Protein AF-A0A291N5I2-F1 (afdb_monomer_lite)

Structure (mmCIF, N/CA/C/O backbone):
data_AF-A0A291N5I2-F1
#
_entry.id   AF-A0A291N5I2-F1
#
loop_
_atom_site.group_PDB
_atom_site.id
_atom_site.type_symbol
_atom_site.label_atom_id
_atom_site.label_alt_id
_atom_site.label_comp_id
_atom_site.label_asym_id
_atom_site.label_entity_id
_atom_site.label_seq_id
_atom_site.pdbx_PDB_ins_code
_atom_site.Cartn_x
_atom_site.Cartn_y
_atom_site.Cartn_z
_atom_site.occupancy
_atom_site.B_iso_or_equiv
_atom_site.auth_seq_id
_atom_site.auth_comp_id
_atom_site.auth_asym_id
_atom_site.auth_atom_id
_atom_site.pdbx_PDB_model_num
ATOM 1 N N . MET A 1 1 ? -7.888 53.132 -11.329 1.00 37.84 1 MET A N 1
ATOM 2 C CA . MET A 1 1 ? -8.687 53.377 -10.108 1.00 37.84 1 MET A CA 1
ATOM 3 C C . MET A 1 1 ? -9.895 52.457 -10.144 1.00 37.84 1 MET A C 1
ATOM 5 O O . MET A 1 1 ? -10.789 52.680 -10.941 1.00 37.84 1 MET A O 1
ATOM 9 N N . GLY A 1 2 ? -9.870 51.400 -9.341 1.00 29.47 2 GLY A N 1
ATOM 10 C CA . GLY A 1 2 ? -10.942 50.414 -9.196 1.00 29.47 2 GLY A CA 1
ATOM 11 C C . GLY A 1 2 ? -10.479 49.418 -8.142 1.00 29.47 2 GLY A C 1
ATOM 12 O O . GLY A 1 2 ? -9.475 48.747 -8.351 1.00 29.47 2 GLY A O 1
ATOM 13 N N . LYS A 1 3 ? -11.087 49.489 -6.957 1.00 28.84 3 LYS A N 1
ATOM 14 C CA . LYS A 1 3 ? -10.602 48.895 -5.708 1.00 28.84 3 LYS A CA 1
ATOM 15 C C . LYS A 1 3 ? -10.775 47.375 -5.687 1.00 28.84 3 LYS A C 1
ATOM 17 O O . LYS A 1 3 ? -11.743 46.845 -6.221 1.00 28.84 3 LYS A O 1
ATOM 22 N N . SER A 1 4 ? -9.824 46.738 -5.015 1.00 28.47 4 SER A N 1
ATOM 23 C CA . SER A 1 4 ? -9.798 45.354 -4.556 1.00 28.47 4 SER A CA 1
ATOM 24 C C . SER A 1 4 ? -11.061 44.977 -3.776 1.00 28.47 4 SER A C 1
ATOM 26 O O . SER A 1 4 ? -11.397 45.641 -2.795 1.00 28.47 4 SER A O 1
ATOM 28 N N . GLY A 1 5 ? -11.722 43.899 -4.195 1.00 26.94 5 GLY A N 1
ATOM 29 C CA . GLY A 1 5 ? -12.639 43.142 -3.350 1.00 26.94 5 GLY A CA 1
ATOM 30 C C . GLY A 1 5 ? -11.865 42.011 -2.684 1.00 26.94 5 GLY A C 1
ATOM 31 O O . GLY A 1 5 ? -11.407 41.101 -3.373 1.00 26.94 5 GLY A O 1
ATOM 32 N N . ASP A 1 6 ? -11.686 42.114 -1.370 1.00 25.92 6 ASP A N 1
ATOM 33 C CA . ASP A 1 6 ? -11.234 41.024 -0.507 1.00 25.92 6 ASP A CA 1
ATOM 34 C C . ASP A 1 6 ? -12.211 39.850 -0.624 1.00 25.92 6 ASP A C 1
ATOM 36 O O . ASP A 1 6 ? -13.392 39.978 -0.299 1.00 25.92 6 ASP A O 1
ATOM 40 N N . PHE A 1 7 ? -11.717 38.698 -1.077 1.00 24.61 7 PHE A N 1
ATOM 41 C CA . PHE A 1 7 ? -12.437 37.435 -0.970 1.00 24.61 7 PHE A CA 1
ATOM 42 C C . PHE A 1 7 ? -12.147 36.878 0.428 1.00 24.61 7 PHE A C 1
ATOM 44 O O . PHE A 1 7 ? -11.068 36.345 0.692 1.00 24.61 7 PHE A O 1
ATOM 51 N N . GLN A 1 8 ? -13.078 37.090 1.357 1.00 24.45 8 GLN A N 1
ATOM 52 C CA . GLN A 1 8 ? -12.992 36.560 2.714 1.00 24.45 8 GLN A CA 1
ATOM 53 C C . GLN A 1 8 ? -13.091 35.029 2.673 1.00 24.45 8 GLN A C 1
ATOM 55 O O . GLN A 1 8 ? -14.114 34.465 2.303 1.00 24.45 8 GLN A O 1
ATOM 60 N N . ALA A 1 9 ? -12.010 34.355 3.067 1.00 27.38 9 ALA A N 1
ATOM 61 C CA . ALA A 1 9 ? -11.866 32.898 3.100 1.00 27.38 9 ALA A CA 1
ATOM 62 C C . ALA A 1 9 ? -12.569 32.215 4.297 1.00 27.38 9 ALA A C 1
ATOM 64 O O . ALA A 1 9 ? -12.194 31.113 4.683 1.00 27.38 9 ALA A O 1
ATOM 65 N N . ASN A 1 10 ? -13.573 32.856 4.894 1.00 26.59 10 ASN A N 1
ATOM 66 C CA . ASN A 1 10 ? -14.184 32.421 6.149 1.00 26.59 10 ASN A CA 1
ATOM 67 C C . ASN A 1 10 ? -15.704 32.306 6.007 1.00 26.59 10 ASN A C 1
ATOM 69 O O . ASN A 1 10 ? -16.419 33.023 6.688 1.00 26.59 10 ASN A O 1
ATOM 73 N N . GLU A 1 11 ? -16.200 31.446 5.115 1.00 25.16 11 GLU A N 1
ATOM 74 C CA . GLU A 1 11 ? -17.632 31.091 5.081 1.00 25.16 11 GLU A CA 1
ATOM 75 C C . GLU A 1 11 ? -17.900 29.793 4.290 1.00 25.16 11 GLU A C 1
ATOM 77 O O . GLU A 1 11 ? -18.835 29.683 3.505 1.00 25.16 11 GLU A O 1
ATOM 82 N N . VAL A 1 12 ? -17.067 28.769 4.506 1.00 29.19 12 VAL A N 1
ATOM 83 C CA . VAL A 1 12 ? -17.407 27.376 4.162 1.00 29.19 12 VAL A CA 1
ATOM 84 C C . VAL A 1 12 ? -17.334 26.574 5.456 1.00 29.19 12 VAL A C 1
ATOM 86 O O . VAL A 1 12 ? -16.332 25.940 5.778 1.00 29.19 12 VAL A O 1
ATOM 89 N N . GLY A 1 13 ? -18.369 26.758 6.273 1.00 24.28 13 GLY A N 1
ATOM 90 C CA . GLY A 1 13 ? -18.554 26.076 7.545 1.00 24.28 13 GLY A CA 1
ATOM 91 C C . GLY A 1 13 ? -19.063 24.647 7.356 1.00 24.28 13 GLY A C 1
ATOM 92 O O . GLY A 1 13 ? -19.982 24.396 6.586 1.00 24.28 13 GLY A O 1
ATOM 93 N N . GLU A 1 14 ? -18.456 23.744 8.120 1.00 28.36 14 GLU A N 1
ATOM 94 C CA . GLU A 1 14 ? -19.092 22.614 8.815 1.00 28.36 14 GLU A CA 1
ATOM 95 C C . GLU A 1 14 ? -19.666 21.414 8.044 1.00 28.36 14 GLU A C 1
ATOM 97 O O . GLU A 1 14 ? -19.936 20.399 8.684 1.00 28.36 14 GLU A O 1
ATOM 102 N N . GLU A 1 15 ? -19.720 21.405 6.715 1.00 27.36 15 GLU A N 1
ATOM 103 C CA . GLU A 1 15 ? -20.056 20.188 5.960 1.00 27.36 15 GLU A CA 1
ATOM 104 C C . GLU A 1 15 ? -18.809 19.548 5.329 1.00 27.36 15 GLU A C 1
ATOM 106 O O . GLU A 1 15 ? -18.098 20.156 4.535 1.00 27.36 15 GLU A O 1
ATOM 111 N N . TYR A 1 16 ? -18.560 18.287 5.699 1.00 28.42 16 TYR A N 1
ATOM 112 C CA . TYR A 1 16 ? -17.480 17.412 5.220 1.00 28.42 16 TYR A CA 1
ATOM 113 C C . TYR A 1 16 ? -16.061 17.745 5.711 1.00 28.42 16 TYR A C 1
ATOM 115 O O . TYR A 1 16 ? -15.134 18.013 4.946 1.00 28.42 16 TYR A O 1
ATOM 123 N N . MET A 1 17 ? -15.841 17.543 7.015 1.00 26.41 17 MET A N 1
ATOM 124 C CA . MET A 1 17 ? -14.543 17.069 7.511 1.00 26.41 17 MET A CA 1
ATOM 125 C C . MET A 1 17 ? -14.257 15.708 6.867 1.00 26.41 17 MET A C 1
ATOM 127 O O . MET A 1 17 ? -14.630 14.667 7.408 1.00 26.41 17 MET A O 1
ATOM 131 N N . VAL A 1 18 ? -13.623 15.727 5.691 1.00 32.91 18 VAL A N 1
ATOM 132 C CA . VAL A 1 18 ? -13.051 14.547 5.042 1.00 32.91 18 VAL A CA 1
ATOM 133 C C . VAL A 1 18 ? -12.290 13.784 6.116 1.00 32.91 18 VAL A C 1
ATOM 135 O O . VAL A 1 18 ? -11.330 14.294 6.702 1.00 32.91 18 VAL A O 1
ATOM 138 N N . LEU A 1 19 ? -12.793 12.591 6.432 1.00 38.22 19 LEU A N 1
ATOM 139 C CA . LEU A 1 19 ? -12.252 11.673 7.420 1.00 38.22 19 LEU A CA 1
ATOM 140 C C . LEU A 1 19 ? -10.893 11.174 6.924 1.00 38.22 19 LEU A C 1
ATOM 142 O O . LEU A 1 19 ? -10.728 10.010 6.562 1.00 38.22 19 LEU A O 1
ATOM 146 N N . SER A 1 20 ? -9.882 12.044 6.944 1.00 35.34 20 SER A N 1
ATOM 147 C CA . SER A 1 20 ? -8.505 11.594 6.971 1.00 35.34 20 SER A CA 1
ATOM 148 C C . SER A 1 20 ? -8.342 10.865 8.306 1.00 35.34 20 SER A C 1
ATOM 150 O O . SER A 1 20 ? -8.075 11.426 9.367 1.00 35.34 20 SER A O 1
ATOM 152 N N . HIS A 1 21 ? -8.563 9.552 8.268 1.00 48.22 21 HIS A N 1
ATOM 153 C CA . HIS A 1 21 ? -8.237 8.624 9.349 1.00 48.22 21 HIS A CA 1
ATOM 154 C C . HIS A 1 21 ? -6.721 8.605 9.647 1.00 48.22 21 HIS A C 1
ATOM 156 O O . HIS A 1 21 ? -6.288 7.953 10.595 1.00 48.22 21 HIS A O 1
ATOM 162 N N . ALA A 1 22 ? -5.942 9.386 8.885 1.00 45.84 22 ALA A N 1
ATOM 163 C CA . ALA A 1 22 ? -4.494 9.548 8.811 1.00 45.84 22 ALA A CA 1
ATOM 164 C C . ALA A 1 22 ? -3.770 9.980 10.103 1.00 45.84 22 ALA A C 1
ATOM 166 O O . ALA A 1 22 ? -2.607 10.373 10.054 1.00 45.84 22 ALA A O 1
ATOM 167 N N . ARG A 1 23 ? -4.416 9.906 11.269 1.00 58.97 23 ARG A N 1
ATOM 168 C CA . ARG A 1 23 ? -3.763 9.927 12.586 1.00 58.97 23 ARG A CA 1
ATOM 169 C C . ARG A 1 23 ? -4.739 9.420 13.639 1.00 58.97 23 ARG A C 1
ATOM 171 O O . ARG A 1 23 ? -5.493 10.191 14.234 1.00 58.97 23 ARG A O 1
ATOM 178 N N . LEU A 1 24 ? -4.710 8.117 13.919 1.00 71.00 24 LEU A N 1
ATOM 179 C CA . LEU A 1 24 ? -5.382 7.595 15.105 1.00 71.00 24 LEU A CA 1
ATOM 180 C C . LEU A 1 24 ? -4.650 8.125 16.351 1.00 71.00 24 LEU A C 1
ATOM 182 O O . LEU A 1 24 ? -3.614 7.599 16.761 1.00 71.00 24 LEU A O 1
ATOM 186 N N . ASN A 1 25 ? -5.170 9.212 16.927 1.00 81.75 25 ASN A N 1
ATOM 187 C CA . ASN A 1 25 ? -4.611 9.849 18.118 1.00 81.75 25 ASN A CA 1
ATOM 188 C C . ASN A 1 25 ? -4.446 8.816 19.249 1.00 81.75 25 ASN A C 1
ATOM 190 O O . ASN A 1 25 ? -5.317 7.973 19.465 1.00 81.75 25 ASN A O 1
ATOM 194 N N . ARG A 1 26 ? -3.340 8.887 20.000 1.00 84.06 26 ARG A N 1
ATOM 195 C CA . ARG A 1 26 ? -3.032 7.943 21.089 1.00 84.06 26 ARG A CA 1
ATOM 196 C C . ARG A 1 26 ? -4.154 7.847 22.129 1.00 84.06 26 ARG A C 1
ATOM 198 O O . ARG A 1 26 ? -4.430 6.752 22.613 1.00 84.06 26 ARG A O 1
ATOM 205 N N . THR A 1 27 ? -4.793 8.966 22.461 1.00 86.12 27 THR A N 1
ATOM 206 C CA . THR A 1 27 ? -5.918 9.021 23.403 1.00 86.12 27 THR A CA 1
ATOM 207 C C . THR A 1 27 ? -7.157 8.349 22.816 1.00 86.12 27 THR A C 1
ATOM 209 O O . THR A 1 27 ? -7.754 7.505 23.481 1.00 86.12 27 THR A O 1
ATOM 212 N N . VAL A 1 28 ? -7.480 8.637 21.549 1.00 87.44 28 VAL A N 1
ATOM 213 C CA . VAL A 1 28 ? -8.596 8.002 20.822 1.00 87.44 28 VAL A CA 1
ATOM 214 C C . VAL A 1 28 ? -8.392 6.488 20.746 1.00 87.44 28 VAL A C 1
ATOM 216 O O . VAL A 1 28 ? -9.280 5.726 21.117 1.00 87.44 28 VAL A O 1
ATOM 219 N N . ALA A 1 29 ? -7.192 6.037 20.369 1.00 87.56 29 ALA A N 1
ATOM 220 C CA . ALA A 1 29 ? -6.847 4.619 20.349 1.00 87.56 29 ALA A CA 1
ATOM 221 C C . ALA A 1 29 ? -7.027 3.974 21.733 1.00 87.56 29 ALA A C 1
ATOM 223 O O . ALA A 1 29 ? -7.643 2.919 21.844 1.00 87.56 29 ALA A O 1
ATOM 224 N N . ALA A 1 30 ? -6.546 4.615 22.804 1.00 87.88 30 ALA A N 1
ATOM 225 C CA . ALA A 1 30 ? -6.668 4.089 24.165 1.00 87.88 30 ALA A CA 1
ATOM 226 C C . ALA A 1 30 ? -8.127 3.951 24.641 1.00 87.88 30 ALA A C 1
ATOM 228 O O . ALA A 1 30 ? -8.430 3.031 25.410 1.00 87.88 30 ALA A O 1
ATOM 229 N N . MET A 1 31 ? -9.011 4.849 24.197 1.00 89.62 31 MET A N 1
ATOM 230 C CA . MET A 1 31 ? -10.456 4.781 24.434 1.00 89.62 31 MET A CA 1
ATOM 231 C C . MET A 1 31 ? -11.089 3.628 23.638 1.00 89.62 31 MET A C 1
ATOM 233 O O . MET A 1 31 ? -11.793 2.801 24.217 1.00 89.62 31 MET A O 1
ATOM 237 N N . MET A 1 32 ? -10.751 3.486 22.352 1.00 90.88 32 MET A N 1
ATOM 238 C CA . MET A 1 32 ? -11.241 2.382 21.512 1.00 90.88 32 MET A CA 1
ATOM 239 C C . MET A 1 32 ? -10.812 1.001 22.018 1.00 90.88 32 MET A C 1
ATOM 241 O O . MET A 1 32 ? -11.604 0.062 22.006 1.00 90.88 32 MET A O 1
ATOM 245 N N . GLN A 1 33 ? -9.597 0.872 22.562 1.00 89.62 33 GLN A N 1
ATOM 246 C CA . GLN A 1 33 ? -9.117 -0.367 23.197 1.00 89.62 33 GLN A CA 1
ATOM 247 C C . GLN A 1 33 ? -9.994 -0.850 24.361 1.00 89.62 33 GLN A C 1
ATOM 249 O O . GLN A 1 33 ? -9.857 -1.997 24.790 1.00 89.62 33 GLN A O 1
ATOM 254 N N . ARG A 1 34 ? -10.853 0.028 24.892 1.00 87.62 34 ARG A N 1
ATOM 255 C CA . ARG A 1 34 ? -11.777 -0.222 26.005 1.00 87.62 34 ARG A CA 1
ATOM 256 C C . ARG A 1 34 ? -13.246 -0.216 25.582 1.00 87.62 34 ARG A C 1
ATOM 258 O O . ARG A 1 34 ? -14.110 -0.239 26.448 1.00 87.62 34 ARG A O 1
ATOM 265 N N . GLY A 1 35 ? -13.524 -0.233 24.278 1.00 86.06 35 GLY A N 1
ATOM 266 C CA . GLY A 1 35 ? -14.886 -0.349 23.754 1.00 86.06 35 GLY A CA 1
ATOM 267 C C . GLY A 1 35 ? -15.649 0.971 23.663 1.00 86.06 35 GLY A C 1
ATOM 268 O O . GLY A 1 35 ? -16.871 0.953 23.661 1.00 86.06 35 GLY A O 1
ATOM 269 N N . ILE A 1 36 ? -14.956 2.110 23.595 1.00 87.56 36 ILE A N 1
ATOM 270 C CA . ILE A 1 36 ? -15.576 3.386 23.209 1.00 87.56 36 ILE A CA 1
ATOM 271 C C . ILE A 1 36 ? -15.510 3.498 21.680 1.00 87.56 36 ILE A C 1
ATOM 273 O O . ILE A 1 36 ? -14.468 3.205 21.091 1.00 87.56 36 ILE A O 1
ATOM 277 N N . ASP A 1 37 ? -16.600 3.900 21.028 1.00 89.56 37 ASP A N 1
ATOM 278 C CA . ASP A 1 37 ? -16.622 4.084 19.575 1.00 89.56 37 ASP A CA 1
ATOM 279 C C . ASP A 1 37 ? -15.750 5.269 19.126 1.00 89.56 37 ASP A C 1
ATOM 281 O O . ASP A 1 37 ? -15.426 6.173 19.903 1.00 89.56 37 ASP A O 1
ATOM 285 N N . ILE A 1 38 ? -15.351 5.269 17.853 1.00 87.81 38 ILE A N 1
ATOM 286 C CA . ILE A 1 38 ? -14.391 6.245 17.326 1.00 87.81 38 ILE A CA 1
ATOM 287 C C . ILE A 1 38 ? -14.899 7.695 17.382 1.00 87.81 38 ILE A C 1
ATOM 289 O O . ILE A 1 38 ? -14.090 8.605 17.573 1.00 87.81 38 ILE A O 1
ATOM 293 N N . VAL A 1 39 ? -16.205 7.932 17.222 1.00 87.50 39 VAL A N 1
ATOM 294 C CA . VAL A 1 39 ? -16.779 9.287 17.188 1.00 87.50 39 VAL A CA 1
ATOM 295 C C . VAL A 1 39 ? -16.827 9.852 18.599 1.00 87.50 39 VAL A C 1
ATOM 297 O O . VAL A 1 39 ? -16.303 10.942 18.840 1.00 87.50 39 VAL A O 1
ATOM 300 N N . THR A 1 40 ? -17.342 9.076 19.552 1.00 86.56 40 THR A N 1
A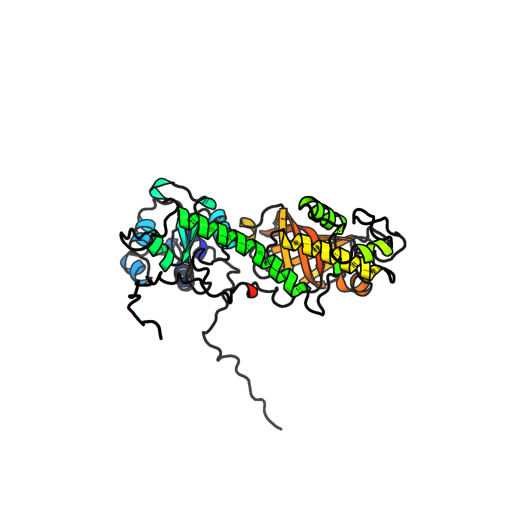TOM 301 C CA . THR A 1 40 ? -17.321 9.437 20.972 1.00 86.56 40 THR A CA 1
ATOM 302 C C . THR A 1 40 ? -15.890 9.660 21.454 1.00 86.56 40 THR A C 1
ATOM 304 O O . THR A 1 40 ? -15.602 10.684 22.069 1.00 86.56 40 THR A O 1
ATOM 307 N N . ALA A 1 41 ? -14.955 8.770 21.112 1.00 87.44 41 ALA A N 1
ATOM 308 C CA . ALA A 1 41 ? -13.554 8.907 21.502 1.00 87.44 41 ALA A CA 1
ATOM 309 C C . ALA A 1 41 ? -12.896 10.185 20.943 1.00 87.44 41 ALA A C 1
ATOM 311 O O . ALA A 1 41 ? -12.159 10.863 21.662 1.00 87.44 41 ALA A O 1
ATOM 312 N N . LYS A 1 42 ? -13.171 10.545 19.680 1.00 87.12 42 LYS A N 1
ATOM 313 C CA . LYS A 1 42 ? -12.691 11.802 19.078 1.00 87.12 42 LYS A CA 1
ATOM 314 C C . LYS A 1 42 ? -13.287 13.027 19.774 1.00 87.12 42 LYS A C 1
ATOM 316 O O . LYS A 1 42 ? -12.540 13.952 20.080 1.00 87.12 42 LYS A O 1
ATOM 321 N N . ARG A 1 43 ? -14.591 13.022 20.072 1.00 88.81 43 ARG A N 1
ATOM 322 C CA . ARG A 1 43 ? -15.251 14.125 20.787 1.00 88.81 43 ARG A CA 1
ATOM 323 C C . ARG A 1 43 ? -14.654 14.330 22.181 1.00 88.81 43 ARG A C 1
ATOM 325 O O . ARG A 1 43 ? -14.246 15.441 22.499 1.00 88.81 43 ARG A O 1
ATOM 332 N N . LEU A 1 44 ? -14.511 13.260 22.968 1.00 87.06 44 LEU A N 1
ATOM 333 C CA . LEU A 1 44 ? -13.902 13.321 24.304 1.00 87.06 44 LEU A CA 1
ATOM 334 C C . LEU A 1 44 ? -12.465 13.853 24.250 1.00 87.06 44 LEU A C 1
ATOM 336 O O . LEU A 1 44 ? -12.067 14.675 25.071 1.00 87.06 44 LEU A O 1
ATOM 340 N N . GLN A 1 45 ? -11.684 13.424 23.257 1.00 88.00 45 GLN A N 1
ATOM 341 C CA . GLN A 1 45 ? -10.337 13.949 23.057 1.00 88.00 45 GLN A CA 1
ATOM 342 C C . GLN A 1 45 ? -10.339 15.439 22.672 1.00 88.00 45 GLN A C 1
ATOM 344 O O . GLN A 1 45 ? -9.454 16.166 23.125 1.00 88.00 45 GLN A O 1
ATOM 349 N N . GLY A 1 46 ? -11.303 15.892 21.864 1.00 84.19 46 GLY A N 1
ATOM 350 C CA . GLY A 1 46 ? -11.502 17.304 21.518 1.00 84.19 46 GLY A CA 1
ATOM 351 C C . GLY A 1 46 ? -11.879 18.173 22.722 1.00 84.19 46 GLY A C 1
ATOM 352 O O . GLY A 1 46 ? -11.417 19.304 22.825 1.00 84.19 46 GLY A O 1
ATOM 353 N N . GLU A 1 47 ? -12.614 17.610 23.682 1.00 85.81 47 GLU A N 1
ATOM 354 C CA . GLU A 1 47 ? -12.924 18.219 24.987 1.00 85.81 47 GLU A CA 1
ATOM 355 C C . GLU A 1 47 ? -11.718 18.221 25.956 1.00 85.81 47 GLU A C 1
ATOM 357 O O . GLU A 1 47 ? -11.815 18.709 27.080 1.00 85.81 47 GLU A O 1
ATOM 362 N N . GLY A 1 48 ? -10.565 17.676 25.548 1.00 85.06 48 GLY A N 1
ATOM 363 C CA . GLY A 1 48 ? -9.359 17.585 26.378 1.00 85.06 48 GLY A CA 1
ATOM 364 C C . GLY A 1 48 ? -9.381 16.442 27.399 1.00 85.06 48 GLY A C 1
ATOM 365 O O . GLY A 1 48 ? -8.457 16.325 28.209 1.00 85.06 48 GLY A O 1
ATOM 366 N N . LEU A 1 49 ? -10.390 15.567 27.357 1.00 86.00 49 LEU A N 1
ATOM 367 C CA . LEU A 1 49 ? -10.505 14.439 28.274 1.00 86.00 49 LEU A CA 1
ATOM 368 C C . LEU A 1 49 ? -9.527 13.326 27.894 1.00 86.00 49 LEU A C 1
ATOM 370 O O . LEU A 1 49 ? -9.415 12.890 26.746 1.00 86.00 49 LEU A O 1
ATOM 374 N N . THR A 1 50 ? -8.818 12.830 28.904 1.00 86.56 50 THR A N 1
ATOM 375 C CA . THR A 1 50 ? -7.933 11.670 28.782 1.00 86.56 50 THR A CA 1
ATOM 376 C C . THR A 1 50 ? -8.569 10.450 29.427 1.00 86.56 50 THR A C 1
ATOM 378 O O . THR A 1 50 ? -9.498 10.553 30.222 1.00 86.56 50 THR A O 1
ATOM 381 N N . LEU A 1 51 ? -8.031 9.264 29.142 1.00 83.44 51 LEU A N 1
ATOM 382 C CA . LEU A 1 51 ? -8.511 8.047 29.790 1.00 83.44 51 LEU A CA 1
ATOM 383 C C . LEU A 1 51 ? -8.318 8.061 31.319 1.00 83.44 51 LEU A C 1
ATOM 385 O O . LEU A 1 51 ? -9.092 7.434 32.035 1.00 83.44 51 LEU A O 1
ATOM 389 N N . ALA A 1 52 ? -7.280 8.741 31.814 1.00 83.56 52 ALA A N 1
ATOM 390 C CA . ALA A 1 52 ? -7.077 8.922 33.249 1.00 83.56 52 ALA A CA 1
ATOM 391 C C . ALA A 1 52 ? -8.183 9.809 33.833 1.00 83.56 52 ALA A C 1
ATOM 393 O O . ALA A 1 52 ? -8.844 9.396 34.778 1.00 83.56 52 ALA A O 1
ATOM 394 N N . ALA A 1 53 ? -8.471 10.936 33.174 1.00 84.06 53 ALA A N 1
ATOM 395 C CA . ALA A 1 53 ? -9.557 11.827 33.571 1.00 84.06 53 ALA A CA 1
ATOM 396 C C . ALA A 1 53 ? -10.912 11.098 33.601 1.00 84.06 53 ALA A C 1
ATOM 398 O O . ALA A 1 53 ? -11.607 11.164 34.604 1.00 84.06 53 ALA A O 1
ATOM 399 N N . LEU A 1 54 ? -11.243 10.302 32.573 1.00 84.88 54 LEU A N 1
ATOM 400 C CA . LEU A 1 54 ? -12.490 9.519 32.550 1.00 84.88 54 LEU A CA 1
ATOM 401 C C . LEU A 1 54 ? -12.595 8.510 33.706 1.00 84.88 54 LEU A C 1
ATOM 403 O O . LEU A 1 54 ? -13.686 8.226 34.191 1.00 84.88 54 LEU A O 1
ATOM 407 N N . LYS A 1 55 ? -11.470 7.943 34.154 1.00 83.75 55 LYS A N 1
ATOM 408 C CA . LYS A 1 55 ? -11.447 7.023 35.301 1.00 83.75 55 LYS A CA 1
ATOM 409 C C . LYS A 1 55 ? -11.612 7.732 36.643 1.00 83.75 55 LYS A C 1
ATOM 411 O O . LYS A 1 55 ? -11.992 7.070 37.605 1.00 83.75 55 LYS A O 1
ATOM 416 N N . GLU A 1 56 ? -11.323 9.024 36.705 1.00 85.00 56 GLU A N 1
ATOM 417 C CA . GLU A 1 56 ? -11.411 9.849 37.914 1.00 85.00 56 GLU A CA 1
ATOM 418 C C . GLU A 1 56 ? -12.729 10.634 37.997 1.00 85.00 56 GLU A C 1
ATOM 420 O O . GLU A 1 56 ? -13.175 10.944 39.098 1.00 85.00 56 GLU A O 1
ATOM 425 N N . SER A 1 57 ? -13.380 10.920 36.863 1.00 84.06 57 SER A N 1
ATOM 426 C CA . SER A 1 57 ? -14.710 11.542 36.809 1.00 84.06 57 SER A CA 1
ATOM 427 C C . SER A 1 57 ? -15.774 10.674 37.475 1.00 84.06 57 SER A C 1
ATOM 429 O O . SER A 1 57 ? -15.643 9.453 37.488 1.00 84.06 57 SER A O 1
ATOM 431 N N . ASP A 1 58 ? -16.848 11.283 37.973 1.00 86.19 58 ASP A N 1
ATOM 432 C CA . ASP A 1 58 ? -18.026 10.596 38.510 1.00 86.19 58 ASP A CA 1
ATOM 433 C C . ASP A 1 58 ? -18.912 9.982 37.406 1.00 86.19 58 ASP A C 1
ATOM 435 O O . ASP A 1 58 ? -18.840 10.370 36.238 1.00 86.19 58 ASP A O 1
ATOM 439 N N . ASP A 1 59 ? -19.738 8.997 37.772 1.00 84.94 59 ASP A N 1
ATOM 440 C CA . ASP A 1 59 ? -20.583 8.260 36.820 1.00 84.94 59 ASP A CA 1
ATOM 441 C C . ASP A 1 59 ? -21.623 9.171 36.136 1.00 84.94 59 ASP A C 1
ATOM 443 O O . ASP A 1 59 ? -21.851 9.026 34.934 1.00 84.94 59 ASP A O 1
ATOM 447 N N . ASP A 1 60 ? -22.184 10.161 36.842 1.00 83.56 60 ASP A N 1
ATOM 448 C CA . ASP A 1 60 ? -23.158 11.109 36.277 1.00 83.56 60 ASP A CA 1
ATOM 449 C C . ASP A 1 60 ? -22.522 11.988 35.192 1.00 83.56 60 ASP A C 1
ATOM 451 O O . ASP A 1 60 ? -23.121 12.246 34.143 1.00 83.56 60 ASP A O 1
ATOM 455 N N . THR A 1 61 ? -21.284 12.425 35.412 1.00 82.19 61 THR A N 1
ATOM 456 C CA . THR A 1 61 ? -20.486 13.143 34.418 1.00 82.19 61 THR A CA 1
ATOM 457 C C . THR A 1 61 ? -20.207 12.261 33.200 1.00 82.19 61 THR A C 1
ATOM 459 O O . THR A 1 61 ? -20.393 12.708 32.069 1.00 82.19 61 THR A O 1
ATOM 462 N N . LEU A 1 62 ? -19.853 10.985 33.383 1.00 82.88 62 LEU A N 1
ATOM 463 C CA . LEU A 1 62 ? -19.620 10.064 32.261 1.00 82.88 62 LEU A CA 1
ATOM 464 C C . LEU A 1 62 ? -20.883 9.809 31.423 1.00 82.88 62 LEU A C 1
ATOM 466 O O . LEU A 1 62 ? -20.796 9.761 30.192 1.00 82.88 62 LEU A O 1
ATOM 470 N N . VAL A 1 63 ? -22.053 9.709 32.061 1.00 84.31 63 VAL A N 1
ATOM 471 C CA . VAL A 1 63 ? -23.346 9.598 31.364 1.00 84.31 63 VAL A CA 1
ATOM 472 C C . VAL A 1 63 ? -23.657 10.874 30.579 1.00 84.31 63 VAL A C 1
ATOM 474 O O . VAL A 1 63 ? -24.076 10.789 29.425 1.00 84.31 63 VAL A O 1
ATOM 477 N N . LYS A 1 64 ? -23.397 12.063 31.144 1.00 85.06 64 LYS A N 1
ATOM 478 C CA . LYS A 1 64 ? -23.539 13.344 30.419 1.00 85.06 64 LYS A CA 1
ATOM 479 C C . LYS A 1 64 ? -22.625 13.424 29.199 1.00 85.06 64 LYS A C 1
ATOM 481 O O . LYS A 1 64 ? -23.012 13.987 28.180 1.00 85.06 64 LYS A O 1
ATOM 486 N N . HIS A 1 65 ? -21.448 12.810 29.274 1.00 80.12 65 HIS A N 1
ATOM 487 C CA . HIS A 1 65 ? -20.547 12.646 28.138 1.00 80.12 65 HIS A CA 1
ATOM 488 C C . HIS A 1 65 ? -20.950 11.493 27.198 1.00 80.12 65 HIS A C 1
ATOM 490 O O . HIS A 1 65 ? -20.158 11.121 26.335 1.00 80.12 65 HIS A O 1
ATOM 496 N N . GLY A 1 66 ? -22.157 10.931 27.311 1.00 79.12 66 GLY A N 1
ATOM 497 C CA . GLY A 1 66 ? -22.714 9.966 26.359 1.00 79.12 66 GLY A CA 1
ATOM 498 C C . GLY A 1 66 ? -22.161 8.544 26.471 1.00 79.12 66 GLY A C 1
ATOM 499 O O . GLY A 1 66 ? -22.339 7.753 25.547 1.00 79.12 66 GLY A O 1
ATOM 500 N N . LEU A 1 67 ? -21.481 8.199 27.569 1.00 81.62 67 LEU A N 1
ATOM 501 C CA . LEU A 1 67 ? -21.010 6.833 27.797 1.00 81.62 67 LEU A CA 1
ATOM 502 C C . LEU A 1 67 ? -22.143 5.959 28.341 1.00 81.62 67 LEU A C 1
ATOM 504 O O . LEU A 1 67 ? -22.890 6.360 29.232 1.00 81.62 67 LEU A O 1
ATOM 508 N N . SER A 1 68 ? -22.259 4.736 27.822 1.00 78.69 68 SER A N 1
ATOM 509 C CA . SER A 1 68 ? -23.243 3.774 28.318 1.00 78.69 68 SER A CA 1
ATOM 510 C C . SER A 1 68 ? -22.837 3.222 29.687 1.00 78.69 68 SER A C 1
ATOM 512 O O . SER A 1 68 ? -21.650 3.104 30.003 1.00 78.69 68 SER A O 1
ATOM 514 N N . THR A 1 69 ? -23.822 2.795 30.477 1.00 77.06 69 THR A N 1
ATOM 515 C CA . THR A 1 69 ? -23.601 2.173 31.794 1.00 77.06 69 THR A CA 1
ATOM 516 C C . THR A 1 69 ? -22.656 0.974 31.711 1.00 77.06 69 THR A C 1
ATOM 518 O O . THR A 1 69 ? -21.751 0.849 32.527 1.00 77.06 69 THR A O 1
ATOM 521 N N . THR A 1 70 ? -22.769 0.152 30.663 1.00 74.44 70 THR A N 1
ATOM 522 C CA . THR A 1 70 ? -21.856 -0.982 30.423 1.00 74.44 70 THR A CA 1
ATOM 523 C C . THR A 1 70 ? -20.393 -0.563 30.235 1.00 74.44 70 THR A C 1
ATOM 525 O O . THR A 1 70 ? -19.493 -1.231 30.743 1.00 74.44 70 THR A O 1
ATOM 528 N N . ILE A 1 71 ? -20.133 0.554 29.543 1.00 77.00 71 ILE A N 1
ATOM 529 C CA . ILE A 1 71 ? -18.775 1.083 29.355 1.00 77.00 71 ILE A CA 1
ATOM 530 C C . ILE A 1 71 ? -18.258 1.676 30.665 1.00 77.00 71 ILE A C 1
ATOM 532 O O . ILE A 1 71 ? -17.105 1.442 31.023 1.00 77.00 71 ILE A O 1
ATOM 536 N N . ILE A 1 72 ? -19.103 2.399 31.402 1.00 81.19 72 ILE A N 1
ATOM 537 C CA . ILE A 1 72 ? -18.758 2.961 32.714 1.00 81.19 72 ILE A CA 1
ATOM 538 C C . ILE A 1 72 ? -18.378 1.834 33.678 1.00 81.19 72 ILE A C 1
ATOM 540 O O . ILE A 1 72 ? -17.288 1.839 34.246 1.00 81.19 72 ILE A O 1
ATOM 544 N N . GLU A 1 73 ? -19.203 0.796 33.783 1.00 76.25 73 GLU A N 1
ATOM 545 C CA . GLU A 1 73 ? -18.908 -0.379 34.598 1.00 76.25 73 GLU A CA 1
ATOM 546 C C . GLU A 1 73 ? -17.606 -1.071 34.177 1.00 76.25 73 GLU A C 1
ATOM 548 O O . GLU A 1 73 ? -16.831 -1.490 35.039 1.00 76.25 73 GLU A O 1
ATOM 553 N N . ALA A 1 74 ? -17.334 -1.176 32.872 1.00 74.94 74 ALA A N 1
ATOM 554 C CA . ALA A 1 74 ? -16.082 -1.729 32.361 1.00 74.94 74 ALA A CA 1
ATOM 555 C C . ALA A 1 74 ? -14.866 -0.849 32.712 1.00 74.94 74 ALA A C 1
ATOM 557 O O . ALA A 1 74 ? -13.801 -1.378 33.045 1.00 74.94 74 ALA A O 1
ATOM 558 N N . LEU A 1 75 ? -15.017 0.481 32.690 1.00 78.38 75 LEU A N 1
ATOM 559 C CA . LEU A 1 75 ? -13.986 1.434 33.109 1.00 78.38 75 LEU A CA 1
ATOM 560 C C . LEU A 1 75 ? -13.683 1.323 34.610 1.00 78.38 75 LEU A C 1
ATOM 562 O O . LEU A 1 75 ? -12.510 1.403 34.986 1.00 78.38 75 LEU A O 1
ATOM 566 N N . ARG A 1 76 ? -14.710 1.101 35.446 1.00 80.25 76 ARG A N 1
ATOM 567 C CA . ARG A 1 76 ? -14.594 0.978 36.911 1.00 80.25 76 ARG A CA 1
ATOM 568 C C . ARG A 1 76 ? -14.069 -0.378 37.368 1.00 80.25 76 ARG A C 1
ATOM 570 O O . ARG A 1 76 ? -13.162 -0.431 38.192 1.00 80.25 76 ARG A O 1
ATOM 577 N N . ARG A 1 77 ? -14.614 -1.480 36.837 1.00 67.75 77 ARG A N 1
ATOM 578 C CA . ARG A 1 77 ? -14.295 -2.848 37.291 1.00 67.75 77 ARG A CA 1
ATOM 579 C C . ARG A 1 77 ? -12.870 -3.285 36.962 1.00 67.75 77 ARG A C 1
ATOM 581 O O . ARG A 1 77 ? -12.382 -4.234 37.563 1.00 67.75 77 ARG A O 1
ATOM 588 N N . GLY A 1 78 ? -12.209 -2.644 35.996 1.00 63.72 78 GLY A N 1
ATOM 589 C CA . GLY A 1 78 ? -10.798 -2.896 35.681 1.00 63.72 78 GLY A CA 1
ATOM 590 C C . GLY A 1 78 ? -10.460 -4.312 35.180 1.00 63.72 78 GLY A C 1
ATOM 591 O O . GLY A 1 78 ? -9.283 -4.611 35.013 1.00 63.72 78 GLY A O 1
ATOM 592 N N . GLY A 1 79 ? -11.453 -5.176 34.927 1.00 64.31 79 GLY A N 1
ATOM 593 C CA . GLY A 1 79 ? -11.242 -6.609 34.675 1.00 64.31 79 GLY A CA 1
ATOM 594 C C . GLY A 1 79 ? -10.896 -6.996 33.233 1.00 64.31 79 GLY A C 1
ATOM 595 O O . GLY A 1 79 ? -10.257 -8.021 33.011 1.00 64.31 79 GLY A O 1
ATOM 596 N N . ARG A 1 80 ? -11.276 -6.190 32.232 1.00 77.88 80 ARG A N 1
ATOM 597 C CA . ARG A 1 80 ? -10.917 -6.444 30.827 1.00 77.88 80 ARG A CA 1
ATOM 598 C C . ARG A 1 80 ? -9.614 -5.728 30.495 1.00 77.88 80 ARG A C 1
ATOM 600 O O . ARG A 1 80 ? -9.545 -4.497 30.536 1.00 77.88 80 ARG A O 1
ATOM 607 N N . SER A 1 81 ? -8.589 -6.497 30.129 1.00 85.31 81 SER A N 1
ATOM 608 C CA . SER A 1 81 ? -7.355 -5.928 29.591 1.00 85.31 81 SER A CA 1
ATOM 609 C C . SER A 1 81 ? -7.659 -5.159 28.296 1.00 85.31 81 SER A C 1
ATOM 611 O O . SER A 1 81 ? -8.540 -5.561 27.528 1.00 85.31 81 SER A O 1
ATOM 613 N N . PRO A 1 82 ? -6.982 -4.025 28.046 1.00 89.25 82 PRO A N 1
ATOM 614 C CA . PRO A 1 82 ? -7.174 -3.286 26.807 1.00 89.25 82 PRO A CA 1
ATOM 615 C C . PRO A 1 82 ? -6.753 -4.144 25.612 1.00 89.25 82 PRO A C 1
ATOM 617 O O . PRO A 1 82 ? -5.757 -4.867 25.690 1.00 89.25 82 PRO A O 1
ATOM 620 N N . ILE A 1 83 ? -7.469 -4.010 24.493 1.00 92.31 83 ILE A N 1
ATOM 621 C CA . ILE A 1 83 ? -7.050 -4.620 23.224 1.00 92.31 83 ILE A CA 1
ATOM 622 C C . ILE A 1 83 ? -5.618 -4.141 22.908 1.00 92.31 83 ILE A C 1
ATOM 624 O O . ILE A 1 83 ? -5.358 -2.932 22.976 1.00 92.31 83 ILE A O 1
ATOM 628 N N . PRO A 1 84 ? -4.672 -5.033 22.557 1.00 93.81 84 PRO A N 1
ATOM 629 C CA . PRO A 1 84 ? -3.325 -4.627 22.182 1.00 93.81 84 PRO A CA 1
ATOM 630 C C . PRO A 1 84 ? -3.336 -3.612 21.034 1.00 93.81 84 PRO A C 1
ATOM 632 O O . PRO A 1 84 ? -4.058 -3.764 20.051 1.00 93.81 84 PRO A O 1
ATOM 635 N N . SER A 1 85 ? -2.498 -2.574 21.130 1.00 90.94 85 SER A N 1
ATOM 636 C CA . SER A 1 85 ? -2.477 -1.480 20.141 1.00 90.94 85 SER A CA 1
ATOM 637 C C . SER A 1 85 ? -2.185 -1.956 18.716 1.00 90.94 85 SER A C 1
ATOM 639 O O . SER A 1 85 ? -2.690 -1.358 17.772 1.00 90.94 85 SER A O 1
ATOM 641 N N . ALA A 1 86 ? -1.365 -3.001 18.567 1.00 90.75 86 ALA A N 1
ATOM 642 C CA . ALA A 1 86 ? -1.067 -3.599 17.269 1.00 90.75 86 ALA A CA 1
ATOM 643 C C . ALA A 1 86 ? -2.313 -4.258 16.663 1.00 90.75 86 ALA A C 1
ATOM 645 O O . ALA A 1 86 ? -2.677 -3.940 15.538 1.00 90.75 86 ALA A O 1
ATOM 646 N N . ASN A 1 87 ? -3.029 -5.066 17.448 1.00 94.69 87 ASN A N 1
ATOM 647 C CA . ASN A 1 87 ? -4.233 -5.765 16.998 1.00 94.69 87 ASN A CA 1
ATOM 648 C C . ASN A 1 87 ? -5.354 -4.776 16.653 1.00 94.69 87 ASN A C 1
ATOM 650 O O . ASN A 1 87 ? -5.971 -4.905 15.602 1.00 94.69 87 ASN A O 1
ATOM 654 N N . LEU A 1 88 ? -5.556 -3.738 17.479 1.00 93.00 88 LEU A N 1
ATOM 655 C CA . LEU A 1 88 ? -6.491 -2.649 17.167 1.00 93.00 88 LEU A CA 1
ATOM 656 C C . LEU A 1 88 ? -6.162 -2.011 15.810 1.00 93.00 88 LEU A C 1
ATOM 658 O O . LEU A 1 88 ? -7.042 -1.886 14.962 1.00 93.00 88 LEU A O 1
ATOM 662 N N . ALA A 1 89 ? -4.905 -1.604 15.609 1.00 91.31 89 ALA A N 1
ATOM 663 C CA . ALA A 1 89 ? -4.480 -0.955 14.374 1.00 91.31 89 ALA A CA 1
ATOM 664 C C . ALA A 1 89 ? -4.662 -1.881 13.163 1.00 91.31 89 ALA A C 1
ATOM 666 O O . ALA A 1 89 ? -5.197 -1.448 12.147 1.00 91.31 89 ALA A O 1
ATOM 667 N N . GLN A 1 90 ? -4.287 -3.156 13.293 1.00 92.06 90 GLN A N 1
ATOM 668 C CA . GLN A 1 90 ? -4.393 -4.150 12.228 1.00 92.06 90 GLN A CA 1
ATOM 669 C C . GLN A 1 90 ? -5.843 -4.386 11.797 1.00 92.06 90 GLN A C 1
ATOM 671 O O . GLN A 1 90 ? -6.128 -4.391 10.601 1.00 92.06 90 GLN A O 1
ATOM 676 N N . VAL A 1 91 ? -6.756 -4.563 12.757 1.00 94.31 91 VAL A N 1
ATOM 677 C CA . VAL A 1 91 ? -8.184 -4.791 12.488 1.00 94.31 91 VAL A CA 1
ATOM 678 C C . VAL A 1 91 ? -8.802 -3.558 11.827 1.00 94.31 91 VAL A C 1
ATOM 680 O O . VAL A 1 91 ? -9.471 -3.680 10.804 1.00 94.31 91 VAL A O 1
ATOM 683 N N . LEU A 1 92 ? -8.525 -2.358 12.347 1.00 92.56 92 LEU A N 1
ATOM 684 C CA . LEU A 1 92 ? -9.000 -1.112 11.739 1.00 92.56 92 LEU A CA 1
ATOM 685 C C . LEU A 1 92 ? -8.464 -0.930 10.314 1.00 92.56 92 LEU A C 1
ATOM 687 O O . LEU A 1 92 ? -9.228 -0.578 9.420 1.00 92.56 92 LEU A O 1
ATOM 691 N N . TRP A 1 93 ? -7.180 -1.219 10.088 1.00 90.06 93 TRP A N 1
ATOM 692 C CA . TRP A 1 93 ? -6.543 -1.125 8.775 1.00 90.06 93 TRP A CA 1
ATOM 693 C C . TRP A 1 93 ? -7.174 -2.065 7.749 1.00 90.06 93 TRP A C 1
ATOM 695 O O . TRP A 1 93 ? -7.594 -1.617 6.684 1.00 90.06 93 TRP A O 1
ATOM 705 N N . ARG A 1 94 ? -7.296 -3.356 8.089 1.00 91.31 94 ARG A N 1
ATOM 706 C CA . ARG A 1 94 ? -7.850 -4.383 7.190 1.00 91.31 94 ARG A CA 1
ATOM 707 C C . ARG A 1 94 ? -9.316 -4.142 6.831 1.00 91.31 94 ARG A C 1
ATOM 709 O O . ARG A 1 94 ? -9.754 -4.601 5.787 1.00 91.31 94 ARG A O 1
ATOM 716 N N . ASN A 1 95 ? -10.047 -3.388 7.652 1.00 92.31 95 ASN A N 1
ATOM 717 C CA . ASN A 1 95 ? -11.445 -3.021 7.411 1.00 92.31 95 ASN A CA 1
ATOM 718 C C . ASN A 1 95 ? -11.605 -1.555 6.954 1.00 92.31 95 ASN A C 1
ATOM 720 O O . ASN A 1 95 ? -12.725 -1.046 6.932 1.00 92.31 95 ASN A O 1
ATOM 724 N N . ARG A 1 96 ? -10.511 -0.840 6.640 1.00 88.62 96 ARG A N 1
ATOM 725 C CA . ARG A 1 96 ? -10.504 0.597 6.284 1.00 88.62 96 ARG A CA 1
ATOM 726 C C . ARG A 1 96 ? -11.290 1.502 7.236 1.00 88.62 96 ARG A C 1
ATOM 728 O O . ARG A 1 96 ? -11.918 2.457 6.801 1.00 88.62 96 ARG A O 1
ATOM 735 N N . PHE A 1 97 ? -11.260 1.220 8.536 1.00 90.44 97 PHE A N 1
ATOM 736 C CA . PHE A 1 97 ? -12.035 1.971 9.529 1.00 90.44 97 PHE A CA 1
ATOM 737 C C . PHE A 1 97 ? -13.553 1.990 9.244 1.00 90.44 97 PHE A C 1
ATOM 739 O O . PHE A 1 97 ? -14.245 2.910 9.665 1.00 90.44 97 PHE A O 1
ATOM 746 N N . THR A 1 98 ? -14.083 0.959 8.581 1.00 92.38 98 THR A N 1
ATOM 747 C CA . THR A 1 98 ? -15.519 0.808 8.302 1.00 92.38 98 THR A CA 1
ATOM 748 C C . THR A 1 98 ? -16.075 -0.468 8.926 1.00 92.38 98 THR A C 1
ATOM 750 O O . THR A 1 98 ? -15.341 -1.407 9.240 1.00 92.38 98 THR A O 1
ATOM 753 N N . CYS A 1 99 ? -17.390 -0.493 9.135 1.00 94.69 99 CYS A N 1
ATOM 754 C CA . CYS A 1 99 ? -18.105 -1.678 9.598 1.00 94.69 99 CYS A CA 1
ATOM 755 C C . CYS A 1 99 ? -17.967 -2.821 8.580 1.00 94.69 99 CYS A C 1
ATOM 757 O O . CYS A 1 99 ? -18.307 -2.627 7.418 1.00 94.69 99 CYS A O 1
ATOM 759 N N . CYS A 1 100 ? -17.574 -4.028 8.992 1.00 95.69 100 CYS A N 1
ATOM 760 C CA . CYS A 1 100 ? -17.445 -5.153 8.057 1.00 95.69 100 CYS A CA 1
ATOM 761 C C . CYS A 1 100 ? -18.783 -5.650 7.480 1.00 95.69 100 CYS A C 1
ATOM 763 O O . CYS A 1 100 ? -18.785 -6.376 6.489 1.00 95.69 100 CYS A O 1
ATOM 765 N N . VAL A 1 101 ? -19.914 -5.243 8.069 1.00 94.44 101 VAL A N 1
ATOM 766 C CA . VAL A 1 101 ? -21.262 -5.633 7.626 1.00 94.44 101 VAL A CA 1
ATOM 767 C C . VAL A 1 101 ? -21.830 -4.642 6.611 1.00 94.44 101 VAL A C 1
ATOM 769 O O . VAL A 1 101 ? -22.087 -5.020 5.475 1.00 94.44 101 VAL A O 1
ATOM 772 N N . CYS A 1 102 ? -22.019 -3.372 6.994 1.00 92.69 102 CYS A N 1
ATOM 773 C CA . CYS A 1 102 ? -22.606 -2.364 6.098 1.00 92.69 102 CYS A CA 1
ATOM 774 C C . CYS A 1 102 ? -21.585 -1.555 5.301 1.00 92.69 102 CYS A C 1
ATOM 776 O O . CYS A 1 102 ? -21.968 -0.944 4.310 1.00 92.69 102 CYS A O 1
ATOM 778 N N . ARG A 1 103 ? -20.314 -1.535 5.732 1.00 93.06 103 ARG A N 1
ATOM 779 C CA . ARG A 1 103 ? -19.186 -0.864 5.054 1.00 93.06 103 ARG A CA 1
ATOM 780 C C . ARG A 1 103 ? -19.352 0.647 4.878 1.00 93.06 103 ARG A C 1
ATOM 782 O O . ARG A 1 103 ? -18.576 1.269 4.165 1.00 93.06 103 ARG A O 1
ATOM 789 N N . ASP A 1 104 ? -20.332 1.230 5.561 1.00 87.12 104 ASP A N 1
ATOM 790 C CA . ASP A 1 104 ? -20.647 2.650 5.486 1.00 87.12 104 ASP A CA 1
ATOM 791 C C . ASP A 1 104 ? -19.558 3.478 6.200 1.00 87.12 104 ASP A C 1
ATOM 793 O O . ASP A 1 104 ? -19.383 3.328 7.419 1.00 87.12 104 ASP A O 1
ATOM 797 N N . PRO A 1 105 ? -18.813 4.335 5.472 1.00 84.44 105 PRO A N 1
ATOM 798 C CA . PRO A 1 105 ? -17.755 5.158 6.047 1.00 84.44 105 PRO A CA 1
ATOM 799 C C . PRO A 1 105 ? -18.279 6.335 6.884 1.00 84.44 105 PRO A C 1
ATOM 801 O O . PRO A 1 105 ? -17.497 6.938 7.619 1.00 84.44 105 PRO A O 1
ATOM 804 N N . ALA A 1 106 ? -19.571 6.672 6.799 1.00 85.25 106 ALA A N 1
ATOM 805 C CA . ALA A 1 106 ? -20.177 7.753 7.572 1.00 85.25 106 ALA A CA 1
ATOM 806 C C . ALA A 1 106 ? -20.548 7.329 9.005 1.00 85.25 106 ALA A C 1
ATOM 808 O O . ALA A 1 106 ? -20.782 8.182 9.865 1.00 85.25 106 ALA A O 1
ATOM 809 N N . LEU A 1 107 ? -20.602 6.024 9.289 1.00 87.38 107 LEU A N 1
ATOM 810 C CA . LEU A 1 107 ? -21.044 5.517 10.586 1.00 87.38 107 LEU A CA 1
ATOM 811 C C . LEU A 1 107 ? -19.906 5.408 11.605 1.00 87.38 107 LEU A C 1
ATOM 813 O O . LEU A 1 107 ? -18.792 4.978 11.310 1.00 87.38 107 LEU A O 1
ATOM 817 N N . ALA A 1 108 ? -20.228 5.713 12.864 1.00 89.44 108 ALA A N 1
ATOM 818 C CA . ALA A 1 108 ? -19.329 5.489 13.990 1.00 89.44 108 ALA A CA 1
ATOM 819 C C . ALA A 1 108 ? -19.055 3.991 14.185 1.00 89.44 108 ALA A C 1
ATOM 821 O O . ALA A 1 108 ? -19.993 3.194 14.279 1.00 89.44 108 ALA A O 1
ATOM 822 N N . ILE A 1 109 ? -17.775 3.626 14.302 1.00 93.62 109 ILE A N 1
ATOM 823 C CA . ILE A 1 109 ? -17.321 2.241 14.465 1.00 93.62 109 ILE A CA 1
ATOM 824 C C . ILE A 1 109 ? -16.762 1.933 15.861 1.00 93.62 109 ILE A C 1
ATOM 826 O O . ILE A 1 109 ? -16.169 2.785 16.528 1.00 93.62 109 ILE A O 1
ATOM 830 N N . ILE A 1 110 ? -16.896 0.670 16.262 1.00 93.12 110 ILE A N 1
ATOM 831 C CA . ILE A 1 110 ? -16.392 0.064 17.498 1.00 93.12 110 ILE A CA 1
ATOM 832 C C . ILE A 1 110 ? -15.831 -1.336 17.199 1.00 93.12 110 ILE A C 1
ATOM 834 O O . ILE A 1 110 ? -16.260 -1.997 16.252 1.00 93.12 110 ILE A O 1
ATOM 838 N N . LEU A 1 111 ? -14.867 -1.803 18.001 1.00 94.06 111 LEU A N 1
ATOM 839 C CA . LEU A 1 111 ? -14.399 -3.188 17.930 1.00 94.06 111 LEU A CA 1
ATOM 840 C C . LEU A 1 111 ? -15.294 -4.114 18.753 1.00 94.06 111 LEU A C 1
ATOM 842 O O . LEU A 1 111 ? -15.504 -3.903 19.949 1.00 94.06 111 LEU A O 1
ATOM 846 N N . HIS A 1 112 ? -15.744 -5.177 18.105 1.00 93.06 112 HIS A N 1
ATOM 847 C CA . HIS A 1 112 ? -16.533 -6.251 18.675 1.00 93.06 112 HIS A CA 1
ATOM 848 C C . HIS A 1 112 ? -15.709 -7.536 18.749 1.00 93.06 112 HIS A C 1
ATOM 850 O O . HIS A 1 112 ? -14.982 -7.866 17.815 1.00 93.06 112 HIS A O 1
ATOM 856 N N . HIS A 1 113 ? -15.844 -8.270 19.847 1.00 93.75 113 HIS A N 1
ATOM 857 C CA . HIS A 1 113 ? -15.302 -9.620 19.975 1.00 93.75 113 HIS A CA 1
ATOM 858 C C . HIS A 1 113 ? -16.293 -10.623 19.391 1.00 93.75 113 HIS A C 1
ATOM 860 O O . HIS A 1 113 ? -17.405 -10.705 19.897 1.00 93.75 113 HIS A O 1
ATOM 866 N N . ILE A 1 114 ? -15.892 -11.370 18.359 1.00 93.94 114 ILE A N 1
ATOM 867 C CA . ILE A 1 114 ? -16.741 -12.362 17.679 1.00 93.94 114 ILE A CA 1
ATOM 868 C C . ILE A 1 114 ? -17.140 -13.488 18.642 1.00 93.94 114 ILE A C 1
ATOM 870 O O . ILE A 1 114 ? -18.318 -13.822 18.748 1.00 93.94 114 ILE A O 1
ATOM 874 N N . GLU A 1 115 ? -16.161 -14.049 19.356 1.00 92.19 115 GLU A N 1
ATOM 875 C CA . GLU A 1 115 ? -16.384 -14.856 20.556 1.00 92.19 115 GLU A CA 1
ATOM 876 C C . GLU A 1 115 ? -16.249 -13.959 21.787 1.00 92.19 115 GLU A C 1
ATOM 878 O O . GLU A 1 115 ? -15.174 -13.364 21.979 1.00 92.19 115 GLU A O 1
ATOM 883 N N . PRO A 1 116 ? -17.280 -13.867 22.647 1.00 90.06 116 PRO A N 1
ATOM 884 C CA . PRO A 1 116 ? -17.296 -12.952 23.780 1.00 90.06 116 PRO A CA 1
ATOM 885 C C . PRO A 1 116 ? -16.034 -13.031 24.643 1.00 90.06 116 PRO A C 1
ATOM 887 O O . PRO A 1 116 ? -15.594 -14.112 25.031 1.00 90.06 116 PRO A O 1
ATOM 890 N N . TRP A 1 117 ? -15.480 -11.872 25.019 1.00 87.94 117 TRP A N 1
ATOM 891 C CA . TRP A 1 117 ? -14.269 -11.793 25.852 1.00 87.94 117 TRP A CA 1
ATOM 892 C C . TRP A 1 117 ? -14.381 -12.583 27.162 1.00 87.94 117 TRP A C 1
ATOM 894 O O . TRP A 1 117 ? -13.404 -13.184 27.595 1.00 87.94 117 TRP A O 1
ATOM 904 N N . ALA A 1 118 ? -15.561 -12.580 27.790 1.00 86.62 118 ALA A N 1
ATOM 905 C CA . ALA A 1 118 ? -15.803 -13.290 29.047 1.00 86.62 118 ALA A CA 1
ATOM 906 C C . ALA A 1 118 ? -15.582 -14.810 28.933 1.00 86.62 118 ALA A C 1
ATOM 908 O O . ALA A 1 118 ? -15.310 -15.462 29.937 1.00 86.62 118 ALA A O 1
ATOM 909 N N . GLU A 1 119 ? -15.686 -15.353 27.720 1.00 87.94 119 GLU A N 1
ATOM 910 C CA . GLU A 1 119 ? -15.521 -16.773 27.421 1.00 87.94 119 GLU A CA 1
ATOM 911 C C . GLU A 1 119 ? -14.136 -17.031 26.817 1.00 87.94 119 GLU A C 1
ATOM 913 O O . GLU A 1 119 ? -13.388 -17.876 27.305 1.00 87.94 119 GLU A O 1
ATOM 918 N N . SER A 1 120 ? -13.754 -16.256 25.798 1.00 91.75 120 SER A N 1
ATOM 919 C CA . SER A 1 120 ? -12.548 -16.506 25.003 1.00 91.75 120 SER A CA 1
ATOM 920 C C . SER A 1 120 ? -11.266 -15.937 25.607 1.00 91.75 120 SER A C 1
ATOM 922 O O . SER A 1 120 ? -10.194 -16.500 25.400 1.00 91.75 120 SER A O 1
ATOM 924 N N . HIS A 1 121 ? -11.352 -14.811 26.323 1.00 91.38 121 HIS A N 1
ATOM 925 C CA . HIS A 1 121 ? -10.196 -14.002 26.725 1.00 91.38 121 HIS A CA 1
ATOM 926 C C . HIS A 1 121 ? -9.233 -13.709 25.556 1.00 91.38 121 HIS A C 1
ATOM 928 O O . HIS A 1 121 ? -8.024 -13.553 25.750 1.00 91.38 121 HIS A O 1
ATOM 934 N N . ASP A 1 122 ? -9.776 -13.603 24.337 1.00 93.50 122 ASP A N 1
ATOM 935 C CA . ASP A 1 122 ? -8.994 -13.499 23.111 1.00 93.50 122 ASP A CA 1
ATOM 936 C C . ASP A 1 122 ? -9.125 -12.119 22.448 1.00 93.50 122 ASP A C 1
ATOM 938 O O . ASP A 1 122 ? -10.204 -11.713 22.012 1.00 93.50 122 ASP A O 1
ATOM 942 N N . HIS A 1 123 ? -8.001 -11.401 22.345 1.00 94.94 123 HIS A N 1
ATOM 943 C CA . HIS A 1 123 ? -7.876 -10.136 21.605 1.00 94.94 123 HIS A CA 1
ATOM 944 C C . HIS A 1 123 ? -7.194 -10.312 20.239 1.00 94.94 123 HIS A C 1
ATOM 946 O O . HIS A 1 123 ? -6.671 -9.334 19.697 1.00 94.94 123 HIS A O 1
ATOM 952 N N . SER A 1 124 ? -7.114 -11.533 19.707 1.00 96.38 124 SER A N 1
ATOM 953 C CA . SER A 1 124 ? -6.555 -11.818 18.385 1.00 96.38 124 SER A CA 1
ATOM 954 C C . SER A 1 124 ? -7.269 -11.024 17.287 1.00 96.38 124 SER A C 1
ATOM 956 O O . SER A 1 124 ? -8.431 -10.636 17.412 1.00 96.38 124 SER A O 1
ATOM 958 N N . VAL A 1 125 ? -6.558 -10.754 16.193 1.00 95.81 125 VAL A N 1
ATOM 959 C CA . VAL A 1 125 ? -7.113 -10.031 15.035 1.00 95.81 125 VAL A CA 1
ATOM 960 C C . VAL A 1 125 ? -8.256 -10.829 14.399 1.00 95.81 125 VAL A C 1
ATOM 962 O O . VAL A 1 125 ? -9.183 -10.260 13.827 1.00 95.81 125 VAL A O 1
ATOM 965 N N . GLU A 1 126 ? -8.201 -12.148 14.531 1.00 96.06 126 GLU A N 1
ATOM 966 C CA . GLU A 1 126 ? -9.160 -13.123 14.034 1.00 96.06 126 GLU A CA 1
ATOM 967 C C . GLU A 1 126 ? -10.461 -13.103 14.847 1.00 96.06 126 GLU A C 1
ATOM 969 O O . GLU A 1 126 ? -11.534 -13.315 14.284 1.00 96.06 126 GLU A O 1
ATOM 974 N N . ASN A 1 127 ? -10.388 -12.803 16.150 1.00 96.88 127 ASN A N 1
ATOM 975 C CA . ASN A 1 127 ? -11.551 -12.701 17.034 1.00 96.88 127 ASN A CA 1
ATOM 976 C C . ASN A 1 127 ? -12.141 -11.280 17.132 1.00 96.88 127 ASN A C 1
ATOM 978 O O . ASN A 1 127 ? -13.117 -11.061 17.846 1.00 96.88 127 ASN A O 1
ATOM 982 N N . LEU A 1 128 ? -11.569 -10.297 16.436 1.00 97.06 128 LEU A N 1
ATOM 983 C CA . LEU A 1 128 ? -12.013 -8.904 16.477 1.00 97.06 128 LEU A CA 1
ATOM 984 C C . LEU A 1 128 ? -12.657 -8.486 15.150 1.00 97.06 128 LEU A C 1
ATOM 986 O O . LEU A 1 128 ? -12.052 -8.614 14.088 1.00 97.06 128 LEU A O 1
ATOM 990 N N . ALA A 1 129 ? -13.859 -7.916 15.218 1.00 96.81 129 ALA A N 1
ATOM 991 C CA . ALA A 1 129 ? -14.587 -7.344 14.087 1.00 96.81 129 ALA A CA 1
ATOM 992 C C . ALA A 1 129 ? -14.815 -5.838 14.279 1.00 96.81 129 ALA A C 1
ATOM 994 O O . ALA A 1 129 ? -15.034 -5.373 15.398 1.00 96.81 129 ALA A O 1
ATOM 995 N N . VAL A 1 130 ? -14.787 -5.067 13.191 1.00 96.56 130 VAL A N 1
ATOM 996 C CA . VAL A 1 130 ? -15.174 -3.648 13.203 1.00 96.56 130 VAL A CA 1
ATOM 997 C C . VAL A 1 130 ? -16.656 -3.556 12.878 1.00 96.56 130 VAL A C 1
ATOM 999 O O . VAL A 1 130 ? -17.064 -3.970 11.798 1.00 96.56 130 VAL A O 1
ATOM 1002 N N . LEU A 1 131 ? -17.464 -3.002 13.779 1.00 95.50 131 LEU A N 1
ATOM 1003 C CA . LEU A 1 131 ? -18.907 -2.844 13.585 1.00 95.50 131 LEU A CA 1
ATOM 1004 C C . LEU A 1 131 ? -19.323 -1.392 13.785 1.00 95.50 131 LEU A C 1
ATOM 1006 O O . LEU A 1 131 ? -18.738 -0.691 14.607 1.00 95.50 131 LEU A O 1
ATOM 1010 N N . CYS A 1 132 ? -20.363 -0.948 13.079 1.00 94.06 132 CYS A N 1
ATOM 1011 C CA . CYS A 1 132 ? -21.065 0.270 13.468 1.00 94.06 132 CYS A CA 1
ATOM 1012 C C . CYS A 1 132 ? -21.924 0.016 14.716 1.00 94.06 132 CYS A C 1
ATOM 1014 O O . CYS A 1 132 ? -22.204 -1.136 15.057 1.00 94.06 132 CYS A O 1
ATOM 1016 N N . LEU A 1 133 ? -22.367 1.078 15.392 1.00 90.38 133 LEU A N 1
ATOM 1017 C CA . LEU A 1 133 ? -23.155 0.962 16.629 1.00 90.38 133 LEU A CA 1
ATOM 1018 C C . LEU A 1 133 ? -24.432 0.118 16.468 1.00 90.38 133 LEU A C 1
ATOM 1020 O O . LEU A 1 133 ? -24.776 -0.654 17.363 1.00 90.38 133 LEU A O 1
ATOM 1024 N N . GLU A 1 134 ? -25.098 0.210 15.316 1.00 91.06 134 GLU A N 1
ATOM 1025 C CA . GLU A 1 134 ? -26.299 -0.571 15.009 1.00 91.06 134 GLU A CA 1
ATOM 1026 C C . GLU A 1 134 ? -25.996 -2.072 14.886 1.00 91.06 134 GLU A C 1
ATOM 1028 O O . GLU A 1 134 ? -26.602 -2.893 15.576 1.00 91.06 134 GLU A O 1
ATOM 1033 N N . HIS A 1 135 ? -25.013 -2.445 14.062 1.00 92.56 135 HIS A N 1
ATOM 1034 C CA . HIS A 1 135 ? -24.613 -3.847 13.906 1.00 92.56 135 HIS A CA 1
ATOM 1035 C C . HIS A 1 135 ? -23.984 -4.411 15.185 1.00 92.56 135 HIS A C 1
ATOM 1037 O O . HIS A 1 135 ? -24.194 -5.579 15.503 1.00 92.56 135 HIS A O 1
ATOM 1043 N N . HIS A 1 136 ? -23.288 -3.582 15.968 1.00 92.06 136 HIS A N 1
ATOM 1044 C CA . HIS A 1 136 ? -22.811 -3.954 17.297 1.00 92.06 136 HIS A CA 1
ATOM 1045 C C . HIS A 1 136 ? -23.978 -4.288 18.238 1.00 92.06 136 HIS A C 1
ATOM 1047 O O . HIS A 1 136 ? -23.934 -5.298 18.936 1.00 92.06 136 HIS A O 1
ATOM 1053 N N . ALA A 1 137 ? -25.052 -3.490 18.236 1.00 87.50 137 ALA A N 1
ATOM 1054 C CA . ALA A 1 137 ? -26.251 -3.786 19.016 1.00 87.50 137 ALA A CA 1
ATOM 1055 C C . ALA A 1 137 ? -26.940 -5.077 18.542 1.00 87.50 137 ALA A C 1
ATOM 1057 O O . ALA A 1 137 ? -27.316 -5.900 19.374 1.00 87.50 137 ALA A O 1
ATOM 1058 N N . ARG A 1 138 ? -27.055 -5.296 17.224 1.00 87.19 138 ARG A N 1
ATOM 1059 C CA . ARG A 1 138 ? -27.610 -6.534 16.642 1.00 87.19 138 ARG A CA 1
ATOM 1060 C C . ARG A 1 138 ? -26.800 -7.783 17.001 1.00 87.19 138 ARG A C 1
ATOM 1062 O O . ARG A 1 138 ? -27.397 -8.837 17.174 1.00 87.19 138 ARG A O 1
ATOM 1069 N N . ALA A 1 139 ? -25.481 -7.668 17.155 1.00 86.44 139 ALA A N 1
ATOM 1070 C CA . ALA A 1 139 ? -24.624 -8.770 17.600 1.00 86.44 139 ALA A CA 1
ATOM 1071 C C . ALA A 1 139 ? -24.844 -9.151 19.079 1.00 86.44 139 ALA A C 1
ATOM 1073 O O . ALA A 1 139 ? -24.663 -10.307 19.451 1.00 86.44 139 ALA A O 1
ATOM 1074 N N . HIS A 1 140 ? -25.265 -8.202 19.927 1.00 82.69 140 HIS A N 1
ATOM 1075 C CA . HIS A 1 140 ? -25.626 -8.475 21.330 1.00 82.69 140 HIS A CA 1
ATOM 1076 C C . HIS A 1 140 ? -27.088 -8.894 21.515 1.00 82.69 140 HIS A C 1
ATOM 1078 O O . HIS A 1 140 ? -27.435 -9.482 22.543 1.00 82.69 140 HIS A O 1
ATOM 1084 N N . ARG A 1 141 ? -27.967 -8.587 20.554 1.00 76.38 141 ARG A N 1
ATOM 1085 C CA . ARG A 1 141 ? -29.377 -8.982 20.614 1.00 76.38 141 ARG A CA 1
ATOM 1086 C C . ARG A 1 141 ? -29.519 -10.487 20.393 1.00 76.38 141 ARG A C 1
ATOM 1088 O O . ARG A 1 141 ? -28.898 -11.076 19.516 1.00 76.38 141 ARG A O 1
ATOM 1095 N N . ARG A 1 142 ? -30.386 -11.097 21.199 1.00 61.12 142 ARG A N 1
ATOM 1096 C CA . ARG A 1 142 ? -30.888 -12.461 21.012 1.00 61.12 142 ARG A CA 1
ATOM 1097 C C . ARG A 1 142 ? -32.378 -12.363 20.700 1.00 61.12 142 ARG A C 1
ATOM 1099 O O . ARG A 1 142 ? -33.206 -12.508 21.594 1.00 61.12 142 ARG A O 1
ATOM 1106 N N . GLY A 1 143 ? -32.714 -12.012 19.462 1.00 55.66 143 GLY A N 1
ATOM 1107 C CA . GLY A 1 143 ? -34.088 -12.044 18.968 1.00 55.66 143 GLY A CA 1
ATOM 1108 C C . GLY A 1 143 ? -34.521 -13.478 18.656 1.00 55.66 143 GLY A C 1
ATOM 1109 O O . GLY A 1 143 ? -33.708 -14.290 18.219 1.00 55.66 143 GLY A O 1
ATOM 1110 N N . THR A 1 144 ? -35.793 -13.799 18.894 1.00 50.06 144 THR A N 1
ATOM 1111 C CA . THR A 1 144 ? -36.415 -15.078 18.501 1.00 50.06 144 THR A CA 1
ATOM 1112 C C . THR A 1 144 ? -36.927 -15.077 17.056 1.00 50.06 144 THR A C 1
ATOM 1114 O O . THR A 1 144 ? -37.129 -16.150 16.500 1.00 50.06 144 THR A O 1
ATOM 1117 N N . LEU A 1 145 ? -37.132 -13.893 16.462 1.00 49.94 145 LEU A N 1
ATOM 1118 C CA . LEU A 1 145 ? -37.711 -13.687 15.124 1.00 49.94 145 LEU A CA 1
ATOM 1119 C C . LEU A 1 145 ? -36.767 -12.958 14.148 1.00 49.94 145 LEU A C 1
ATOM 1121 O O . LEU A 1 145 ? -36.788 -13.247 12.959 1.00 49.94 145 LEU A O 1
ATOM 1125 N N . GLU A 1 146 ? -35.925 -12.039 14.630 1.00 51.47 146 GLU A N 1
ATOM 1126 C CA . GLU A 1 146 ? -34.937 -11.335 13.799 1.00 51.47 146 GLU A CA 1
ATOM 1127 C C . GLU A 1 146 ? -33.703 -12.223 13.551 1.00 51.47 146 GLU A C 1
ATOM 1129 O O . GLU A 1 146 ? -33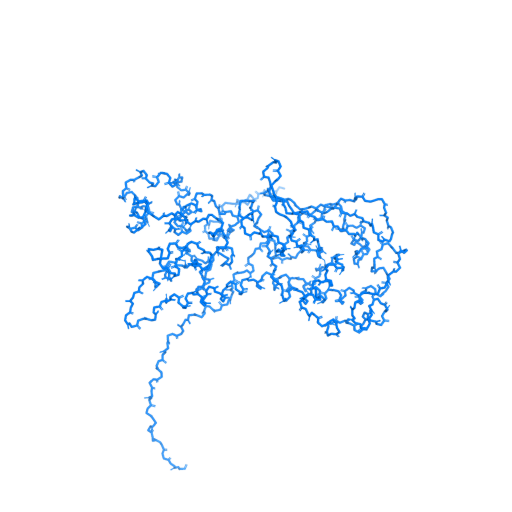.219 -12.890 14.471 1.00 51.47 146 GLU A O 1
ATOM 1134 N N . GLN A 1 147 ? -33.148 -12.207 12.330 1.00 55.09 147 GLN A N 1
ATOM 1135 C CA . GLN A 1 147 ? -31.858 -12.847 12.051 1.00 55.09 147 GLN A CA 1
ATOM 1136 C C . GLN A 1 147 ? -30.757 -12.184 12.894 1.00 55.09 147 GLN A C 1
ATOM 1138 O O . GLN A 1 147 ? -30.258 -11.097 12.581 1.00 55.09 147 GLN A O 1
ATOM 1143 N N . ASN A 1 148 ? -30.378 -12.854 13.983 1.00 66.62 148 ASN A N 1
ATOM 1144 C CA . ASN A 1 148 ? -29.280 -12.424 14.837 1.00 66.62 148 ASN A CA 1
ATOM 1145 C C . ASN A 1 148 ? -27.971 -12.430 14.040 1.00 66.62 148 ASN A C 1
ATOM 1147 O O . ASN A 1 148 ? -27.685 -13.351 13.265 1.00 66.62 148 ASN A O 1
ATOM 1151 N N . LEU A 1 149 ? -27.140 -11.419 14.279 1.00 80.19 149 LEU A N 1
ATOM 1152 C CA . LEU A 1 149 ? -25.806 -11.337 13.700 1.00 80.19 149 LEU A CA 1
ATOM 1153 C C . LEU A 1 149 ? -24.866 -12.280 14.472 1.00 80.19 149 LEU A C 1
ATOM 1155 O O . LEU A 1 149 ? -24.077 -11.854 15.309 1.00 80.19 149 LEU A O 1
ATOM 1159 N N . ALA A 1 150 ? -25.029 -13.583 14.237 1.00 85.69 150 ALA A N 1
ATOM 1160 C CA . ALA A 1 150 ? -24.298 -14.643 14.922 1.00 85.69 150 ALA A CA 1
ATOM 1161 C C . ALA A 1 150 ? -22.796 -14.624 14.590 1.00 85.69 150 ALA A C 1
ATOM 1163 O O . ALA A 1 150 ? -22.391 -14.197 13.507 1.00 85.69 150 ALA A O 1
ATOM 1164 N N . SER A 1 151 ? -21.973 -15.181 15.485 1.00 90.62 151 SER A N 1
ATOM 1165 C CA . SER A 1 151 ? -20.508 -15.228 15.360 1.00 90.62 151 SER A CA 1
ATOM 1166 C C . SER A 1 151 ? -20.032 -15.811 14.025 1.00 90.62 151 SER A C 1
ATOM 1168 O O . SER A 1 151 ? -19.084 -15.298 13.436 1.00 90.62 151 SER A O 1
ATOM 1170 N N . LYS A 1 152 ? -20.728 -16.826 13.492 1.00 90.25 152 LYS A N 1
ATOM 1171 C CA . LYS A 1 152 ? -20.434 -17.395 12.167 1.00 90.25 152 LYS A CA 1
ATOM 1172 C C . LYS A 1 152 ? -20.588 -16.356 11.048 1.00 90.25 152 LYS A C 1
ATOM 1174 O O . LYS A 1 152 ? -19.648 -16.147 10.290 1.00 90.25 152 LYS A O 1
ATOM 1179 N N . HIS A 1 153 ? -21.730 -15.669 10.988 1.00 90.75 153 HIS A N 1
ATOM 1180 C CA . HIS A 1 153 ? -21.974 -14.633 9.982 1.00 90.75 153 HIS A CA 1
ATOM 1181 C C . HIS A 1 153 ? -21.000 -13.458 10.139 1.00 90.75 153 HIS A C 1
ATOM 1183 O O . HIS A 1 153 ? -20.517 -12.921 9.149 1.00 90.75 153 HIS A O 1
ATOM 1189 N N . LEU A 1 154 ? -20.643 -13.082 11.373 1.00 93.25 154 LEU A N 1
ATOM 1190 C CA . LEU A 1 154 ? -19.633 -12.047 11.620 1.00 93.25 154 LEU A CA 1
ATOM 1191 C C . LEU A 1 154 ? -18.260 -12.401 11.044 1.00 93.25 154 LEU A C 1
ATOM 1193 O O . LEU A 1 154 ? -17.615 -11.524 10.465 1.00 93.25 154 LEU A O 1
ATOM 1197 N N . ARG A 1 155 ? -17.818 -13.659 11.182 1.00 95.44 155 ARG A N 1
ATOM 1198 C CA . ARG A 1 155 ? -16.569 -14.128 10.557 1.00 95.44 155 ARG A CA 1
ATOM 1199 C C . ARG A 1 155 ? -16.648 -14.007 9.044 1.00 95.44 155 ARG A C 1
ATOM 1201 O O . ARG A 1 155 ? -15.751 -13.426 8.449 1.00 95.44 155 ARG A O 1
ATOM 1208 N N . GLU A 1 156 ? -17.749 -14.458 8.447 1.00 94.62 156 GLU A N 1
ATOM 1209 C CA . GLU A 1 156 ? -17.961 -14.384 6.998 1.00 94.62 156 GLU A CA 1
ATOM 1210 C C . GLU A 1 156 ? -17.957 -12.931 6.487 1.00 94.62 156 GLU A C 1
ATOM 1212 O O . GLU A 1 156 ? -17.244 -12.621 5.531 1.00 94.62 156 GLU A O 1
ATOM 1217 N N . PHE A 1 157 ? -18.672 -12.005 7.145 1.00 95.81 157 PHE A N 1
ATOM 1218 C CA . PHE A 1 157 ? -18.656 -10.582 6.772 1.00 95.81 157 PHE A CA 1
ATOM 1219 C C . PHE A 1 157 ? -17.266 -9.967 6.889 1.00 95.81 157 PHE A C 1
ATOM 1221 O O . PHE A 1 157 ? -16.823 -9.272 5.974 1.00 95.81 157 PHE A O 1
ATOM 1228 N N . LYS A 1 158 ? -16.565 -10.240 7.994 1.00 95.81 158 LYS A N 1
ATOM 1229 C CA . LYS A 1 158 ? -15.193 -9.775 8.213 1.00 95.81 158 LYS A CA 1
ATOM 1230 C C . LYS A 1 158 ? -14.251 -10.299 7.135 1.00 95.81 158 LYS A C 1
ATOM 1232 O O . LYS A 1 158 ? -13.573 -9.504 6.498 1.00 95.81 158 LYS A O 1
ATOM 1237 N N . GLU A 1 159 ? -14.219 -11.605 6.902 1.00 96.06 159 GLU A N 1
ATOM 1238 C CA . GLU A 1 159 ? -13.319 -12.216 5.921 1.00 96.06 159 GLU A CA 1
ATOM 1239 C C . GLU A 1 159 ? -13.590 -11.711 4.502 1.00 96.06 159 GLU A C 1
ATOM 1241 O O . GLU A 1 159 ? -12.652 -11.403 3.766 1.00 96.06 159 GLU A O 1
ATOM 1246 N N . ASN A 1 160 ? -14.863 -11.581 4.122 1.00 95.56 160 ASN A N 1
ATOM 1247 C CA . ASN A 1 160 ? -15.236 -11.046 2.816 1.00 95.56 160 ASN A CA 1
ATOM 1248 C C . ASN A 1 160 ? -14.827 -9.581 2.673 1.00 95.56 160 ASN A C 1
ATOM 1250 O O . ASN A 1 160 ? -14.248 -9.213 1.652 1.00 95.56 160 ASN A O 1
ATOM 1254 N N . TRP A 1 161 ? -15.069 -8.757 3.694 1.00 95.12 161 TRP A N 1
ATOM 1255 C CA . TRP A 1 161 ? -14.707 -7.347 3.631 1.00 95.12 161 TRP A CA 1
ATOM 1256 C C . TRP A 1 161 ? -13.193 -7.130 3.603 1.00 95.12 161 TRP A C 1
ATOM 1258 O O . TRP A 1 161 ? -12.700 -6.389 2.758 1.00 95.12 161 TRP A O 1
ATOM 1268 N N . GLU A 1 162 ? -12.434 -7.822 4.454 1.00 94.19 162 GLU A N 1
ATOM 1269 C CA . GLU A 1 162 ? -10.969 -7.720 4.460 1.00 94.19 162 GLU A CA 1
ATOM 1270 C C . GLU A 1 162 ? -10.361 -8.191 3.131 1.00 94.19 162 GLU A C 1
ATOM 1272 O O . GLU A 1 162 ? -9.408 -7.585 2.633 1.00 94.19 162 GLU A O 1
ATOM 1277 N N . ARG A 1 163 ? -10.945 -9.231 2.516 1.00 93.12 163 ARG A N 1
ATOM 1278 C CA . ARG A 1 163 ? -10.565 -9.684 1.174 1.00 93.12 163 ARG A CA 1
ATOM 1279 C C . ARG A 1 163 ? -10.829 -8.600 0.135 1.00 93.12 163 ARG A C 1
ATOM 1281 O O . ARG A 1 163 ? -9.923 -8.275 -0.623 1.00 93.12 163 ARG A O 1
ATOM 1288 N N . GLU A 1 164 ? -12.022 -8.015 0.107 1.00 92.12 164 GLU A N 1
ATOM 1289 C CA . GLU A 1 164 ? -12.359 -6.940 -0.834 1.00 92.12 164 GLU A CA 1
ATOM 1290 C C . GLU A 1 164 ? -11.451 -5.716 -0.662 1.00 92.12 164 GLU A C 1
ATOM 1292 O O . GLU A 1 164 ? -10.888 -5.229 -1.643 1.00 92.12 164 GLU A O 1
ATOM 1297 N N . VAL A 1 165 ? -11.227 -5.270 0.579 1.00 90.31 165 VAL A N 1
ATOM 1298 C CA . VAL A 1 165 ? -10.329 -4.153 0.911 1.00 90.31 165 VAL A CA 1
ATOM 1299 C C . VAL A 1 165 ? -8.933 -4.350 0.326 1.00 90.31 165 VAL A C 1
ATOM 1301 O O . VAL A 1 165 ? -8.347 -3.381 -0.167 1.00 90.31 165 VAL A O 1
ATOM 1304 N N . SER A 1 166 ? -8.418 -5.585 0.351 1.00 90.50 166 SER A N 1
ATOM 1305 C CA . SER A 1 166 ? -7.093 -5.920 -0.182 1.00 90.50 166 SER A CA 1
ATOM 1306 C C . SER A 1 166 ? -6.961 -5.705 -1.699 1.00 90.50 166 SER A C 1
ATOM 1308 O O . SER A 1 166 ? -5.850 -5.491 -2.182 1.00 90.50 166 SER A O 1
ATOM 1310 N N . TYR A 1 167 ? -8.082 -5.677 -2.433 1.00 90.50 167 TYR A N 1
ATOM 1311 C CA . TYR A 1 167 ? -8.123 -5.451 -3.881 1.00 90.50 167 TYR A CA 1
ATOM 1312 C C . TYR A 1 167 ? -8.465 -4.008 -4.276 1.00 90.50 167 TYR A C 1
ATOM 1314 O O . TYR A 1 167 ? -8.241 -3.630 -5.427 1.00 90.50 167 TYR A O 1
ATOM 1322 N N . LEU A 1 168 ? -8.970 -3.181 -3.352 1.00 90.44 168 LEU A N 1
ATOM 1323 C CA . LEU A 1 168 ? -9.380 -1.804 -3.666 1.00 90.44 168 LEU A CA 1
ATOM 1324 C C . LEU A 1 168 ? -8.206 -0.931 -4.126 1.00 90.44 168 LEU A C 1
ATOM 1326 O O . LEU A 1 168 ? -8.319 -0.224 -5.125 1.00 90.44 168 LEU A O 1
ATOM 1330 N N . ASP A 1 169 ? -7.076 -0.994 -3.420 1.00 91.44 169 ASP A N 1
ATOM 1331 C CA . ASP A 1 169 ? -5.889 -0.194 -3.746 1.00 91.44 169 ASP A CA 1
ATOM 1332 C C . ASP A 1 169 ? -5.238 -0.631 -5.070 1.00 91.44 169 ASP A C 1
ATOM 1334 O O . ASP A 1 169 ? -5.037 0.235 -5.924 1.00 91.44 169 ASP A O 1
ATOM 1338 N N . PRO A 1 170 ? -4.949 -1.931 -5.317 1.00 92.56 170 PRO A N 1
ATOM 1339 C CA . PRO A 1 170 ? -4.441 -2.367 -6.615 1.00 92.56 170 PRO A CA 1
ATOM 1340 C C . PRO A 1 170 ? -5.360 -1.981 -7.773 1.00 92.56 170 PRO A C 1
ATOM 1342 O O . PRO A 1 170 ? -4.876 -1.486 -8.789 1.00 92.56 170 PRO A O 1
ATOM 1345 N N . LYS A 1 171 ? -6.681 -2.140 -7.610 1.00 92.31 171 LYS A N 1
ATOM 1346 C CA . LYS A 1 171 ? -7.660 -1.744 -8.628 1.00 92.31 171 LYS A CA 1
ATOM 1347 C C . LYS A 1 171 ? -7.579 -0.247 -8.932 1.00 92.31 171 LYS A C 1
ATOM 1349 O O . LYS A 1 171 ? -7.459 0.127 -10.093 1.00 92.31 171 LYS A O 1
ATOM 1354 N N . ALA A 1 172 ? -7.567 0.603 -7.906 1.00 91.62 172 ALA A N 1
ATOM 1355 C CA . ALA A 1 172 ? -7.464 2.048 -8.089 1.00 91.62 172 ALA A CA 1
ATOM 1356 C C . ALA A 1 172 ? -6.136 2.467 -8.744 1.00 91.62 172 ALA A C 1
ATOM 1358 O O . ALA A 1 172 ? -6.116 3.350 -9.601 1.00 91.62 172 ALA A O 1
ATOM 1359 N N . ILE A 1 173 ? -5.029 1.804 -8.387 1.00 92.69 173 ILE A N 1
ATOM 1360 C CA . ILE A 1 173 ? -3.721 2.004 -9.029 1.00 92.69 173 ILE A CA 1
ATOM 1361 C C . ILE A 1 173 ? -3.785 1.637 -10.513 1.00 92.69 173 ILE A C 1
ATOM 1363 O O . ILE A 1 173 ? -3.306 2.403 -11.349 1.00 92.69 173 ILE A O 1
ATOM 1367 N N . LEU A 1 174 ? -4.385 0.493 -10.849 1.00 92.19 174 LEU A N 1
ATOM 1368 C CA . LEU A 1 174 ? -4.549 0.038 -12.228 1.00 92.19 174 LEU A CA 1
ATOM 1369 C C . LEU A 1 174 ? -5.390 1.015 -13.046 1.00 92.19 174 LEU A C 1
ATOM 1371 O O . LEU A 1 174 ? -4.931 1.470 -14.095 1.00 92.19 174 LEU A O 1
ATOM 1375 N N . ASP A 1 175 ? -6.569 1.376 -12.545 1.00 91.00 175 ASP A N 1
ATOM 1376 C CA . ASP A 1 175 ? -7.494 2.285 -13.219 1.00 91.00 175 ASP A CA 1
ATOM 1377 C C . ASP A 1 175 ? -6.837 3.653 -13.457 1.00 91.00 175 ASP A C 1
ATOM 1379 O O . ASP A 1 175 ? -6.833 4.151 -14.584 1.00 91.00 175 ASP A O 1
ATOM 1383 N N . ALA A 1 176 ? -6.165 4.213 -12.446 1.00 89.94 176 ALA A N 1
ATOM 1384 C CA . ALA A 1 176 ? -5.458 5.483 -12.590 1.00 89.94 176 ALA A CA 1
ATOM 1385 C C . ALA A 1 176 ? -4.246 5.390 -13.535 1.00 89.94 176 ALA A C 1
ATOM 1387 O O . ALA A 1 176 ? -3.977 6.324 -14.288 1.00 89.94 176 ALA A O 1
ATOM 1388 N N . SER A 1 177 ? -3.526 4.262 -13.552 1.00 89.75 177 SER A N 1
ATOM 1389 C CA . SER A 1 177 ? -2.375 4.058 -14.450 1.00 89.75 177 SER A CA 1
ATOM 1390 C C . SER A 1 177 ? -2.755 3.911 -15.930 1.00 89.75 177 SER A C 1
ATOM 1392 O O . SER A 1 177 ? -1.889 3.995 -16.802 1.00 89.75 177 SER A O 1
ATOM 1394 N N . ARG A 1 178 ? -4.041 3.676 -16.227 1.00 88.94 178 ARG A N 1
ATOM 1395 C CA . ARG A 1 178 ? -4.575 3.563 -17.591 1.00 88.94 178 ARG A CA 1
ATOM 1396 C C . ARG A 1 178 ? -5.005 4.896 -18.190 1.00 88.94 178 ARG A C 1
ATOM 1398 O O . ARG A 1 178 ? -5.148 4.967 -19.408 1.00 88.94 178 ARG A O 1
ATOM 1405 N N . VAL A 1 179 ? -5.173 5.932 -17.370 1.00 86.44 179 VAL A N 1
ATOM 1406 C CA . VAL A 1 179 ? -5.527 7.276 -17.834 1.00 86.44 179 VAL A CA 1
ATOM 1407 C C . VAL A 1 179 ? -4.364 7.885 -18.626 1.00 86.44 179 VAL A C 1
ATOM 1409 O O . VAL A 1 179 ? -3.193 7.743 -18.263 1.00 86.44 179 VAL A O 1
ATOM 1412 N N . GLU A 1 180 ? -4.686 8.559 -19.732 1.00 79.12 180 GLU A N 1
ATOM 1413 C CA . GLU A 1 180 ? -3.692 9.211 -20.587 1.00 79.12 180 GLU A CA 1
ATOM 1414 C C . GLU A 1 180 ? -2.853 10.239 -19.811 1.00 79.12 180 GLU A C 1
ATOM 1416 O O . GLU A 1 180 ? -3.350 10.970 -18.957 1.00 79.12 180 GLU A O 1
ATOM 1421 N N . GLY A 1 181 ? -1.553 10.293 -20.114 1.00 78.19 181 GLY A N 1
ATOM 1422 C CA . GLY A 1 181 ? -0.594 11.178 -19.444 1.00 78.19 181 GLY A CA 1
ATOM 1423 C C . GLY A 1 181 ? 0.073 10.582 -18.200 1.00 78.19 181 GLY A C 1
ATOM 1424 O O . GLY A 1 181 ? 1.075 11.130 -17.727 1.00 78.19 181 GLY A O 1
ATOM 1425 N N . TYR A 1 182 ? -0.398 9.434 -17.699 1.00 84.94 182 TYR A N 1
ATOM 1426 C CA . TYR A 1 182 ? 0.319 8.671 -16.679 1.00 84.94 182 TYR A CA 1
ATOM 1427 C C . TYR A 1 182 ? 1.191 7.595 -17.302 1.00 84.94 182 TYR A C 1
ATOM 1429 O O . TYR A 1 182 ? 0.749 6.760 -18.090 1.00 84.94 182 TYR A O 1
ATOM 1437 N N . HIS A 1 183 ? 2.462 7.607 -16.913 1.00 89.50 183 HIS A N 1
ATOM 1438 C CA . HIS A 1 183 ? 3.445 6.671 -17.423 1.00 89.50 183 HIS A CA 1
ATOM 1439 C C . HIS A 1 183 ? 4.276 6.125 -16.274 1.00 89.50 183 HIS A C 1
ATOM 1441 O O . HIS A 1 183 ? 4.787 6.874 -15.438 1.00 89.50 183 HIS A O 1
ATOM 1447 N N . TRP A 1 184 ? 4.454 4.808 -16.266 1.00 95.69 184 TRP A N 1
ATOM 1448 C CA . TRP A 1 184 ? 5.549 4.190 -15.533 1.00 95.69 184 TRP A CA 1
ATOM 1449 C C . TRP A 1 184 ? 6.869 4.618 -16.162 1.00 95.69 184 TRP A C 1
ATOM 1451 O O . TRP A 1 184 ? 7.013 4.607 -17.377 1.00 95.69 184 TRP A O 1
ATOM 1461 N N . TRP A 1 185 ? 7.797 5.043 -15.322 1.00 96.44 185 TRP A N 1
ATOM 1462 C CA . TRP A 1 185 ? 9.112 5.574 -15.657 1.00 96.44 185 TRP A CA 1
ATOM 1463 C C . TRP A 1 185 ? 10.189 4.488 -15.593 1.00 96.44 185 TRP A C 1
ATOM 1465 O O . TRP A 1 185 ? 11.175 4.509 -16.328 1.00 96.44 185 TRP A O 1
ATOM 1475 N N . TRP A 1 186 ? 10.016 3.542 -14.685 1.00 97.94 186 TRP A N 1
ATOM 1476 C CA . TRP A 1 186 ? 11.031 2.560 -14.361 1.00 97.94 186 TRP A CA 1
ATOM 1477 C C . TRP A 1 186 ? 10.373 1.301 -13.816 1.00 97.94 186 TRP A C 1
ATOM 1479 O O . TRP A 1 186 ? 9.395 1.392 -13.068 1.00 97.94 186 TRP A O 1
ATOM 1489 N N . PHE A 1 187 ? 10.957 0.154 -14.149 1.00 98.12 187 PHE A N 1
ATOM 1490 C CA . PHE A 1 187 ? 10.602 -1.144 -13.595 1.00 98.12 187 PHE A CA 1
ATOM 1491 C C . PHE A 1 187 ? 11.862 -1.840 -13.100 1.00 98.12 187 PHE A C 1
ATOM 1493 O O . PHE A 1 187 ? 12.888 -1.808 -13.773 1.00 98.12 187 PHE A O 1
ATOM 1500 N N . ASN A 1 188 ? 11.754 -2.524 -11.966 1.00 97.62 188 ASN A N 1
ATOM 1501 C CA . ASN A 1 188 ? 12.742 -3.514 -11.568 1.00 97.62 188 ASN A CA 1
ATOM 1502 C C . ASN A 1 188 ? 12.429 -4.814 -12.294 1.00 97.62 188 ASN A C 1
ATOM 1504 O O . ASN A 1 188 ? 11.607 -5.597 -11.813 1.00 97.62 188 ASN A O 1
ATOM 1508 N N . HIS A 1 189 ? 13.039 -5.053 -13.447 1.00 96.69 189 HIS A N 1
ATOM 1509 C CA . HIS A 1 189 ? 12.613 -6.171 -14.282 1.00 96.69 189 HIS A CA 1
ATOM 1510 C C . HIS A 1 189 ? 12.851 -7.510 -13.588 1.00 96.69 189 HIS A C 1
ATOM 1512 O O . HIS A 1 189 ? 11.965 -8.355 -13.558 1.00 96.69 189 HIS A O 1
ATOM 1518 N N . VAL A 1 190 ? 14.001 -7.677 -12.933 1.00 95.19 190 VAL A N 1
ATOM 1519 C CA . VAL A 1 190 ? 14.315 -8.917 -12.210 1.00 95.19 190 VAL A CA 1
ATOM 1520 C C . VAL A 1 190 ? 13.258 -9.198 -11.142 1.00 95.19 190 VAL A C 1
ATOM 1522 O O . VAL A 1 190 ? 12.661 -10.270 -11.122 1.00 95.19 190 VAL A O 1
ATOM 1525 N N . ARG A 1 191 ? 12.967 -8.221 -10.275 1.00 96.62 191 ARG A N 1
ATOM 1526 C CA . ARG A 1 191 ? 12.018 -8.426 -9.167 1.00 96.62 191 ARG A CA 1
ATOM 1527 C C . ARG A 1 191 ? 10.572 -8.508 -9.626 1.00 96.62 191 ARG A C 1
ATOM 1529 O O . ARG A 1 191 ? 9.789 -9.212 -8.993 1.00 96.62 191 ARG A O 1
ATOM 1536 N N . LEU A 1 192 ? 10.222 -7.813 -10.703 1.00 97.56 192 LEU A N 1
ATOM 1537 C CA . LEU A 1 192 ? 8.892 -7.873 -11.288 1.00 97.56 192 LEU A CA 1
ATOM 1538 C C . LEU A 1 192 ? 8.619 -9.251 -11.900 1.00 97.56 192 LEU A C 1
ATOM 1540 O O . LEU A 1 192 ? 7.581 -9.837 -11.611 1.00 97.56 192 LEU A O 1
ATOM 1544 N N . PHE A 1 193 ? 9.551 -9.789 -12.688 1.00 97.56 193 PHE A N 1
ATOM 1545 C CA . PHE A 1 193 ? 9.383 -11.096 -13.327 1.00 97.56 193 PHE A CA 1
ATOM 1546 C C . PHE A 1 193 ? 9.479 -12.251 -12.322 1.00 97.56 193 PHE A C 1
ATOM 1548 O O . PHE A 1 193 ? 8.698 -13.192 -12.422 1.00 97.56 193 PHE A O 1
ATOM 1555 N N . GLU A 1 194 ? 10.345 -12.161 -11.304 1.00 95.94 194 GLU A N 1
ATOM 1556 C CA . GLU A 1 194 ? 10.339 -13.108 -10.175 1.00 95.94 194 GLU A CA 1
ATOM 1557 C C . GLU A 1 194 ? 8.974 -13.134 -9.469 1.00 95.94 194 GLU A C 1
ATOM 1559 O O . GLU A 1 194 ? 8.445 -14.202 -9.159 1.00 95.94 194 GLU A O 1
ATOM 1564 N N . LEU A 1 195 ? 8.391 -11.956 -9.220 1.00 95.56 195 LEU A N 1
ATOM 1565 C CA . LEU A 1 195 ? 7.088 -11.842 -8.574 1.00 95.56 195 LEU A CA 1
ATOM 1566 C C . LEU A 1 195 ? 5.974 -12.394 -9.469 1.00 95.56 195 LEU A C 1
ATOM 1568 O O . LEU A 1 195 ? 5.180 -13.202 -8.994 1.00 95.56 195 LEU A O 1
ATOM 1572 N N . ALA A 1 196 ? 5.958 -12.031 -10.753 1.00 96.88 196 ALA A N 1
ATOM 1573 C CA . ALA A 1 196 ? 5.006 -12.544 -11.737 1.00 96.88 196 ALA A CA 1
ATOM 1574 C C . ALA A 1 196 ? 5.072 -14.077 -11.860 1.00 96.88 196 ALA A C 1
ATOM 1576 O O . ALA A 1 196 ? 4.035 -14.740 -11.884 1.00 96.88 196 ALA A O 1
ATOM 1577 N N . ALA A 1 197 ? 6.275 -14.656 -11.849 1.00 95.94 197 ALA A N 1
ATOM 1578 C CA . ALA A 1 197 ? 6.457 -16.104 -11.844 1.00 95.94 197 ALA A CA 1
ATOM 1579 C C . ALA A 1 197 ? 5.944 -16.748 -10.543 1.00 95.94 197 ALA A C 1
ATOM 1581 O O . ALA A 1 197 ? 5.307 -17.797 -10.588 1.00 95.94 197 ALA A O 1
ATOM 1582 N N . SER A 1 198 ? 6.163 -16.113 -9.384 1.00 94.75 198 SER A N 1
ATOM 1583 C CA . SER A 1 198 ? 5.713 -16.645 -8.085 1.00 94.75 198 SER A CA 1
ATOM 1584 C C . SER A 1 198 ? 4.189 -16.723 -7.934 1.00 94.75 198 SER A C 1
ATOM 1586 O O . SER A 1 198 ? 3.698 -17.538 -7.157 1.00 94.75 198 SER A O 1
ATOM 1588 N N . ILE A 1 199 ? 3.453 -15.912 -8.698 1.00 94.06 199 ILE A N 1
ATOM 1589 C CA . ILE A 1 199 ? 1.984 -15.939 -8.787 1.00 94.06 199 ILE A CA 1
ATOM 1590 C C . ILE A 1 199 ? 1.489 -16.713 -10.022 1.00 94.06 199 ILE A C 1
ATOM 1592 O O . ILE A 1 199 ? 0.341 -16.562 -10.418 1.00 94.06 199 ILE A O 1
ATOM 1596 N N . ALA A 1 200 ? 2.358 -17.515 -10.650 1.00 94.69 200 ALA A N 1
ATOM 1597 C CA . ALA A 1 200 ? 2.049 -18.333 -11.824 1.00 94.69 200 ALA A CA 1
ATOM 1598 C C . ALA A 1 200 ? 1.471 -17.542 -13.017 1.00 94.69 200 ALA A C 1
ATOM 1600 O O . ALA A 1 200 ? 0.562 -18.005 -13.701 1.00 94.69 200 ALA A O 1
ATOM 1601 N N . THR A 1 201 ? 2.008 -16.345 -13.289 1.00 95.00 201 THR A N 1
ATOM 1602 C CA . THR A 1 201 ? 1.623 -15.569 -14.480 1.00 95.00 201 THR A CA 1
ATOM 1603 C C . THR A 1 201 ? 2.011 -16.323 -15.751 1.00 95.00 201 THR A C 1
ATOM 1605 O O . THR A 1 201 ? 3.182 -16.640 -15.965 1.00 95.00 201 THR A O 1
ATOM 1608 N N . GLU A 1 202 ? 1.045 -16.552 -16.637 1.00 95.38 202 GLU A N 1
ATOM 1609 C CA . GLU A 1 202 ? 1.289 -17.108 -17.968 1.00 95.38 202 GLU A CA 1
ATOM 1610 C C . GLU A 1 202 ? 1.832 -16.020 -18.907 1.00 95.38 202 GLU A C 1
ATOM 1612 O O . GLU A 1 202 ? 1.087 -15.346 -19.611 1.00 95.38 202 GLU A O 1
ATOM 1617 N N . PHE A 1 203 ? 3.151 -15.827 -18.941 1.00 96.75 203 PHE A N 1
ATOM 1618 C CA . PHE A 1 203 ? 3.789 -14.752 -19.720 1.00 96.75 203 PHE A CA 1
ATOM 1619 C C . PHE A 1 203 ? 3.394 -14.708 -21.209 1.00 96.75 203 PHE A C 1
ATOM 1621 O O . PHE A 1 203 ? 3.306 -13.632 -21.798 1.00 96.75 203 PHE A O 1
ATOM 1628 N N . GLN A 1 204 ? 3.104 -15.861 -21.816 1.00 96.56 204 GLN A N 1
ATOM 1629 C CA . GLN A 1 204 ? 2.705 -15.966 -23.224 1.00 96.56 204 GLN A CA 1
ATOM 1630 C C . GLN A 1 204 ? 1.286 -15.444 -23.506 1.00 96.56 204 GLN A C 1
ATOM 1632 O O . GLN A 1 204 ? 0.975 -15.105 -24.650 1.00 96.56 204 GLN A O 1
ATOM 1637 N N . SER A 1 205 ? 0.426 -15.374 -22.485 1.00 95.81 205 SER A N 1
ATOM 1638 C CA . SER A 1 205 ? -0.938 -14.845 -22.594 1.00 95.81 205 SER A CA 1
ATOM 1639 C C . SER A 1 205 ? -1.014 -13.343 -22.281 1.00 95.81 205 SER A C 1
ATOM 1641 O O . SER A 1 205 ? -2.021 -12.697 -22.580 1.00 95.81 205 SER A O 1
ATOM 1643 N N . VAL A 1 206 ? 0.065 -12.759 -21.745 1.00 96.62 206 VAL A N 1
ATOM 1644 C CA . VAL A 1 206 ? 0.154 -11.327 -21.436 1.00 96.62 206 VAL A CA 1
ATOM 1645 C C . VAL A 1 206 ? 0.074 -10.492 -22.727 1.00 96.62 206 VAL A C 1
ATOM 1647 O O . VAL A 1 206 ? 0.782 -10.771 -23.706 1.00 96.62 206 VAL A O 1
ATOM 1650 N N . PRO A 1 207 ? -0.748 -9.423 -22.757 1.00 96.94 207 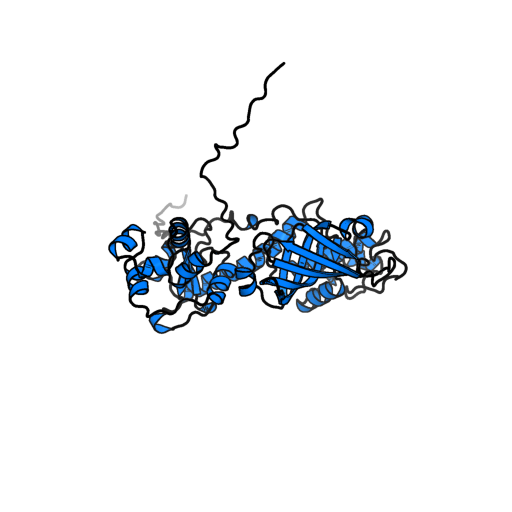PRO A N 1
ATOM 1651 C CA . PRO A 1 207 ? -0.829 -8.527 -23.904 1.00 96.94 207 PRO A CA 1
ATOM 1652 C C . PRO A 1 207 ? 0.542 -8.014 -24.358 1.00 96.94 207 PRO A C 1
ATOM 1654 O O . PRO A 1 207 ? 1.434 -7.749 -23.555 1.00 96.94 207 PRO A O 1
ATOM 1657 N N . TYR A 1 208 ? 0.692 -7.840 -25.673 1.00 96.44 208 TYR A N 1
ATOM 1658 C CA . TYR A 1 208 ? 1.938 -7.437 -26.340 1.00 96.44 208 TYR A CA 1
ATOM 1659 C C . TYR A 1 208 ? 3.087 -8.458 -26.313 1.00 96.44 208 TYR A C 1
ATOM 1661 O O . TYR A 1 208 ? 4.126 -8.161 -26.903 1.00 96.44 208 TYR A O 1
ATOM 1669 N N . PHE A 1 209 ? 2.895 -9.678 -25.786 1.00 97.25 209 PHE A N 1
ATOM 1670 C CA . PHE A 1 209 ? 3.892 -10.759 -25.860 1.00 97.25 209 PHE A CA 1
ATOM 1671 C C . PHE A 1 209 ? 4.443 -10.950 -27.284 1.00 97.25 209 PHE A C 1
ATOM 1673 O O . PHE A 1 209 ? 5.636 -10.789 -27.526 1.00 97.25 209 PHE A O 1
ATOM 1680 N N . TYR A 1 210 ? 3.581 -11.188 -28.280 1.00 96.06 210 TYR A N 1
ATOM 1681 C CA . TYR A 1 210 ? 4.034 -11.401 -29.662 1.00 96.06 210 TYR A CA 1
ATOM 1682 C C . TYR A 1 210 ? 4.758 -10.189 -30.261 1.00 96.06 210 TYR A C 1
ATOM 1684 O O . TYR A 1 210 ? 5.679 -10.356 -31.061 1.00 96.06 210 TYR A O 1
ATOM 1692 N N . ALA A 1 211 ? 4.349 -8.970 -29.897 1.00 95.62 211 ALA A N 1
ATOM 1693 C CA . ALA A 1 211 ? 4.991 -7.753 -30.377 1.00 95.62 211 ALA A CA 1
ATOM 1694 C C . ALA A 1 211 ? 6.400 -7.609 -29.788 1.00 95.62 211 ALA A C 1
ATOM 1696 O O . ALA A 1 211 ? 7.339 -7.403 -30.550 1.00 95.62 211 ALA A O 1
ATOM 1697 N N . ALA A 1 212 ? 6.549 -7.790 -28.473 1.00 95.19 212 ALA A N 1
ATOM 1698 C CA . ALA A 1 212 ? 7.835 -7.753 -27.783 1.00 95.19 212 ALA A CA 1
ATOM 1699 C C . ALA A 1 212 ? 8.758 -8.915 -28.192 1.00 95.19 212 ALA A C 1
ATOM 1701 O O . ALA A 1 212 ? 9.966 -8.736 -28.305 1.00 95.19 212 ALA A O 1
ATOM 1702 N N . ARG A 1 213 ? 8.211 -10.100 -28.486 1.00 96.19 213 ARG A N 1
ATOM 1703 C CA . ARG A 1 213 ? 9.006 -11.245 -28.955 1.00 96.19 213 ARG A CA 1
ATOM 1704 C C . ARG A 1 213 ? 9.617 -10.994 -30.331 1.00 96.19 213 ARG A C 1
ATOM 1706 O O . ARG A 1 213 ? 10.776 -11.318 -30.562 1.00 96.19 213 ARG A O 1
ATOM 1713 N N . ARG A 1 214 ? 8.866 -10.374 -31.251 1.00 94.75 214 ARG A N 1
ATOM 1714 C CA . ARG A 1 214 ? 9.360 -10.060 -32.608 1.00 94.75 214 ARG A CA 1
ATOM 1715 C C . ARG A 1 214 ? 10.548 -9.100 -32.621 1.00 94.75 214 ARG A C 1
ATOM 1717 O O . ARG A 1 214 ? 11.296 -9.116 -33.591 1.00 94.75 214 ARG A O 1
ATOM 1724 N N . THR A 1 215 ? 10.727 -8.290 -31.579 1.00 92.00 215 THR A N 1
ATOM 1725 C CA . THR A 1 215 ? 11.882 -7.389 -31.464 1.00 92.00 215 THR A CA 1
ATOM 1726 C C . THR A 1 215 ? 13.127 -8.084 -30.902 1.00 92.00 215 THR A C 1
ATOM 1728 O O . THR A 1 215 ? 14.181 -7.463 -30.798 1.00 92.00 215 THR A O 1
ATOM 1731 N N . GLY A 1 216 ? 13.024 -9.362 -30.510 1.00 92.19 216 GLY A N 1
ATOM 1732 C CA . GLY A 1 216 ? 14.117 -10.124 -29.899 1.00 92.19 216 GLY A CA 1
ATOM 1733 C C . GLY A 1 216 ? 14.470 -9.680 -28.476 1.00 92.19 216 GLY A C 1
ATOM 1734 O O . GLY A 1 216 ? 15.515 -10.064 -27.962 1.00 92.19 216 GLY A O 1
ATOM 1735 N N . LYS A 1 217 ? 13.631 -8.850 -27.840 1.00 90.69 217 LYS A N 1
ATOM 1736 C CA . LYS A 1 217 ? 13.844 -8.363 -26.465 1.00 90.69 217 LYS A CA 1
ATOM 1737 C C . LYS A 1 217 ? 13.336 -9.331 -25.395 1.00 90.69 217 LYS A C 1
ATOM 1739 O O . LYS A 1 217 ? 13.724 -9.201 -24.234 1.00 90.69 217 LYS A O 1
ATOM 1744 N N . ILE A 1 218 ? 12.470 -10.269 -25.775 1.00 95.56 218 ILE A N 1
ATOM 1745 C CA . ILE A 1 218 ? 11.989 -11.353 -24.915 1.00 95.56 218 ILE A CA 1
ATOM 1746 C C . ILE A 1 218 ? 12.111 -12.697 -25.638 1.00 95.56 218 ILE A C 1
ATOM 1748 O O . ILE A 1 218 ? 12.017 -12.755 -26.867 1.00 95.56 218 ILE A O 1
ATOM 1752 N N . ALA A 1 219 ? 12.300 -13.762 -24.864 1.00 95.50 219 ALA A N 1
ATOM 1753 C CA . ALA A 1 219 ? 12.402 -15.137 -25.335 1.00 95.50 219 ALA A CA 1
ATOM 1754 C C . ALA A 1 219 ? 11.016 -15.793 -25.515 1.00 95.50 219 ALA A C 1
ATOM 1756 O O . ALA A 1 219 ? 9.975 -15.195 -25.233 1.00 95.50 219 ALA A O 1
ATOM 1757 N N . ASP A 1 220 ? 10.995 -17.038 -26.004 1.00 95.44 220 ASP A N 1
ATOM 1758 C CA . ASP A 1 220 ? 9.758 -17.794 -26.262 1.00 95.44 220 ASP A CA 1
ATOM 1759 C C . ASP A 1 220 ? 8.961 -18.125 -24.990 1.00 95.44 220 ASP A C 1
ATOM 1761 O O . ASP A 1 220 ? 7.744 -18.304 -25.049 1.00 95.44 220 ASP A O 1
ATOM 1765 N N . ASP A 1 221 ? 9.620 -18.173 -23.834 1.00 94.12 221 ASP A N 1
ATOM 1766 C CA . ASP A 1 221 ? 8.987 -18.323 -22.519 1.00 94.12 221 ASP A CA 1
ATOM 1767 C C . ASP A 1 221 ? 8.435 -16.996 -21.959 1.00 94.12 221 ASP A C 1
ATOM 1769 O O . ASP A 1 221 ? 7.785 -16.985 -20.916 1.00 94.12 221 ASP A O 1
ATOM 1773 N N . GLY A 1 222 ? 8.662 -15.878 -22.659 1.00 94.44 222 GLY A N 1
ATOM 1774 C CA . GLY A 1 222 ? 8.249 -14.536 -22.256 1.00 94.44 222 GLY A CA 1
ATOM 1775 C C . GLY A 1 222 ? 9.187 -13.845 -21.273 1.00 94.44 222 GLY A C 1
ATOM 1776 O O . GLY A 1 222 ? 8.917 -12.705 -20.887 1.00 94.44 222 GLY A O 1
ATOM 1777 N N . LEU A 1 223 ? 10.301 -14.470 -20.895 1.00 95.88 223 LEU A N 1
ATOM 1778 C CA . LEU A 1 223 ? 11.328 -13.822 -20.091 1.00 95.88 223 LEU A CA 1
ATOM 1779 C C . LEU A 1 223 ? 12.165 -12.863 -20.936 1.00 95.88 223 LEU A C 1
ATOM 1781 O O . LEU A 1 223 ? 12.254 -12.963 -22.160 1.00 95.88 223 LEU A O 1
ATOM 1785 N N . LEU A 1 224 ? 12.789 -11.906 -20.261 1.00 94.00 224 LEU A N 1
ATOM 1786 C CA . LEU A 1 224 ? 13.656 -10.933 -20.904 1.00 94.00 224 LEU A CA 1
ATOM 1787 C C . LEU A 1 224 ? 14.914 -11.586 -21.493 1.00 94.00 224 LEU A C 1
ATOM 1789 O O . LEU A 1 224 ? 15.569 -12.394 -20.838 1.00 94.00 224 LEU A O 1
ATOM 1793 N N . SER A 1 225 ? 15.269 -11.193 -22.715 1.00 92.25 225 SER A N 1
ATOM 1794 C CA . SER A 1 225 ? 16.510 -11.605 -23.379 1.00 92.25 225 SER A CA 1
ATOM 1795 C C . SER A 1 225 ? 17.696 -10.729 -22.961 1.00 92.25 225 SER A C 1
ATOM 1797 O O . SER A 1 225 ? 17.550 -9.773 -22.202 1.00 92.25 225 SER A O 1
ATOM 1799 N N . GLU A 1 226 ? 18.898 -11.047 -23.441 1.00 86.12 226 GLU A N 1
ATOM 1800 C CA . GLU A 1 226 ? 20.074 -10.217 -23.183 1.00 86.12 226 GLU A CA 1
ATOM 1801 C C . GLU A 1 226 ? 19.968 -8.858 -23.898 1.00 86.12 226 GLU A C 1
ATOM 1803 O O . GLU A 1 226 ? 19.553 -8.762 -25.054 1.00 86.12 226 GLU A O 1
ATOM 1808 N N . PHE A 1 227 ? 20.353 -7.791 -23.198 1.00 86.12 227 PHE A N 1
ATOM 1809 C CA . PHE A 1 227 ? 20.343 -6.427 -23.722 1.00 86.12 227 PHE A CA 1
ATOM 1810 C C . PHE A 1 227 ? 21.762 -5.946 -23.995 1.00 86.12 227 PHE A C 1
ATOM 1812 O O . PHE A 1 227 ? 22.694 -6.269 -23.255 1.00 86.12 227 PHE A O 1
ATOM 1819 N N . SER A 1 228 ? 21.899 -5.091 -25.012 1.00 83.25 228 SER A N 1
ATOM 1820 C CA . SER A 1 228 ? 23.131 -4.331 -25.206 1.00 83.25 228 SER A CA 1
ATOM 1821 C C . SER A 1 228 ? 23.419 -3.484 -23.970 1.00 83.25 228 SER A C 1
ATOM 1823 O O . SER A 1 228 ? 22.531 -2.817 -23.437 1.00 83.25 228 SER A O 1
ATOM 1825 N N . ARG A 1 229 ? 24.676 -3.510 -23.532 1.00 84.31 229 ARG A N 1
ATOM 1826 C CA . ARG A 1 229 ? 25.165 -2.719 -22.398 1.00 84.31 229 ARG A CA 1
ATOM 1827 C C . ARG A 1 229 ? 25.764 -1.383 -22.832 1.00 84.31 229 ARG A C 1
ATOM 1829 O O . ARG A 1 229 ? 26.172 -0.616 -21.972 1.00 84.31 229 ARG A O 1
ATOM 1836 N N . ASP A 1 230 ? 25.770 -1.103 -24.132 1.00 87.88 230 ASP A N 1
ATOM 1837 C CA . ASP A 1 230 ? 26.317 0.130 -24.707 1.00 87.88 230 ASP A CA 1
ATOM 1838 C C . ASP A 1 230 ? 25.255 1.234 -24.852 1.00 87.88 230 ASP A C 1
ATOM 1840 O O . ASP A 1 230 ? 25.534 2.304 -25.393 1.00 87.88 230 ASP A O 1
ATOM 1844 N N . SER A 1 231 ? 24.026 0.977 -24.390 1.00 90.00 231 SER A N 1
ATOM 1845 C CA . SER A 1 231 ? 22.923 1.936 -24.401 1.00 90.00 231 SER A CA 1
ATOM 1846 C C . SER A 1 231 ? 22.886 2.779 -23.125 1.00 90.00 231 SER A C 1
ATOM 1848 O O . SER A 1 231 ? 23.236 2.320 -22.032 1.00 90.00 231 SER A O 1
ATOM 1850 N N . ASN A 1 232 ? 22.386 4.010 -23.234 1.00 91.38 232 ASN A N 1
ATOM 1851 C CA . ASN A 1 232 ? 22.202 4.882 -22.068 1.00 91.38 232 ASN A CA 1
ATOM 1852 C C . ASN A 1 232 ? 21.111 4.334 -21.137 1.00 91.38 232 ASN A C 1
ATOM 1854 O O . ASN A 1 232 ? 21.216 4.432 -19.914 1.00 91.38 232 ASN A O 1
ATOM 1858 N N . TYR A 1 233 ? 20.076 3.728 -21.722 1.00 93.19 233 TYR A N 1
ATOM 1859 C CA . TYR A 1 233 ? 18.983 3.060 -21.022 1.00 93.19 233 TYR A CA 1
ATOM 1860 C C . TYR A 1 233 ? 18.460 1.862 -21.833 1.00 93.19 233 TYR A C 1
ATOM 1862 O O . TYR A 1 233 ? 18.691 1.731 -23.035 1.00 93.19 233 TYR A O 1
ATOM 1870 N N . MET A 1 234 ? 17.765 0.953 -21.162 1.00 93.06 234 MET A N 1
ATOM 1871 C CA . MET A 1 234 ? 17.357 -0.368 -21.647 1.00 93.06 234 MET A CA 1
ATOM 1872 C C . MET A 1 234 ? 16.344 -0.313 -22.799 1.00 93.06 234 MET A C 1
ATOM 1874 O O . MET A 1 234 ? 16.334 -1.182 -23.671 1.00 93.06 234 MET A O 1
ATOM 1878 N N . TYR A 1 235 ? 15.510 0.726 -22.807 1.00 93.88 235 TYR A N 1
ATOM 1879 C CA . TYR A 1 235 ? 14.435 0.939 -23.779 1.00 93.88 235 TYR A CA 1
ATOM 1880 C C . TYR A 1 235 ? 14.856 1.815 -24.969 1.00 93.88 235 TYR A C 1
ATOM 1882 O O . TYR A 1 235 ? 14.006 2.265 -25.734 1.00 93.88 235 TYR A O 1
ATOM 1890 N N . GLU A 1 236 ? 16.151 2.092 -25.121 1.00 89.81 236 GLU A N 1
ATOM 1891 C CA . GLU A 1 236 ? 16.672 2.907 -26.216 1.00 89.81 236 GLU A CA 1
ATOM 1892 C C . GLU A 1 236 ? 16.449 2.221 -27.581 1.00 89.81 236 GLU A C 1
ATOM 1894 O O . GLU A 1 236 ? 16.759 1.042 -27.764 1.00 89.81 236 GLU A O 1
ATOM 1899 N N . GLY A 1 237 ? 15.901 2.973 -28.545 1.00 86.44 237 GLY A N 1
ATOM 1900 C CA . GLY A 1 237 ? 15.590 2.506 -29.904 1.00 86.44 237 GLY A CA 1
ATOM 1901 C C . GLY A 1 237 ? 14.090 2.347 -30.197 1.00 86.44 237 GLY A C 1
ATOM 1902 O O . GLY A 1 237 ? 13.243 2.477 -29.316 1.00 86.44 237 GLY A O 1
ATOM 1903 N N . GLY A 1 238 ? 13.747 2.072 -31.462 1.00 80.81 238 GLY A N 1
ATOM 1904 C CA . GLY A 1 238 ? 12.349 1.979 -31.923 1.00 80.81 238 GLY A CA 1
ATOM 1905 C C . GLY A 1 238 ? 11.556 0.805 -31.331 1.00 80.81 238 GLY A C 1
ATOM 1906 O O . GLY A 1 238 ? 10.335 0.872 -31.220 1.00 80.81 238 GLY A O 1
ATOM 1907 N N . ASP A 1 239 ? 12.252 -0.241 -30.887 1.00 85.25 239 ASP A N 1
ATOM 1908 C CA . ASP A 1 239 ? 11.648 -1.455 -30.331 1.00 85.25 239 ASP A CA 1
ATOM 1909 C C . ASP A 1 239 ? 11.254 -1.333 -28.849 1.00 85.25 239 ASP A C 1
ATOM 1911 O O . ASP A 1 239 ? 10.547 -2.196 -28.316 1.00 85.25 239 ASP A O 1
ATOM 1915 N N . GLY A 1 240 ? 11.692 -0.265 -28.170 1.00 89.69 240 GLY A N 1
ATOM 1916 C CA . GLY A 1 240 ? 11.443 -0.051 -26.744 1.00 89.69 240 GLY A CA 1
ATOM 1917 C C . GLY A 1 240 ? 9.954 0.020 -26.402 1.00 89.69 240 GLY A C 1
ATOM 1918 O O . GLY A 1 240 ? 9.532 -0.482 -25.363 1.00 89.69 240 GLY A O 1
ATOM 1919 N N . THR A 1 241 ? 9.121 0.557 -27.296 1.00 92.69 241 THR A N 1
ATOM 1920 C CA . THR A 1 241 ? 7.674 0.674 -27.062 1.00 92.69 241 THR A CA 1
ATOM 1921 C C . THR A 1 241 ? 6.995 -0.686 -26.904 1.00 92.69 241 THR A C 1
ATOM 1923 O O . THR A 1 241 ? 6.170 -0.851 -26.006 1.00 92.69 241 THR A O 1
ATOM 1926 N N . ALA A 1 242 ? 7.347 -1.675 -27.733 1.00 94.81 242 ALA A N 1
ATOM 1927 C CA . ALA A 1 242 ? 6.754 -3.009 -27.646 1.00 94.81 242 ALA A CA 1
ATOM 1928 C C . ALA A 1 242 ? 7.112 -3.690 -26.318 1.00 94.81 242 ALA A C 1
ATOM 1930 O O . ALA A 1 242 ? 6.241 -4.255 -25.657 1.00 94.81 242 ALA A O 1
ATOM 1931 N N . LEU A 1 243 ? 8.377 -3.567 -25.899 1.00 95.69 243 LEU A N 1
ATOM 1932 C CA . LEU A 1 243 ? 8.834 -4.066 -24.606 1.00 95.69 243 LEU A CA 1
ATOM 1933 C C . LEU A 1 243 ? 8.125 -3.355 -23.447 1.00 95.69 243 LEU A C 1
ATOM 1935 O O . LEU A 1 243 ? 7.684 -4.013 -22.511 1.00 95.69 243 LEU A O 1
ATOM 1939 N N . TYR A 1 244 ? 7.971 -2.030 -23.519 1.00 96.06 244 TYR A N 1
ATOM 1940 C CA . TYR A 1 244 ? 7.334 -1.240 -22.462 1.00 96.06 244 TYR A CA 1
ATOM 1941 C C . TYR A 1 244 ? 5.890 -1.670 -22.241 1.00 96.06 244 TYR A C 1
ATOM 1943 O O . TYR A 1 244 ? 5.478 -1.897 -21.105 1.00 96.06 244 TYR A O 1
ATOM 1951 N N . LEU A 1 245 ? 5.131 -1.818 -23.328 1.00 95.31 245 LEU A N 1
ATOM 1952 C CA . LEU A 1 245 ? 3.742 -2.254 -23.255 1.00 95.31 245 LEU A CA 1
ATOM 1953 C C . LEU A 1 245 ? 3.639 -3.671 -22.684 1.00 95.31 245 LEU A C 1
ATOM 1955 O O . LEU A 1 245 ? 2.786 -3.908 -21.833 1.00 95.31 245 LEU A O 1
ATOM 1959 N N . TYR A 1 246 ? 4.532 -4.583 -23.072 1.00 97.50 246 TYR A N 1
ATOM 1960 C CA . TYR A 1 246 ? 4.581 -5.926 -22.497 1.00 97.50 246 TYR A CA 1
ATOM 1961 C C . TYR A 1 246 ? 4.884 -5.906 -20.988 1.00 97.50 246 TYR A C 1
ATOM 1963 O O . TYR A 1 246 ? 4.089 -6.407 -20.196 1.00 97.50 246 TYR A O 1
ATOM 1971 N N . VAL A 1 247 ? 5.976 -5.259 -20.565 1.00 97.50 247 VAL A N 1
ATOM 1972 C CA . VAL A 1 247 ? 6.393 -5.196 -19.149 1.00 97.50 247 VAL A CA 1
ATOM 1973 C C . VAL A 1 247 ? 5.351 -4.485 -18.284 1.00 97.50 247 VAL A C 1
ATOM 1975 O O . VAL A 1 247 ? 5.067 -4.922 -17.169 1.00 97.50 247 VAL A O 1
ATOM 1978 N N . ARG A 1 248 ? 4.711 -3.434 -18.809 1.00 96.25 248 ARG A N 1
ATOM 1979 C CA . ARG A 1 248 ? 3.562 -2.803 -18.157 1.00 96.25 248 ARG A CA 1
ATOM 1980 C C . ARG A 1 248 ? 2.448 -3.820 -17.902 1.00 96.25 248 ARG A C 1
ATOM 1982 O O . ARG A 1 248 ? 1.945 -3.868 -16.788 1.00 96.25 248 ARG A O 1
ATOM 1989 N N . ASN A 1 249 ? 2.079 -4.640 -18.885 1.00 96.50 249 ASN A N 1
ATOM 1990 C CA . ASN A 1 249 ? 1.028 -5.648 -18.712 1.00 96.50 249 ASN A CA 1
ATOM 1991 C C . ASN A 1 249 ? 1.445 -6.796 -17.768 1.00 96.50 249 ASN A C 1
ATOM 1993 O O . ASN A 1 249 ? 0.591 -7.367 -17.086 1.00 96.50 249 ASN A O 1
ATOM 1997 N N . VAL A 1 250 ? 2.744 -7.091 -17.648 1.00 97.62 250 VAL A N 1
ATOM 1998 C CA . VAL A 1 250 ? 3.265 -7.971 -16.585 1.00 97.62 250 VAL A CA 1
ATOM 1999 C C . VAL A 1 250 ? 3.037 -7.342 -15.205 1.00 97.62 250 VAL A C 1
ATOM 2001 O O . VAL A 1 250 ? 2.528 -8.014 -14.309 1.00 97.62 250 VAL A O 1
ATOM 2004 N N . LEU A 1 251 ? 3.336 -6.047 -15.028 1.00 96.94 251 LEU A N 1
ATOM 2005 C CA . LEU A 1 251 ? 3.000 -5.330 -13.789 1.00 96.94 251 LEU A CA 1
ATOM 2006 C C . LEU A 1 251 ? 1.493 -5.342 -13.520 1.00 96.94 251 LEU A C 1
ATOM 2008 O O . LEU A 1 251 ? 1.094 -5.574 -12.381 1.00 96.94 251 LEU A O 1
ATOM 2012 N N . GLU A 1 252 ? 0.659 -5.134 -14.540 1.00 95.44 252 GLU A N 1
ATOM 2013 C CA . GLU A 1 252 ? -0.795 -5.185 -14.366 1.00 95.44 252 GLU A CA 1
ATOM 2014 C C . GLU A 1 252 ? -1.257 -6.571 -13.883 1.00 95.44 252 GLU A C 1
ATOM 2016 O O . GLU A 1 252 ? -2.045 -6.661 -12.943 1.00 95.44 252 GLU A O 1
ATOM 2021 N N . SER A 1 253 ? -0.691 -7.648 -14.435 1.00 95.38 253 SER A N 1
ATOM 2022 C CA . SER A 1 253 ? -0.973 -9.029 -14.009 1.00 95.38 253 SER A CA 1
ATOM 2023 C C . SER A 1 253 ? -0.589 -9.281 -12.547 1.00 95.38 253 SER A C 1
ATOM 2025 O O . SER A 1 253 ? -1.330 -9.942 -11.818 1.00 95.38 253 SER A O 1
ATOM 2027 N N . VAL A 1 254 ? 0.533 -8.705 -12.099 1.00 95.50 254 VAL A N 1
ATOM 2028 C CA . VAL A 1 254 ? 0.964 -8.741 -10.694 1.00 95.50 254 VAL A CA 1
ATOM 2029 C C . VAL A 1 254 ? -0.008 -7.985 -9.793 1.00 95.50 254 VAL A C 1
ATOM 2031 O O . VAL A 1 254 ? -0.428 -8.514 -8.766 1.00 95.50 254 VAL A O 1
ATOM 2034 N N . LEU A 1 255 ? -0.395 -6.764 -10.159 1.00 94.38 255 LEU A N 1
ATOM 2035 C CA . LEU A 1 255 ? -1.308 -5.951 -9.352 1.00 94.38 255 LEU A CA 1
ATOM 2036 C C . LEU A 1 255 ? -2.703 -6.580 -9.227 1.00 94.38 255 LEU A C 1
ATOM 2038 O O . LEU A 1 255 ? -3.317 -6.473 -8.173 1.00 94.38 255 LEU A O 1
ATOM 2042 N N . CYS A 1 256 ? -3.184 -7.297 -10.245 1.00 92.06 256 CYS A N 1
ATOM 2043 C CA . CYS A 1 256 ? -4.466 -8.006 -10.178 1.00 92.06 256 CYS A CA 1
ATOM 2044 C C . CYS A 1 256 ? -4.497 -9.160 -9.159 1.00 92.06 256 CYS A C 1
ATOM 2046 O O . CYS A 1 256 ? -5.578 -9.564 -8.739 1.00 92.06 256 CYS A O 1
ATOM 2048 N N . GLN A 1 257 ? -3.340 -9.711 -8.777 1.00 91.25 257 GLN A N 1
ATOM 2049 C CA . GLN A 1 257 ? -3.245 -10.918 -7.943 1.00 91.25 257 GLN A CA 1
ATOM 2050 C C . GLN A 1 257 ? -2.502 -10.696 -6.621 1.00 91.25 257 GLN A C 1
ATOM 2052 O O . GLN A 1 257 ? -2.315 -11.632 -5.846 1.00 91.25 257 GLN A O 1
ATOM 2057 N N . THR A 1 258 ? -2.058 -9.469 -6.350 1.00 91.62 258 THR A N 1
ATOM 2058 C CA . THR A 1 258 ? -1.313 -9.136 -5.135 1.00 91.62 258 THR A CA 1
ATOM 2059 C C . THR A 1 258 ? -1.986 -7.995 -4.389 1.00 91.62 258 THR A C 1
ATOM 2061 O O . THR A 1 258 ? -2.446 -7.022 -4.983 1.00 91.62 258 THR A O 1
ATOM 2064 N N . ALA A 1 259 ? -2.027 -8.101 -3.062 1.00 92.56 259 ALA A N 1
ATOM 2065 C CA . ALA A 1 259 ? -2.448 -6.993 -2.221 1.00 92.56 259 ALA A CA 1
ATOM 2066 C C . ALA A 1 259 ? -1.351 -5.921 -2.209 1.00 92.56 259 ALA A C 1
ATOM 2068 O O . ALA A 1 259 ? -0.198 -6.205 -1.880 1.00 92.56 259 ALA A O 1
ATOM 2069 N N . VAL A 1 260 ? -1.721 -4.685 -2.539 1.00 94.25 260 VAL A N 1
ATOM 2070 C CA . VAL A 1 260 ? -0.842 -3.512 -2.483 1.00 94.25 260 VAL A CA 1
ATOM 2071 C C . VAL A 1 260 ? -1.537 -2.456 -1.658 1.00 94.25 260 VAL A C 1
ATOM 2073 O O . VAL A 1 260 ? -2.652 -2.087 -1.986 1.00 94.25 260 VAL A O 1
ATOM 2076 N N . TYR A 1 261 ? -0.891 -1.945 -0.617 1.00 92.25 261 TYR A N 1
ATOM 2077 C CA . TYR A 1 261 ? -1.507 -0.943 0.246 1.00 92.25 261 TYR A CA 1
ATOM 2078 C C . TYR A 1 261 ? -1.068 0.470 -0.132 1.00 92.25 261 TYR A C 1
ATOM 2080 O O . TYR A 1 261 ? 0.123 0.785 -0.093 1.00 92.25 261 TYR A O 1
ATOM 2088 N N . ASN A 1 262 ? -2.013 1.349 -0.455 1.00 92.31 262 ASN A N 1
ATOM 2089 C CA . ASN A 1 262 ? -1.725 2.763 -0.658 1.00 92.31 262 ASN A CA 1
ATOM 2090 C C . ASN A 1 262 ? -1.554 3.448 0.705 1.00 92.31 262 ASN A C 1
ATOM 2092 O O . ASN A 1 262 ? -2.481 3.516 1.507 1.00 92.31 262 ASN A O 1
ATOM 2096 N N . ILE A 1 263 ? -0.355 3.970 0.960 1.00 91.62 263 ILE A N 1
ATOM 2097 C CA . ILE A 1 263 ? -0.016 4.683 2.201 1.00 91.62 263 ILE A CA 1
ATOM 2098 C C . ILE A 1 263 ? 0.244 6.176 1.956 1.00 91.62 263 ILE A C 1
ATOM 2100 O O . ILE A 1 263 ? 0.886 6.843 2.765 1.00 91.62 263 ILE A O 1
ATOM 2104 N N . SER A 1 264 ? -0.169 6.707 0.801 1.00 89.12 264 SER A N 1
ATOM 2105 C CA . SER A 1 264 ? 0.185 8.065 0.364 1.00 89.12 264 SER A CA 1
ATOM 2106 C C . SER A 1 264 ? -0.360 9.153 1.288 1.00 89.12 264 SER A C 1
ATOM 2108 O O . SER A 1 264 ? 0.342 10.146 1.507 1.00 89.12 264 SER A O 1
ATOM 2110 N N . ASP A 1 265 ? -1.544 8.932 1.861 1.00 78.06 265 ASP A N 1
ATOM 2111 C CA . ASP A 1 265 ? -2.206 9.799 2.841 1.00 78.06 265 ASP A CA 1
ATOM 2112 C C . ASP A 1 265 ? -2.009 9.363 4.295 1.00 78.06 265 ASP A C 1
ATOM 2114 O O . ASP A 1 265 ? -2.213 10.164 5.204 1.00 78.06 265 ASP A O 1
ATOM 2118 N N . ASP A 1 266 ? -1.562 8.131 4.531 1.00 76.38 266 ASP A N 1
ATOM 2119 C CA . ASP A 1 266 ? -1.418 7.548 5.865 1.00 76.38 266 ASP A CA 1
ATOM 2120 C C . ASP A 1 266 ? 0.045 7.356 6.238 1.00 76.38 266 ASP A C 1
ATOM 2122 O O . ASP A 1 266 ? 0.555 6.249 6.369 1.00 76.38 266 ASP A O 1
ATOM 2126 N N . LEU A 1 267 ? 0.753 8.474 6.381 1.00 82.06 267 LEU A N 1
ATOM 2127 C CA . LEU A 1 267 ? 2.159 8.491 6.781 1.00 82.06 267 LEU A CA 1
ATOM 2128 C C . LEU A 1 267 ? 2.305 8.744 8.285 1.00 82.06 267 LEU A C 1
ATOM 2130 O O . LEU A 1 267 ? 3.084 9.602 8.700 1.00 82.06 267 LEU A O 1
ATOM 2134 N N . ASP A 1 268 ? 1.561 8.005 9.111 1.00 85.44 268 ASP A N 1
ATOM 2135 C CA . ASP A 1 268 ? 1.723 8.038 10.565 1.00 85.44 268 ASP A CA 1
ATOM 2136 C C . ASP A 1 268 ? 2.713 6.956 11.053 1.00 85.44 268 ASP A C 1
ATOM 2138 O O . ASP A 1 268 ? 2.459 5.757 10.917 1.00 85.44 268 ASP A O 1
ATOM 2142 N N . PRO A 1 269 ? 3.846 7.331 11.675 1.00 86.38 269 PRO A N 1
ATOM 2143 C CA . PRO A 1 269 ? 4.883 6.379 12.071 1.00 86.38 269 PRO A CA 1
ATOM 2144 C C . PRO A 1 269 ? 4.477 5.483 13.249 1.00 86.38 269 PRO A C 1
ATOM 2146 O O . PRO A 1 269 ? 5.114 4.457 13.497 1.00 86.38 269 PRO A O 1
ATOM 2149 N N . GLY A 1 270 ? 3.477 5.879 14.040 1.00 83.56 270 GLY A N 1
ATOM 2150 C CA . GLY A 1 270 ? 2.957 5.067 15.134 1.00 83.56 270 GLY A CA 1
ATOM 2151 C C . GLY A 1 270 ? 2.037 3.969 14.617 1.00 83.56 270 GLY A C 1
ATOM 2152 O O . GLY A 1 270 ? 2.134 2.826 15.059 1.00 83.56 270 GLY A O 1
ATOM 2153 N N . PHE A 1 271 ? 1.146 4.321 13.700 1.00 86.12 271 PHE A N 1
ATOM 2154 C CA . PHE A 1 271 ? 0.165 3.435 13.101 1.00 86.12 271 PHE A CA 1
ATOM 2155 C C . PHE A 1 271 ? 0.800 2.500 12.067 1.00 86.12 271 PHE A C 1
ATOM 2157 O O . PHE A 1 271 ? 0.726 1.287 12.248 1.00 86.12 271 PHE A O 1
ATOM 2164 N N . LEU A 1 272 ? 1.526 3.030 11.074 1.00 89.31 272 LEU A N 1
ATOM 2165 C CA . LEU A 1 272 ? 2.166 2.215 10.033 1.00 89.31 272 LEU A CA 1
ATOM 2166 C C . LEU A 1 272 ? 3.133 1.176 10.603 1.00 89.31 272 LEU A C 1
ATOM 2168 O O . LEU A 1 272 ? 3.142 0.034 10.158 1.00 89.31 272 LEU A O 1
ATOM 2172 N N . GLY A 1 273 ? 3.897 1.538 11.639 1.00 88.12 273 GLY A N 1
ATOM 2173 C CA . GLY A 1 273 ? 4.818 0.614 12.307 1.00 88.12 273 GLY A CA 1
ATOM 2174 C C . GLY A 1 273 ? 4.136 -0.549 13.042 1.00 88.12 273 GLY A C 1
ATOM 2175 O O . GLY A 1 273 ? 4.836 -1.389 13.598 1.00 88.12 273 GLY A O 1
ATOM 2176 N N . ARG A 1 274 ? 2.798 -0.579 13.100 1.00 89.31 274 ARG A N 1
ATOM 2177 C CA . ARG A 1 274 ? 2.001 -1.672 13.675 1.00 89.31 274 ARG A CA 1
ATOM 2178 C C . ARG A 1 274 ? 1.267 -2.505 12.630 1.00 89.31 274 ARG A C 1
ATOM 2180 O O . ARG A 1 274 ? 0.879 -3.615 12.967 1.00 89.31 274 ARG A O 1
ATOM 2187 N N . VAL A 1 275 ? 1.031 -1.959 11.434 1.00 90.50 275 VAL A N 1
ATOM 2188 C CA . VAL A 1 275 ? 0.208 -2.605 10.393 1.00 90.50 275 VAL A CA 1
ATOM 2189 C C . VAL A 1 275 ? 1.020 -3.093 9.197 1.00 90.50 275 VAL A C 1
ATOM 2191 O O . VAL A 1 275 ? 0.595 -4.034 8.537 1.00 90.50 275 VAL A O 1
ATOM 2194 N N . ILE A 1 276 ? 2.173 -2.474 8.919 1.00 92.75 276 ILE A N 1
ATOM 2195 C CA . ILE A 1 276 ? 3.074 -2.892 7.841 1.00 92.75 276 ILE A CA 1
ATOM 2196 C C . ILE A 1 276 ? 4.029 -3.958 8.366 1.00 92.75 276 ILE A C 1
ATOM 2198 O O . ILE A 1 276 ? 4.728 -3.751 9.361 1.00 92.75 276 ILE A O 1
ATOM 2202 N N . SER A 1 277 ? 4.112 -5.060 7.632 1.00 91.81 277 SER A N 1
ATOM 2203 C CA . SER A 1 277 ? 5.018 -6.175 7.875 1.00 91.81 277 SER A CA 1
ATOM 2204 C C . SER A 1 277 ? 6.052 -6.323 6.751 1.00 91.81 277 SER A C 1
ATOM 2206 O O . SER A 1 277 ? 5.842 -5.868 5.621 1.00 91.81 277 SER A O 1
ATOM 2208 N N . PRO A 1 278 ? 7.201 -6.972 7.017 1.00 94.44 278 PRO A N 1
ATOM 2209 C CA . PRO A 1 278 ? 8.110 -7.392 5.958 1.00 94.44 278 PRO A CA 1
ATOM 2210 C C . PRO A 1 278 ? 7.380 -8.220 4.895 1.00 94.44 278 PRO A C 1
ATOM 2212 O O . PRO A 1 278 ? 6.560 -9.072 5.220 1.00 94.44 278 PRO A O 1
ATOM 2215 N N . ASN A 1 279 ? 7.753 -8.006 3.635 1.00 93.38 279 ASN A N 1
ATOM 2216 C CA . ASN A 1 279 ? 7.151 -8.544 2.414 1.00 93.38 279 ASN A CA 1
ATOM 2217 C C . ASN A 1 279 ? 5.844 -7.907 1.941 1.00 93.38 279 ASN A C 1
ATOM 2219 O O . ASN A 1 279 ? 5.481 -8.198 0.799 1.00 93.38 279 ASN A O 1
ATOM 2223 N N . ASP A 1 280 ? 5.216 -7.018 2.712 1.00 94.56 280 ASP A N 1
ATOM 2224 C CA . ASP A 1 280 ? 4.060 -6.266 2.224 1.00 94.56 280 ASP A CA 1
ATOM 2225 C C . ASP A 1 280 ? 4.437 -5.421 1.002 1.00 94.56 280 ASP A C 1
ATOM 2227 O O . ASP A 1 280 ? 5.531 -4.843 0.924 1.00 94.56 280 ASP A O 1
ATOM 2231 N N . MET A 1 281 ? 3.522 -5.341 0.038 1.00 96.12 281 MET A N 1
ATOM 2232 C CA . MET A 1 281 ? 3.624 -4.403 -1.072 1.00 96.12 281 MET A CA 1
ATOM 2233 C C . MET A 1 281 ? 2.880 -3.126 -0.717 1.00 96.12 281 MET A C 1
ATOM 2235 O O . MET A 1 281 ? 1.736 -3.154 -0.267 1.00 96.12 281 MET A O 1
ATOM 2239 N N . ILE A 1 282 ? 3.543 -1.996 -0.927 1.00 96.44 282 ILE A N 1
ATOM 2240 C CA . ILE A 1 282 ? 2.981 -0.680 -0.656 1.00 96.44 282 ILE A CA 1
ATOM 2241 C C . ILE A 1 282 ? 3.105 0.206 -1.889 1.00 96.44 282 ILE A C 1
ATOM 2243 O O . ILE A 1 282 ? 4.081 0.143 -2.643 1.00 96.44 282 ILE A O 1
ATOM 2247 N N . PHE A 1 283 ? 2.109 1.060 -2.059 1.00 96.50 283 PHE A N 1
ATOM 2248 C CA . PHE A 1 283 ? 2.107 2.151 -3.010 1.00 96.50 283 PHE A CA 1
ATOM 2249 C C . PHE A 1 283 ? 2.272 3.464 -2.259 1.00 96.50 283 PHE A C 1
ATOM 2251 O O . PHE A 1 283 ? 1.609 3.713 -1.247 1.00 96.50 283 PHE A O 1
ATOM 2258 N N . VAL A 1 284 ? 3.155 4.324 -2.758 1.00 95.44 284 VAL A N 1
ATOM 2259 C CA . VAL A 1 284 ? 3.374 5.630 -2.153 1.00 95.44 284 VAL A CA 1
ATOM 2260 C C . VAL A 1 284 ? 3.671 6.705 -3.198 1.00 95.44 284 VAL A C 1
ATOM 2262 O O . VAL A 1 284 ? 4.551 6.548 -4.046 1.00 95.44 284 VAL A O 1
ATOM 2265 N N . GLN A 1 285 ? 2.960 7.833 -3.118 1.00 93.81 285 GLN A N 1
ATOM 2266 C CA . GLN A 1 285 ? 3.011 8.892 -4.128 1.00 93.81 285 GLN A CA 1
ATOM 2267 C C . GLN A 1 285 ? 3.185 10.302 -3.575 1.00 93.81 285 GLN A C 1
ATOM 2269 O O . GLN A 1 285 ? 2.620 10.676 -2.554 1.00 93.81 285 GLN A O 1
ATOM 2274 N N . GLY A 1 286 ? 3.988 11.129 -4.251 1.00 92.31 286 GLY A N 1
ATOM 2275 C CA . GLY A 1 286 ? 4.266 12.538 -3.942 1.00 92.31 286 GLY A CA 1
ATOM 2276 C C . GLY A 1 286 ? 5.761 12.834 -4.077 1.00 92.31 286 GLY A C 1
ATOM 2277 O O . GLY A 1 286 ? 6.427 12.254 -4.931 1.00 92.31 286 GLY A O 1
ATOM 2278 N N . ARG A 1 287 ? 6.321 13.702 -3.226 1.00 93.94 287 ARG A N 1
ATOM 2279 C CA . ARG A 1 287 ? 7.713 14.161 -3.375 1.00 93.94 287 ARG A CA 1
ATOM 2280 C C . ARG A 1 287 ? 8.746 13.061 -3.078 1.00 93.94 287 ARG A C 1
ATOM 2282 O O . ARG A 1 287 ? 8.957 12.698 -1.920 1.00 93.94 287 ARG A O 1
ATOM 2289 N N . HIS A 1 288 ? 9.417 12.590 -4.124 1.00 96.81 288 HIS A N 1
ATOM 2290 C CA . HIS A 1 288 ? 10.541 11.657 -4.091 1.00 96.81 288 HIS A CA 1
ATOM 2291 C C . HIS A 1 288 ? 11.852 12.393 -4.386 1.00 96.81 288 HIS A C 1
ATOM 2293 O O . HIS A 1 288 ? 11.883 13.360 -5.145 1.00 96.81 288 HIS A O 1
ATOM 2299 N N . PHE A 1 289 ? 12.934 11.936 -3.765 1.00 97.56 289 PHE A N 1
ATOM 2300 C CA . PHE A 1 289 ? 14.288 12.427 -3.988 1.00 97.56 289 PHE A CA 1
ATOM 2301 C C . PHE A 1 289 ? 15.153 11.295 -4.535 1.00 97.56 289 PHE A C 1
ATOM 2303 O O . PHE A 1 289 ? 15.292 10.259 -3.882 1.00 97.56 289 PHE A O 1
ATOM 2310 N N . PHE A 1 290 ? 15.728 11.530 -5.707 1.00 97.12 290 PHE A N 1
ATOM 2311 C CA . PHE A 1 290 ? 16.597 10.637 -6.454 1.00 97.12 290 PHE A CA 1
ATOM 2312 C C . PHE A 1 290 ? 18.026 11.162 -6.371 1.00 97.12 290 PHE A C 1
ATOM 2314 O O . PHE A 1 290 ? 18.343 12.250 -6.860 1.00 97.12 290 PHE A O 1
ATOM 2321 N N . GLU A 1 291 ? 18.892 10.387 -5.732 1.00 96.31 291 GLU A N 1
ATOM 2322 C CA . GLU A 1 291 ? 20.298 10.717 -5.540 1.00 96.31 291 GLU A CA 1
ATOM 2323 C C . GLU A 1 291 ? 21.156 9.750 -6.347 1.00 96.31 291 GLU A C 1
ATOM 2325 O O . GLU A 1 291 ? 21.100 8.540 -6.122 1.00 96.31 291 GLU A O 1
ATOM 2330 N N . GLN A 1 292 ? 21.938 10.249 -7.301 1.00 94.06 292 GLN A N 1
ATOM 2331 C CA . GLN A 1 292 ? 22.868 9.405 -8.050 1.00 94.06 292 GLN A CA 1
ATOM 2332 C C . GLN A 1 292 ? 24.030 8.999 -7.139 1.00 94.06 292 GLN A C 1
ATOM 2334 O O . GLN A 1 292 ? 24.614 9.841 -6.457 1.00 94.06 292 GLN A O 1
ATOM 2339 N N . LYS A 1 293 ? 24.337 7.701 -7.097 1.00 94.25 293 LYS A N 1
ATOM 2340 C CA . LYS A 1 293 ? 25.433 7.145 -6.289 1.00 94.25 293 LYS A CA 1
ATOM 2341 C C . LYS A 1 293 ? 26.601 6.664 -7.142 1.00 94.25 293 LYS A C 1
ATOM 2343 O O . LYS A 1 293 ? 27.721 6.614 -6.645 1.00 94.25 293 LYS A O 1
ATOM 2348 N N . SER A 1 294 ? 26.351 6.333 -8.405 1.00 90.81 294 SER A N 1
ATOM 2349 C CA . SER A 1 294 ? 27.373 5.963 -9.385 1.00 90.81 294 SER A CA 1
ATOM 2350 C C . SER A 1 294 ? 27.684 7.117 -10.338 1.00 90.81 294 SER A C 1
ATOM 2352 O O . SER A 1 294 ? 26.801 7.905 -10.675 1.00 90.81 294 SER A O 1
ATOM 2354 N N . SER A 1 295 ? 28.914 7.158 -10.852 1.00 88.44 295 SER A N 1
ATOM 2355 C CA . SER A 1 295 ? 29.300 8.013 -11.984 1.00 88.44 295 SER A CA 1
ATOM 2356 C C . SER A 1 295 ? 29.013 7.378 -13.352 1.00 88.44 295 SER A C 1
ATOM 2358 O O . SER A 1 295 ? 29.108 8.072 -14.361 1.00 88.44 295 SER A O 1
ATOM 2360 N N . THR A 1 296 ? 28.652 6.089 -13.399 1.00 89.25 296 THR A N 1
ATOM 2361 C CA . THR A 1 296 ? 28.249 5.367 -14.616 1.00 89.25 296 THR A CA 1
ATOM 2362 C C . THR A 1 296 ? 27.048 6.044 -15.278 1.00 89.25 296 THR A C 1
ATOM 2364 O O . THR A 1 296 ? 26.060 6.329 -14.602 1.00 89.25 296 THR A O 1
ATOM 2367 N N . GLN A 1 297 ? 27.130 6.283 -16.590 1.00 84.50 297 GLN A N 1
ATOM 2368 C CA . GLN A 1 297 ? 26.062 6.910 -17.391 1.00 84.50 297 GLN A CA 1
ATOM 2369 C C . GLN A 1 297 ? 25.583 6.035 -18.561 1.00 84.50 297 GLN A C 1
ATOM 2371 O O . GLN A 1 297 ? 24.643 6.413 -19.249 1.00 84.50 297 GLN A O 1
ATOM 2376 N N . CYS A 1 298 ? 26.226 4.890 -18.800 1.00 91.06 298 CYS A N 1
ATOM 2377 C CA . CYS A 1 298 ? 25.909 3.976 -19.893 1.00 91.06 298 CYS A CA 1
ATOM 2378 C C . CYS A 1 298 ? 25.958 2.533 -19.385 1.00 91.06 298 CYS A C 1
ATOM 2380 O O . CYS A 1 298 ? 26.797 2.206 -18.540 1.00 91.06 298 CYS A O 1
ATOM 2382 N N . GLY A 1 299 ? 25.038 1.703 -19.874 1.00 92.62 299 GLY A N 1
ATOM 2383 C CA . GLY A 1 299 ? 24.867 0.323 -19.443 1.00 92.62 299 GLY A CA 1
ATOM 2384 C C . GLY A 1 299 ? 24.327 0.179 -18.017 1.00 92.62 299 GLY A C 1
ATOM 2385 O O . GLY A 1 299 ? 24.052 1.181 -17.352 1.00 92.62 299 GLY A O 1
ATOM 2386 N N . PRO A 1 300 ? 24.163 -1.067 -17.539 1.00 93.44 300 PRO A N 1
ATOM 2387 C CA . PRO A 1 300 ? 23.740 -1.356 -16.171 1.00 93.44 300 PRO A CA 1
ATOM 2388 C C . PRO A 1 300 ? 24.704 -0.810 -15.106 1.00 93.44 300 PRO A C 1
ATOM 2390 O O . PRO A 1 300 ? 25.898 -0.627 -15.344 1.00 93.44 300 PRO A O 1
ATOM 2393 N N . GLY A 1 301 ? 24.200 -0.625 -13.886 1.00 92.81 301 GLY A N 1
ATOM 2394 C CA . GLY A 1 301 ? 24.962 -0.131 -12.738 1.00 92.81 301 GLY A CA 1
ATOM 2395 C C . GLY A 1 301 ? 24.867 1.381 -12.527 1.00 92.81 301 GLY A C 1
ATOM 2396 O O . GLY A 1 301 ? 25.692 1.948 -11.808 1.00 92.81 301 GLY A O 1
ATOM 2397 N N . GLN A 1 302 ? 23.861 2.043 -13.107 1.00 95.12 302 GLN A N 1
ATOM 2398 C CA . GLN A 1 302 ? 23.586 3.470 -12.910 1.00 95.12 302 GLN A CA 1
ATOM 2399 C C . GLN A 1 302 ? 22.778 3.688 -11.621 1.00 95.12 302 GLN A C 1
ATOM 2401 O O . GLN A 1 302 ? 21.626 4.134 -11.632 1.00 95.12 302 GLN A O 1
ATOM 2406 N N . VAL A 1 303 ? 23.376 3.321 -10.487 1.00 96.00 303 VAL A N 1
ATOM 2407 C CA . VAL A 1 303 ? 22.709 3.254 -9.184 1.00 96.00 303 VAL A CA 1
ATOM 2408 C C . VAL A 1 303 ? 22.242 4.632 -8.717 1.00 96.00 303 VAL A C 1
ATOM 2410 O O . VAL A 1 303 ? 23.033 5.566 -8.540 1.00 96.00 303 VAL A O 1
ATOM 2413 N N . SER A 1 304 ? 20.951 4.722 -8.404 1.00 96.50 304 SER A N 1
ATOM 2414 C CA . SER A 1 304 ? 20.359 5.856 -7.707 1.00 96.50 304 SER A CA 1
ATOM 2415 C C . SER A 1 304 ? 19.622 5.410 -6.446 1.00 96.50 304 SER A C 1
ATOM 2417 O O . SER A 1 304 ? 18.855 4.446 -6.446 1.00 96.50 304 SER A O 1
ATOM 2419 N N . ALA A 1 305 ? 19.868 6.118 -5.346 1.00 97.56 305 ALA A N 1
ATOM 2420 C CA . ALA A 1 305 ? 19.108 5.964 -4.118 1.00 97.56 305 ALA A CA 1
ATOM 2421 C C . ALA A 1 305 ? 17.836 6.811 -4.200 1.00 97.56 305 ALA A C 1
ATOM 2423 O O . ALA A 1 305 ? 17.899 8.014 -4.458 1.00 97.56 305 ALA A O 1
ATOM 2424 N N . VAL A 1 306 ? 16.694 6.191 -3.925 1.00 97.94 306 VAL A N 1
ATOM 2425 C CA . VAL A 1 306 ? 15.393 6.852 -3.897 1.00 97.94 306 VAL A CA 1
ATOM 2426 C C . VAL A 1 306 ? 14.919 6.942 -2.460 1.00 97.94 306 VAL A C 1
ATOM 2428 O O . VAL A 1 306 ? 14.926 5.961 -1.710 1.00 97.94 306 VAL A O 1
ATOM 2431 N N . ARG A 1 307 ? 14.495 8.137 -2.055 1.00 96.44 307 ARG A N 1
ATOM 2432 C CA . ARG A 1 307 ? 13.859 8.348 -0.756 1.00 96.44 307 ARG A CA 1
ATOM 2433 C C . ARG A 1 307 ? 12.618 9.211 -0.878 1.00 96.44 307 ARG A C 1
ATOM 2435 O O . ARG A 1 307 ? 12.627 10.254 -1.526 1.00 96.44 307 ARG A O 1
ATOM 2442 N N . ARG A 1 308 ? 11.580 8.825 -0.151 1.00 94.19 308 ARG A N 1
ATOM 2443 C CA . ARG A 1 308 ? 10.414 9.655 0.140 1.00 94.19 308 ARG A CA 1
ATOM 2444 C C . ARG A 1 308 ? 10.335 9.855 1.643 1.00 94.19 308 ARG A C 1
ATOM 2446 O O . ARG A 1 308 ? 10.485 8.898 2.396 1.00 94.19 308 ARG A O 1
ATOM 2453 N N . GLN A 1 309 ? 10.083 11.083 2.085 1.00 92.19 309 GLN A N 1
ATOM 2454 C CA . GLN A 1 309 ? 9.911 11.378 3.504 1.00 92.19 309 GLN A CA 1
ATOM 2455 C C . GLN A 1 309 ? 8.792 12.395 3.725 1.00 92.19 309 GLN A C 1
ATOM 2457 O O . GLN A 1 309 ? 8.845 13.495 3.178 1.00 92.19 309 GLN A O 1
ATOM 2462 N N . ALA A 1 310 ? 7.826 12.039 4.570 1.00 89.94 310 ALA A N 1
ATOM 2463 C CA . ALA A 1 310 ? 6.776 12.930 5.056 1.00 89.94 310 ALA A CA 1
ATOM 2464 C C . ALA A 1 310 ? 6.234 12.415 6.400 1.00 89.94 310 ALA A C 1
ATOM 2466 O O . ALA A 1 310 ? 6.301 11.222 6.679 1.00 89.94 310 ALA A O 1
ATOM 2467 N N . ASN A 1 311 ? 5.767 13.327 7.260 1.00 86.44 311 ASN A N 1
ATOM 2468 C CA . ASN A 1 311 ? 5.127 13.027 8.552 1.00 86.44 311 ASN A CA 1
ATOM 2469 C C . ASN A 1 311 ? 5.899 12.084 9.502 1.00 86.44 311 ASN A C 1
ATOM 2471 O O . ASN A 1 311 ? 5.316 11.458 10.379 1.00 86.44 311 ASN A O 1
ATOM 2475 N N . GLY A 1 312 ? 7.230 12.023 9.383 1.00 88.31 312 GLY A N 1
ATOM 2476 C CA . GLY A 1 312 ? 8.070 11.151 10.213 1.00 88.31 312 GLY A CA 1
ATOM 2477 C C . GLY A 1 312 ? 8.179 9.710 9.705 1.00 88.31 312 GLY A C 1
ATOM 2478 O O . GLY A 1 312 ? 8.818 8.894 10.365 1.00 88.31 312 GLY A O 1
ATOM 2479 N N . VAL A 1 313 ? 7.623 9.414 8.528 1.00 92.62 313 VAL A N 1
ATOM 2480 C CA . VAL A 1 313 ? 7.801 8.156 7.794 1.00 92.62 313 VAL A CA 1
ATOM 2481 C C . VAL A 1 313 ? 8.751 8.385 6.625 1.00 92.62 313 VAL A C 1
ATOM 2483 O O . VAL A 1 313 ? 8.674 9.393 5.914 1.00 92.62 313 VAL A O 1
ATOM 2486 N N . ARG A 1 314 ? 9.675 7.448 6.426 1.00 95.56 314 ARG A N 1
ATOM 2487 C CA . ARG A 1 314 ? 10.674 7.478 5.367 1.00 95.56 314 ARG A CA 1
ATOM 2488 C C . ARG A 1 314 ? 10.681 6.148 4.621 1.00 95.56 314 ARG A C 1
ATOM 2490 O O . ARG A 1 314 ? 11.024 5.128 5.201 1.00 95.56 314 ARG A O 1
ATOM 2497 N N . VAL A 1 315 ? 10.380 6.188 3.329 1.00 97.00 315 VAL A N 1
ATOM 2498 C CA . VAL A 1 315 ? 10.489 5.044 2.413 1.00 97.00 315 VAL A CA 1
ATOM 2499 C C . VAL A 1 315 ? 11.798 5.176 1.643 1.00 97.00 315 VAL A C 1
ATOM 2501 O O . VAL A 1 315 ? 12.062 6.235 1.067 1.00 97.00 315 VAL A O 1
ATOM 2504 N N . LYS A 1 316 ? 12.632 4.133 1.659 1.00 97.44 316 LYS A N 1
ATOM 2505 C CA . LYS A 1 316 ? 13.922 4.082 0.956 1.00 97.44 316 LYS A CA 1
ATOM 2506 C C . LYS A 1 316 ? 14.021 2.838 0.085 1.00 97.44 316 LYS A C 1
ATOM 2508 O O . LYS A 1 316 ? 13.669 1.752 0.529 1.00 97.44 316 LYS A O 1
ATOM 2513 N N . PHE A 1 317 ? 14.562 2.997 -1.115 1.00 98.00 317 PHE A N 1
ATOM 2514 C CA . PHE A 1 317 ? 14.926 1.901 -2.011 1.00 98.00 317 PHE A CA 1
ATOM 2515 C C . PHE A 1 317 ? 16.000 2.374 -2.996 1.00 98.00 317 PHE A C 1
ATOM 2517 O O . PHE A 1 317 ? 16.369 3.549 -3.016 1.00 98.00 317 PHE A O 1
ATOM 2524 N N . THR A 1 318 ? 16.527 1.462 -3.803 1.00 97.44 318 THR A N 1
ATOM 2525 C CA . THR A 1 318 ? 17.487 1.769 -4.867 1.00 97.44 318 THR A CA 1
ATOM 2526 C C . THR A 1 318 ? 16.910 1.389 -6.220 1.00 97.44 318 THR A C 1
ATOM 2528 O O . THR A 1 318 ? 16.082 0.481 -6.318 1.00 97.44 318 THR A O 1
ATOM 2531 N N . ILE A 1 319 ? 17.358 2.096 -7.251 1.00 97.31 319 ILE A N 1
ATOM 2532 C CA . ILE A 1 319 ? 17.032 1.828 -8.649 1.00 97.31 319 ILE A CA 1
ATOM 2533 C C . ILE A 1 319 ? 18.311 1.820 -9.483 1.00 97.31 319 ILE A C 1
ATOM 2535 O O . ILE A 1 319 ? 19.289 2.486 -9.129 1.00 97.31 319 ILE A O 1
ATOM 2539 N N . ASP A 1 320 ? 18.280 1.105 -10.601 1.00 96.69 320 ASP A N 1
ATOM 2540 C CA . ASP A 1 320 ? 19.244 1.274 -11.682 1.00 96.69 320 ASP A CA 1
ATOM 2541 C C . ASP A 1 320 ? 18.615 2.157 -12.763 1.00 96.69 320 ASP A C 1
ATOM 2543 O O . ASP A 1 320 ? 17.615 1.782 -13.377 1.00 96.69 320 ASP A O 1
ATOM 2547 N N . ARG A 1 321 ? 19.174 3.351 -12.987 1.00 95.50 321 ARG A N 1
ATOM 2548 C CA . ARG A 1 321 ? 18.650 4.296 -13.987 1.00 95.50 321 ARG A CA 1
ATOM 2549 C C . ARG A 1 321 ? 18.739 3.751 -15.409 1.00 95.50 321 ARG A C 1
ATOM 2551 O O . ARG A 1 321 ? 18.004 4.238 -16.264 1.00 95.50 321 ARG A O 1
ATOM 2558 N N . TRP A 1 322 ? 19.576 2.745 -15.661 1.00 95.94 322 TRP A N 1
ATOM 2559 C CA . TRP A 1 322 ? 19.620 2.086 -16.959 1.00 95.94 322 TRP A CA 1
ATOM 2560 C C . TRP A 1 322 ? 18.290 1.400 -17.304 1.00 95.94 322 TRP A C 1
ATOM 2562 O O . TRP A 1 322 ? 17.908 1.372 -18.464 1.00 95.94 322 TRP A O 1
ATOM 2572 N N . GLU A 1 323 ? 17.507 0.942 -16.325 1.00 95.94 323 GLU A N 1
ATOM 2573 C CA . GLU A 1 323 ? 16.181 0.342 -16.564 1.00 95.94 323 GLU A CA 1
ATOM 2574 C C . GLU A 1 323 ? 15.069 1.385 -16.840 1.00 95.94 323 GLU A C 1
ATOM 2576 O O . GLU A 1 323 ? 13.880 1.057 -16.842 1.00 95.94 323 GLU A O 1
ATOM 2581 N N . ALA A 1 324 ? 15.418 2.661 -17.043 1.00 96.12 324 ALA A N 1
ATOM 2582 C CA . ALA A 1 324 ? 14.462 3.703 -17.409 1.00 96.12 324 ALA A CA 1
ATOM 2583 C C . ALA A 1 324 ? 13.784 3.414 -18.758 1.00 96.12 324 ALA A C 1
ATOM 2585 O O . ALA A 1 324 ? 14.427 2.980 -19.714 1.00 96.12 324 ALA A O 1
ATOM 2586 N N . VAL A 1 325 ? 12.489 3.730 -18.859 1.00 95.44 325 VAL A N 1
ATOM 2587 C CA . VAL A 1 325 ? 11.680 3.397 -20.049 1.00 95.44 325 VAL A CA 1
ATOM 2588 C C . VAL A 1 325 ? 11.796 4.398 -21.201 1.00 95.44 325 VAL A C 1
ATOM 2590 O O . VAL A 1 325 ? 11.315 4.133 -22.298 1.00 95.44 325 VAL A O 1
ATOM 2593 N N . ALA A 1 326 ? 12.379 5.573 -20.958 1.00 94.06 326 ALA A N 1
ATOM 2594 C CA . ALA A 1 326 ? 12.481 6.647 -21.941 1.00 94.06 326 ALA A CA 1
ATOM 2595 C C . ALA A 1 326 ? 13.645 7.594 -21.626 1.00 94.06 326 ALA A C 1
ATOM 2597 O O . ALA A 1 326 ? 14.065 7.724 -20.473 1.00 94.06 326 ALA A O 1
ATOM 2598 N N . ASN A 1 327 ? 14.098 8.338 -22.640 1.00 93.12 327 ASN A N 1
ATOM 2599 C CA . ASN A 1 327 ? 15.169 9.326 -22.494 1.00 93.12 327 ASN A CA 1
ATOM 2600 C C . ASN A 1 327 ? 14.838 10.432 -21.475 1.00 93.12 327 ASN A C 1
ATOM 2602 O O . ASN A 1 327 ? 15.649 10.738 -20.607 1.00 93.12 327 ASN A O 1
ATOM 2606 N N . SER A 1 328 ? 13.636 11.017 -21.539 1.00 93.12 328 SER A N 1
ATOM 2607 C CA . SER A 1 328 ? 13.203 12.048 -20.578 1.00 93.12 328 SER A CA 1
ATOM 2608 C C . SER A 1 328 ? 13.165 11.507 -19.149 1.00 93.12 328 SER A C 1
ATOM 2610 O O . SER A 1 328 ? 13.518 12.196 -18.193 1.00 93.12 328 SER A O 1
ATOM 2612 N N . THR A 1 329 ? 12.809 10.237 -18.996 1.00 93.50 329 THR A N 1
ATOM 2613 C CA . THR A 1 329 ? 12.830 9.564 -17.708 1.00 93.50 329 THR A CA 1
ATOM 2614 C C . THR A 1 329 ? 14.235 9.374 -17.169 1.00 93.50 329 THR A C 1
ATOM 2616 O O . THR A 1 329 ? 14.507 9.742 -16.025 1.00 93.50 329 THR A O 1
ATOM 2619 N N . TRP A 1 330 ? 15.130 8.844 -17.997 1.00 94.50 330 TRP A N 1
ATOM 2620 C CA . TRP A 1 330 ? 16.529 8.660 -17.646 1.00 94.50 330 TRP A CA 1
ATOM 2621 C C . TRP A 1 330 ? 17.202 9.995 -17.289 1.00 94.50 330 TRP A C 1
ATOM 2623 O O . TRP A 1 330 ? 17.822 10.102 -16.229 1.00 94.50 330 TRP A O 1
ATOM 2633 N N . ALA A 1 331 ? 17.043 11.024 -18.127 1.00 91.56 331 ALA A N 1
ATOM 2634 C CA . ALA A 1 331 ? 17.735 12.306 -17.994 1.00 91.56 331 ALA A CA 1
ATOM 2635 C C . ALA A 1 331 ? 17.111 13.257 -16.959 1.00 91.56 331 ALA A C 1
ATOM 2637 O O . ALA A 1 331 ? 17.821 14.081 -16.384 1.00 91.56 331 ALA A O 1
ATOM 2638 N N . THR A 1 332 ? 15.796 13.181 -16.727 1.00 92.50 332 THR A N 1
ATOM 2639 C CA . THR A 1 332 ? 15.060 14.188 -15.942 1.00 92.50 332 THR A CA 1
ATOM 2640 C C . THR A 1 332 ? 14.257 13.576 -14.797 1.00 92.50 332 THR A C 1
ATOM 2642 O O . THR A 1 332 ? 14.440 13.980 -13.649 1.00 92.50 332 THR A O 1
ATOM 2645 N N . TRP A 1 333 ? 13.385 12.598 -15.066 1.00 93.81 333 TRP A N 1
ATOM 2646 C CA . TRP A 1 333 ? 12.400 12.140 -14.070 1.00 93.81 333 TRP A CA 1
ATOM 2647 C C . TRP A 1 333 ? 12.955 11.202 -12.988 1.00 93.81 333 TRP A C 1
ATOM 2649 O O . TRP A 1 333 ? 12.363 11.088 -11.918 1.00 93.81 333 TRP A O 1
ATOM 2659 N N . LEU A 1 334 ? 14.105 10.562 -13.212 1.00 94.88 334 LEU A N 1
ATOM 2660 C CA . LEU A 1 334 ? 14.805 9.755 -12.198 1.00 94.88 334 LEU A CA 1
ATOM 2661 C C . LEU A 1 334 ? 15.991 10.499 -11.565 1.00 94.88 334 LEU A C 1
ATOM 2663 O O . LEU A 1 334 ? 16.943 9.875 -11.092 1.00 94.88 334 LEU A O 1
ATOM 2667 N N . VAL A 1 335 ? 15.967 11.834 -11.583 1.00 93.69 335 VAL A N 1
ATOM 2668 C CA . VAL A 1 335 ? 17.035 12.682 -11.041 1.00 93.69 335 VAL A CA 1
ATOM 2669 C C . VAL A 1 335 ? 16.448 13.807 -10.192 1.00 93.69 335 VAL A C 1
ATOM 2671 O O . VAL A 1 335 ? 15.433 14.416 -10.533 1.00 93.69 335 VAL A O 1
ATOM 2674 N N . GLY A 1 336 ? 17.115 14.113 -9.076 1.00 94.50 336 GLY A N 1
ATOM 2675 C CA . GLY A 1 336 ? 16.770 15.249 -8.230 1.00 94.50 336 GLY A CA 1
ATOM 2676 C C . GLY A 1 336 ? 15.466 15.035 -7.468 1.00 94.50 336 GLY A C 1
ATOM 2677 O O . GLY A 1 336 ? 15.206 13.957 -6.944 1.00 94.50 336 GLY A O 1
ATOM 2678 N N . THR A 1 337 ? 14.656 16.083 -7.343 1.00 95.88 337 THR A N 1
ATOM 2679 C CA . THR A 1 337 ? 13.380 16.016 -6.617 1.00 95.88 337 THR A CA 1
ATOM 2680 C C . THR A 1 337 ? 12.229 15.993 -7.604 1.00 95.88 337 THR A C 1
ATOM 2682 O O . THR A 1 337 ? 12.090 16.935 -8.375 1.00 95.88 337 THR A O 1
ATOM 2685 N N . GLN A 1 338 ? 11.388 14.962 -7.545 1.00 94.56 338 GLN A N 1
ATOM 2686 C CA . GLN A 1 338 ? 10.252 14.798 -8.453 1.00 94.56 338 GLN A CA 1
ATOM 2687 C C . GLN A 1 338 ? 8.983 14.426 -7.691 1.00 94.56 338 GLN A C 1
ATOM 2689 O O . GLN A 1 338 ? 9.037 13.814 -6.620 1.00 94.56 338 GLN A O 1
ATOM 2694 N N . SER A 1 339 ? 7.826 14.782 -8.246 1.00 92.75 339 SER A N 1
ATOM 2695 C CA . SER A 1 339 ? 6.553 14.213 -7.806 1.00 92.75 339 SER A CA 1
ATOM 2696 C C . SER A 1 339 ? 6.342 12.892 -8.538 1.00 92.75 339 SER A C 1
ATOM 2698 O O . SER A 1 339 ? 6.126 12.887 -9.745 1.00 92.75 339 SER A O 1
ATOM 2700 N N . ALA A 1 340 ? 6.449 11.783 -7.816 1.00 94.56 340 ALA A N 1
ATOM 2701 C CA . ALA A 1 340 ? 6.424 10.440 -8.386 1.00 94.56 340 ALA A CA 1
ATOM 2702 C C . ALA A 1 340 ? 5.513 9.520 -7.575 1.00 94.56 340 ALA A C 1
ATOM 2704 O O . ALA A 1 340 ? 5.262 9.769 -6.391 1.00 94.56 340 ALA A O 1
ATOM 2705 N N . ALA A 1 341 ? 5.062 8.444 -8.201 1.00 95.69 341 ALA A N 1
ATOM 2706 C CA . ALA A 1 341 ? 4.471 7.285 -7.554 1.00 95.69 341 ALA A CA 1
ATOM 2707 C C . ALA A 1 341 ? 5.479 6.133 -7.553 1.00 95.69 341 ALA A C 1
ATOM 2709 O O . ALA A 1 341 ? 6.236 5.968 -8.510 1.00 95.69 341 ALA A O 1
ATOM 2710 N N . SER A 1 342 ? 5.498 5.334 -6.490 1.00 97.12 342 SER A N 1
ATOM 2711 C CA . SER A 1 342 ? 6.310 4.121 -6.432 1.00 97.12 342 SER A CA 1
ATOM 2712 C C . SER A 1 342 ? 5.525 2.954 -5.852 1.00 97.12 342 SER A C 1
ATOM 2714 O O . SER A 1 342 ? 4.788 3.110 -4.879 1.00 97.12 342 SER A O 1
ATOM 2716 N N . ILE A 1 343 ? 5.707 1.786 -6.466 1.00 97.88 343 ILE A N 1
ATOM 2717 C CA . ILE A 1 343 ? 5.290 0.493 -5.931 1.00 97.88 343 ILE A CA 1
ATOM 2718 C C . ILE A 1 343 ? 6.551 -0.177 -5.416 1.00 97.88 343 ILE A C 1
ATOM 2720 O O . ILE A 1 343 ? 7.520 -0.374 -6.161 1.00 97.88 343 ILE A O 1
ATOM 2724 N N . VAL A 1 344 ? 6.554 -0.509 -4.132 1.00 98.06 344 VAL A N 1
ATOM 2725 C CA . VAL A 1 344 ? 7.721 -1.078 -3.467 1.00 98.06 344 VAL A CA 1
ATOM 2726 C C . VAL A 1 344 ? 7.308 -2.231 -2.562 1.00 98.06 344 VAL A C 1
ATOM 2728 O O . VAL A 1 344 ? 6.206 -2.257 -2.020 1.00 98.06 344 VAL A O 1
ATOM 2731 N N . ARG A 1 345 ? 8.214 -3.188 -2.382 1.00 97.56 345 ARG A N 1
ATOM 2732 C CA . ARG A 1 345 ? 8.057 -4.291 -1.434 1.00 97.56 345 ARG A CA 1
ATOM 2733 C C . ARG A 1 345 ? 8.889 -4.025 -0.192 1.00 97.56 345 ARG A C 1
ATOM 2735 O O . ARG A 1 345 ? 10.097 -3.801 -0.300 1.00 97.56 345 ARG A O 1
ATOM 2742 N N . VAL A 1 346 ? 8.269 -4.070 0.979 1.00 97.44 346 VAL A N 1
ATOM 2743 C CA . VAL A 1 346 ? 8.932 -3.815 2.260 1.00 97.44 346 VAL A CA 1
ATOM 2744 C C . VAL A 1 346 ? 9.871 -4.974 2.596 1.00 97.44 346 VAL A C 1
ATOM 2746 O O . VAL A 1 346 ? 9.502 -6.142 2.495 1.00 97.44 346 VAL A O 1
ATOM 2749 N N . ARG A 1 347 ? 11.108 -4.664 2.988 1.00 97.12 347 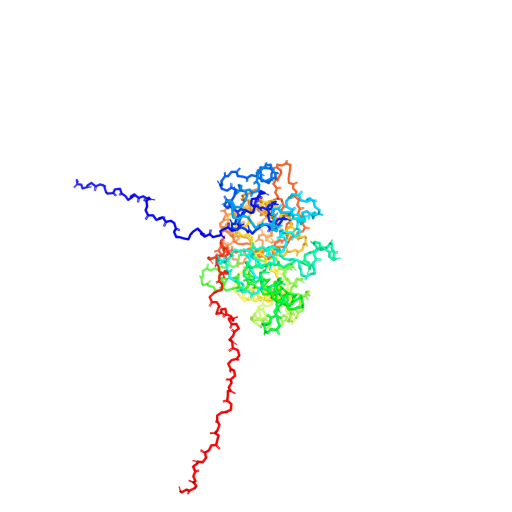ARG A N 1
ATOM 2750 C CA . ARG A 1 347 ? 12.114 -5.644 3.434 1.00 97.12 347 ARG A CA 1
ATOM 2751 C C . ARG A 1 347 ? 12.335 -5.585 4.932 1.00 97.12 347 ARG A C 1
ATOM 2753 O O . ARG A 1 347 ? 12.368 -6.629 5.572 1.00 97.12 347 ARG A O 1
ATOM 2760 N N . SER A 1 348 ? 12.442 -4.383 5.485 1.00 95.88 348 SER A N 1
ATOM 2761 C CA . SER A 1 348 ? 12.491 -4.181 6.929 1.00 95.88 348 SER A CA 1
ATOM 2762 C C . SER A 1 348 ? 11.753 -2.912 7.339 1.00 95.88 348 SER A C 1
ATOM 2764 O O . SER A 1 348 ? 11.611 -1.961 6.562 1.00 95.88 348 SER A O 1
ATOM 2766 N N . VAL A 1 349 ? 11.268 -2.939 8.578 1.00 94.69 349 VAL A N 1
ATOM 2767 C CA . VAL A 1 349 ? 10.592 -1.832 9.251 1.00 94.69 349 VAL A CA 1
ATOM 2768 C C . VAL A 1 349 ? 11.413 -1.502 10.489 1.00 94.69 349 VAL A C 1
ATOM 2770 O O . VAL A 1 349 ? 11.532 -2.316 11.401 1.00 94.69 349 VAL A O 1
ATOM 2773 N N . GLU A 1 350 ? 12.009 -0.318 10.508 1.00 93.88 350 GLU A N 1
ATOM 2774 C CA . GLU A 1 350 ? 12.955 0.110 11.538 1.00 93.88 350 GLU A CA 1
ATOM 2775 C C . GLU A 1 350 ? 12.574 1.490 12.079 1.00 93.88 350 GLU A C 1
ATOM 2777 O O . GLU A 1 350 ? 11.794 2.231 11.475 1.00 93.88 350 GLU A O 1
ATOM 2782 N N . ARG A 1 351 ? 13.141 1.863 13.228 1.00 90.94 351 ARG A N 1
ATOM 2783 C CA . ARG A 1 351 ? 13.091 3.239 13.730 1.00 90.94 351 ARG A CA 1
ATOM 2784 C C . ARG A 1 351 ? 14.492 3.832 13.711 1.00 90.94 351 ARG A C 1
ATOM 2786 O O . ARG A 1 351 ? 15.424 3.226 14.224 1.00 90.94 351 ARG A O 1
ATOM 2793 N N . ASP A 1 352 ? 14.612 5.008 13.106 1.00 86.50 352 ASP A N 1
ATOM 2794 C CA . ASP A 1 352 ? 15.852 5.789 13.081 1.00 86.50 352 ASP A CA 1
ATOM 2795 C C . ASP A 1 352 ? 16.157 6.370 14.478 1.00 86.50 352 ASP A C 1
ATOM 2797 O O . ASP A 1 352 ? 15.270 6.419 15.337 1.00 86.50 352 ASP A O 1
ATOM 2801 N N . SER A 1 353 ? 17.372 6.882 14.692 1.00 80.38 353 SER A N 1
ATOM 2802 C CA . SER A 1 353 ? 17.786 7.544 15.944 1.00 80.38 353 SER A CA 1
ATOM 2803 C C . SER A 1 353 ? 16.874 8.714 16.328 1.00 80.38 353 SER A C 1
ATOM 2805 O O . SER A 1 353 ? 16.649 8.979 17.504 1.00 80.38 353 SER A O 1
ATOM 2807 N N . ASP A 1 354 ? 16.292 9.372 15.323 1.00 80.25 354 ASP A N 1
ATOM 2808 C CA . ASP A 1 354 ? 15.330 10.470 15.472 1.00 80.25 354 ASP A CA 1
ATOM 2809 C C . ASP A 1 354 ? 13.895 9.996 15.797 1.00 80.25 354 ASP A C 1
ATOM 2811 O O . ASP A 1 354 ? 12.953 10.789 15.761 1.00 80.25 354 ASP A O 1
ATOM 2815 N N . GLY A 1 355 ? 13.672 8.693 15.998 1.00 82.06 355 GLY A N 1
ATOM 2816 C CA . GLY A 1 355 ? 12.349 8.103 16.235 1.00 82.06 355 GLY A CA 1
ATOM 2817 C C . GLY A 1 355 ? 11.445 8.006 14.996 1.00 82.06 355 GLY A C 1
ATOM 2818 O O . GLY A 1 355 ? 10.289 7.584 15.113 1.00 82.06 355 GLY A O 1
ATOM 2819 N N . LYS A 1 356 ? 11.959 8.370 13.813 1.00 89.12 356 LYS A N 1
ATOM 2820 C CA . LYS A 1 356 ? 11.262 8.287 12.516 1.00 89.12 356 LYS A CA 1
ATOM 2821 C C . LYS A 1 356 ? 11.111 6.832 12.077 1.00 89.12 356 LYS A C 1
ATOM 2823 O O . LYS A 1 356 ? 12.035 6.043 12.252 1.00 89.12 356 LYS A O 1
ATOM 2828 N N . LEU A 1 357 ? 9.977 6.493 11.466 1.00 93.00 357 LEU A N 1
ATOM 2829 C CA . LEU A 1 357 ? 9.757 5.169 10.885 1.00 93.00 357 LEU A CA 1
ATOM 2830 C C . LEU A 1 357 ? 10.504 5.069 9.553 1.00 93.00 357 LEU A C 1
ATOM 2832 O O . LEU A 1 357 ? 10.279 5.878 8.651 1.00 93.00 357 LEU A O 1
ATOM 2836 N N . LEU A 1 358 ? 11.382 4.081 9.432 1.00 95.06 358 LEU A N 1
ATOM 2837 C CA . LEU A 1 358 ? 12.139 3.774 8.230 1.00 95.06 358 LEU A CA 1
ATOM 2838 C C . LEU A 1 358 ? 11.614 2.475 7.611 1.00 95.06 358 LEU A C 1
ATOM 2840 O O . LEU A 1 358 ? 11.661 1.418 8.232 1.00 95.06 358 LEU A O 1
ATOM 2844 N N . LEU A 1 359 ? 11.146 2.568 6.370 1.00 96.50 359 LEU A N 1
ATOM 2845 C CA . LEU A 1 359 ? 10.743 1.437 5.544 1.00 96.50 359 LEU A CA 1
ATOM 2846 C C . LEU A 1 359 ? 11.828 1.206 4.491 1.00 96.50 359 LEU A C 1
ATOM 2848 O O . LEU A 1 359 ? 11.918 1.948 3.504 1.00 96.50 359 LEU A O 1
ATOM 2852 N N . ASN A 1 360 ? 12.666 0.192 4.710 1.00 97.19 360 ASN A N 1
ATOM 2853 C CA . ASN A 1 360 ? 13.652 -0.239 3.724 1.00 97.19 360 ASN A CA 1
ATOM 2854 C C . ASN A 1 360 ? 12.962 -1.178 2.742 1.00 97.19 360 ASN A C 1
ATOM 2856 O O . ASN A 1 360 ? 12.427 -2.216 3.132 1.00 97.19 360 ASN A O 1
ATOM 2860 N N . CYS A 1 361 ? 12.951 -0.798 1.472 1.00 98.06 361 CYS A N 1
ATOM 2861 C CA . CYS A 1 361 ? 12.136 -1.443 0.460 1.00 98.06 361 CYS A CA 1
ATOM 2862 C C . CYS A 1 361 ? 12.962 -1.842 -0.763 1.00 98.06 361 CYS A C 1
ATOM 2864 O O . CYS A 1 361 ? 14.030 -1.300 -1.047 1.00 98.06 361 CYS A O 1
ATOM 2866 N N . THR A 1 362 ? 12.422 -2.784 -1.526 1.00 97.81 362 THR A N 1
ATOM 2867 C CA . THR A 1 362 ? 12.841 -3.075 -2.894 1.00 97.81 362 THR A CA 1
ATOM 2868 C C . THR A 1 362 ? 11.852 -2.409 -3.843 1.00 97.81 362 THR A C 1
ATOM 2870 O O . THR A 1 362 ? 10.655 -2.677 -3.757 1.00 97.81 362 THR A O 1
ATOM 2873 N N . GLY A 1 363 ? 12.332 -1.540 -4.734 1.00 97.00 363 GLY A N 1
ATOM 2874 C CA . GLY A 1 363 ? 11.483 -0.934 -5.759 1.00 97.00 363 GLY A CA 1
ATOM 2875 C C . GLY A 1 363 ? 11.030 -1.971 -6.784 1.00 97.00 363 GLY A C 1
ATOM 2876 O O . GLY A 1 363 ? 11.837 -2.810 -7.183 1.00 97.00 363 GLY A O 1
ATOM 2877 N N . LEU A 1 364 ? 9.762 -1.905 -7.191 1.00 97.62 364 LEU A N 1
ATOM 2878 C CA . LEU A 1 364 ? 9.195 -2.695 -8.290 1.00 97.62 364 LEU A CA 1
ATOM 2879 C C . LEU A 1 364 ? 8.885 -1.817 -9.499 1.00 97.62 364 LEU A C 1
ATOM 2881 O O . LEU A 1 364 ? 9.250 -2.172 -10.614 1.00 97.62 364 LEU A O 1
ATOM 2885 N N . ALA A 1 365 ? 8.253 -0.666 -9.271 1.00 97.81 365 ALA A N 1
ATOM 2886 C CA . ALA A 1 365 ? 7.959 0.301 -10.319 1.00 97.81 365 ALA A CA 1
ATOM 2887 C C . ALA A 1 365 ? 7.980 1.731 -9.772 1.00 97.81 365 ALA A C 1
ATOM 2889 O O . ALA A 1 365 ? 7.639 1.971 -8.610 1.00 97.81 365 ALA A O 1
ATOM 2890 N N . VAL A 1 366 ? 8.366 2.682 -10.617 1.00 97.69 366 VAL A N 1
ATOM 2891 C CA . VAL A 1 366 ? 8.283 4.125 -10.353 1.00 97.69 366 VAL A CA 1
ATOM 2892 C C . VAL A 1 366 ? 7.635 4.781 -11.560 1.00 97.69 366 VAL A C 1
ATOM 2894 O O . VAL A 1 366 ? 7.914 4.379 -12.685 1.00 97.69 366 VAL A O 1
ATOM 2897 N N . GLY A 1 367 ? 6.770 5.766 -11.352 1.00 95.38 367 GLY A N 1
ATOM 2898 C CA . GLY A 1 367 ? 6.051 6.445 -12.425 1.00 95.38 367 GLY A CA 1
ATOM 2899 C C . GLY A 1 367 ? 5.569 7.834 -12.040 1.00 95.38 367 GLY A C 1
ATOM 2900 O O . GLY A 1 367 ? 5.841 8.326 -10.940 1.00 95.38 367 GLY A O 1
ATOM 2901 N N . SER A 1 368 ? 4.822 8.448 -12.953 1.00 92.25 368 SER A N 1
ATOM 2902 C CA . SER A 1 368 ? 4.114 9.703 -12.707 1.00 92.25 368 SER A CA 1
ATOM 2903 C C . SER A 1 368 ? 3.194 9.579 -11.494 1.00 92.25 368 SER A C 1
ATOM 2905 O O . SER A 1 368 ? 2.627 8.518 -11.236 1.00 92.25 368 SER A O 1
ATOM 2907 N N . GLY A 1 369 ? 3.016 10.672 -10.749 1.00 86.56 369 GLY A N 1
ATOM 2908 C CA . GLY A 1 369 ? 1.991 10.707 -9.711 1.00 86.56 369 GLY A CA 1
ATOM 2909 C C . GLY A 1 369 ? 0.600 10.540 -10.326 1.00 86.56 369 GLY A C 1
ATOM 2910 O O . GLY A 1 369 ? 0.201 11.375 -11.124 1.00 86.56 369 GLY A O 1
ATOM 2911 N N . LEU A 1 370 ? -0.117 9.487 -9.947 1.00 84.50 370 LEU A N 1
ATOM 2912 C CA . LEU A 1 370 ? -1.462 9.137 -10.387 1.00 84.50 370 LEU A CA 1
ATOM 2913 C C . LEU A 1 370 ? -2.510 10.032 -9.700 1.00 84.50 370 LEU A C 1
ATOM 2915 O O . LEU A 1 370 ? -2.499 10.202 -8.475 1.00 84.50 370 LEU A O 1
ATOM 2919 N N . GLN A 1 371 ? -3.403 10.651 -10.472 1.00 79.25 371 GLN A N 1
ATOM 2920 C CA . GLN A 1 371 ? -4.454 11.505 -9.910 1.00 79.25 371 GLN A CA 1
ATOM 2921 C C . GLN A 1 371 ? -5.417 10.695 -9.042 1.00 79.25 371 GLN A C 1
ATOM 2923 O O . GLN A 1 371 ? -5.670 9.521 -9.290 1.00 79.25 371 GLN A O 1
ATOM 2928 N N . GLY A 1 372 ? -5.921 11.327 -7.982 1.00 76.75 372 GLY A N 1
ATOM 2929 C CA . GLY A 1 372 ? -6.849 10.693 -7.048 1.00 76.75 372 GLY A CA 1
ATOM 2930 C C . GLY A 1 372 ? -6.206 9.696 -6.083 1.00 76.75 372 GLY A C 1
ATOM 2931 O O . GLY A 1 372 ? -6.885 9.268 -5.167 1.00 76.75 372 GLY A O 1
ATOM 2932 N N . LEU A 1 373 ? -4.912 9.365 -6.219 1.00 83.19 373 LEU A N 1
ATOM 2933 C CA . LEU A 1 373 ? -4.225 8.417 -5.324 1.00 83.19 373 LEU A CA 1
ATOM 2934 C C . LEU A 1 373 ? -3.346 9.073 -4.255 1.00 83.19 373 LEU A C 1
ATOM 2936 O O . LEU A 1 373 ? -2.695 8.372 -3.476 1.00 83.19 373 LEU A O 1
ATOM 29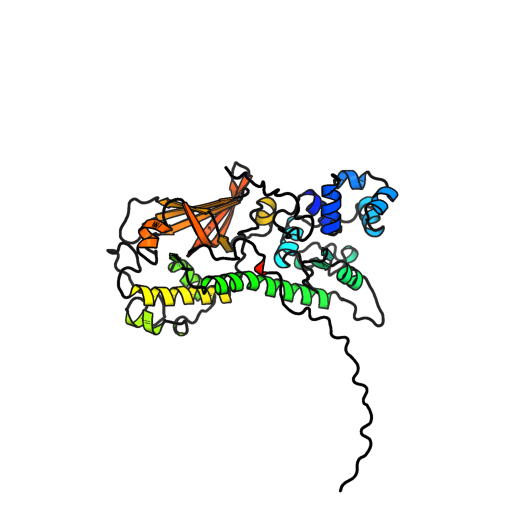40 N N . ALA A 1 374 ? -3.308 10.408 -4.219 1.00 76.62 374 ALA A N 1
ATOM 2941 C CA . ALA A 1 374 ? -2.668 11.147 -3.132 1.00 76.62 374 ALA A CA 1
ATOM 2942 C C . ALA A 1 374 ? -3.417 10.957 -1.802 1.00 76.62 374 ALA A C 1
ATOM 2944 O O . ALA A 1 374 ? -2.783 10.965 -0.749 1.00 76.62 374 ALA A O 1
ATOM 2945 N N . THR A 1 375 ? -4.733 10.754 -1.883 1.00 72.25 375 THR A N 1
ATOM 2946 C CA . THR A 1 375 ? -5.654 10.386 -0.803 1.00 72.25 375 THR A CA 1
ATOM 2947 C C . THR A 1 375 ? -6.338 9.069 -1.145 1.00 72.25 375 THR A C 1
ATOM 2949 O O . THR A 1 375 ? -6.343 8.663 -2.304 1.00 72.25 375 THR A O 1
ATOM 2952 N N . ARG A 1 376 ? -6.893 8.366 -0.156 1.00 62.59 376 ARG A N 1
ATOM 2953 C CA . ARG A 1 376 ? -7.668 7.130 -0.357 1.00 62.59 376 ARG A CA 1
ATOM 2954 C C . ARG A 1 376 ? -9.163 7.379 -0.591 1.00 62.59 376 ARG A C 1
ATOM 2956 O O . ARG A 1 376 ? -9.974 6.484 -0.368 1.00 62.59 376 ARG A O 1
ATOM 2963 N N . ASP A 1 377 ? -9.540 8.559 -1.076 1.00 60.72 377 ASP A N 1
ATOM 2964 C CA . ASP A 1 377 ? -10.946 8.976 -1.210 1.00 60.72 377 ASP A CA 1
ATOM 2965 C C . ASP A 1 377 ? -11.743 8.128 -2.222 1.00 60.72 377 ASP A C 1
ATOM 2967 O O . ASP A 1 377 ? -12.955 7.977 -2.082 1.00 60.72 377 ASP A O 1
ATOM 2971 N N . TYR A 1 378 ? -11.057 7.464 -3.162 1.00 64.50 378 TYR A N 1
ATOM 2972 C CA . TYR A 1 378 ? -11.614 6.478 -4.110 1.00 64.50 378 TYR A CA 1
ATOM 2973 C C . TYR A 1 378 ? -12.169 5.207 -3.447 1.00 64.50 378 TYR A C 1
ATOM 2975 O O . TYR A 1 378 ? -12.570 4.268 -4.132 1.00 64.50 378 TYR A O 1
ATOM 2983 N N . THR A 1 379 ? -12.144 5.139 -2.117 1.00 55.91 379 THR A N 1
ATOM 2984 C CA . THR A 1 379 ? -12.630 3.986 -1.354 1.00 55.91 379 THR A CA 1
ATOM 2985 C C . THR A 1 379 ? -13.965 4.204 -0.675 1.00 55.91 379 THR A C 1
ATOM 2987 O O . THR A 1 379 ? -14.433 3.295 0.003 1.00 55.91 379 THR A O 1
ATOM 2990 N N . SER A 1 380 ? -14.609 5.346 -0.932 1.00 53.09 380 SER A N 1
ATOM 2991 C CA . SER A 1 380 ? -16.047 5.512 -0.720 1.00 53.09 380 SER A CA 1
ATOM 2992 C C . SER A 1 380 ? -16.770 4.720 -1.810 1.00 53.09 380 SER A C 1
ATOM 2994 O O . SER A 1 380 ? -16.708 5.114 -2.975 1.00 53.09 380 SER A O 1
ATOM 2996 N N . PRO A 1 381 ? -17.388 3.571 -1.502 1.00 43.81 381 PRO A N 1
ATOM 2997 C CA . PRO A 1 381 ? -18.074 2.809 -2.522 1.00 43.81 381 PRO A CA 1
ATOM 2998 C C . PRO A 1 381 ? -19.346 3.578 -2.888 1.00 43.81 381 PRO A C 1
ATOM 3000 O O . PRO A 1 381 ? -20.263 3.641 -2.078 1.00 43.81 381 PRO A O 1
ATOM 3003 N N . ASP A 1 382 ? -19.471 4.045 -4.129 1.00 38.94 382 ASP A N 1
ATOM 3004 C CA . ASP A 1 382 ? -20.782 4.322 -4.750 1.00 38.94 382 ASP A CA 1
ATOM 3005 C C . ASP A 1 382 ? -21.564 3.010 -5.014 1.00 38.94 382 ASP A C 1
ATOM 3007 O O . ASP A 1 382 ? -22.397 2.913 -5.915 1.00 38.94 382 ASP A O 1
ATOM 3011 N N . MET A 1 383 ? -21.273 1.946 -4.258 1.00 35.62 383 MET A N 1
ATOM 3012 C CA . MET A 1 383 ? -21.932 0.657 -4.397 1.00 35.62 383 MET A CA 1
ATOM 3013 C C . MET A 1 383 ? -23.222 0.686 -3.583 1.00 35.62 383 MET A C 1
ATOM 3015 O O . MET A 1 383 ? -23.180 1.056 -2.406 1.00 35.62 383 MET A O 1
ATOM 3019 N N . PRO A 1 384 ? -24.363 0.269 -4.158 1.00 32.09 384 PRO A N 1
ATOM 3020 C CA . PRO A 1 384 ? -25.582 0.136 -3.390 1.00 32.09 384 PRO A CA 1
ATOM 3021 C C . PRO A 1 384 ? -25.295 -0.823 -2.240 1.00 32.09 384 PRO A C 1
ATOM 3023 O O . PRO A 1 384 ? -24.926 -1.981 -2.444 1.00 32.09 384 PRO A O 1
ATOM 3026 N N . VAL A 1 385 ? -25.436 -0.309 -1.019 1.00 37.19 385 VAL A N 1
ATOM 3027 C CA . VAL A 1 385 ? -25.541 -1.124 0.184 1.00 37.19 385 VAL A CA 1
ATOM 3028 C C . VAL A 1 385 ? -26.574 -2.190 -0.160 1.00 37.19 385 VAL A C 1
ATOM 3030 O O . VAL A 1 385 ? -27.723 -1.843 -0.444 1.00 37.19 385 VAL A O 1
ATOM 3033 N N . HIS A 1 386 ? -26.188 -3.469 -0.173 1.00 34.06 386 HIS A N 1
ATOM 3034 C CA . HIS A 1 386 ? -27.165 -4.541 -0.038 1.00 34.06 386 HIS A CA 1
ATOM 3035 C C . HIS A 1 386 ? -27.789 -4.345 1.347 1.00 34.06 386 HIS A C 1
ATOM 3037 O O . HIS A 1 386 ? -27.393 -4.954 2.337 1.00 34.06 386 HIS A O 1
ATOM 3043 N N . ARG A 1 387 ? -28.750 -3.418 1.433 1.00 33.28 387 ARG A N 1
ATOM 3044 C CA . ARG A 1 387 ? -29.837 -3.526 2.385 1.00 33.28 387 ARG A CA 1
ATOM 3045 C C . ARG A 1 387 ? -30.380 -4.902 2.077 1.00 33.28 387 ARG A C 1
ATOM 3047 O O . ARG A 1 387 ? -30.763 -5.142 0.933 1.00 33.28 387 ARG A O 1
ATOM 3054 N N . TYR A 1 388 ? -30.279 -5.811 3.038 1.00 34.62 388 TYR A N 1
ATOM 3055 C CA . TYR A 1 388 ? -31.059 -7.034 3.016 1.00 34.62 388 TYR A CA 1
ATOM 3056 C C . TYR A 1 388 ? -32.460 -6.601 2.606 1.00 34.62 388 TYR A C 1
ATOM 3058 O O . TYR A 1 388 ? -33.095 -5.821 3.319 1.00 34.62 388 TYR A O 1
ATOM 3066 N N . ALA A 1 389 ? -32.822 -6.923 1.365 1.00 31.55 389 ALA A N 1
ATOM 3067 C CA . ALA A 1 389 ? -34.167 -6.728 0.897 1.00 31.55 389 ALA A CA 1
ATOM 3068 C C . ALA A 1 389 ? -34.945 -7.680 1.779 1.00 31.55 389 ALA A C 1
ATOM 3070 O O . ALA A 1 389 ? -34.768 -8.885 1.647 1.00 31.55 389 ALA A O 1
ATOM 3071 N N . ASP A 1 390 ? -35.649 -7.092 2.743 1.00 33.94 390 ASP A N 1
ATOM 3072 C CA . ASP A 1 390 ? -36.682 -7.723 3.540 1.00 33.94 390 ASP A CA 1
ATOM 3073 C C . ASP A 1 390 ? -37.386 -8.714 2.623 1.00 33.94 390 ASP A C 1
ATOM 3075 O O . ASP A 1 390 ? -37.927 -8.308 1.587 1.00 33.94 390 ASP A O 1
ATOM 3079 N N . ASP A 1 391 ? -37.194 -10.001 2.904 1.00 34.84 391 ASP A N 1
ATOM 3080 C CA . ASP A 1 391 ? -37.660 -11.118 2.105 1.00 34.84 391 ASP A CA 1
ATOM 3081 C C . ASP A 1 391 ? -39.190 -11.058 2.138 1.00 34.84 391 ASP A C 1
ATOM 3083 O O . ASP A 1 391 ? -39.868 -11.673 2.962 1.00 34.84 391 ASP A O 1
ATOM 3087 N N . GLY A 1 392 ? -39.731 -10.207 1.269 1.00 31.75 392 GLY A N 1
ATOM 3088 C CA . GLY A 1 392 ? -41.140 -10.027 1.032 1.00 31.75 392 GLY A CA 1
ATOM 3089 C C . GLY A 1 392 ? -41.637 -11.326 0.450 1.00 31.75 392 GLY A C 1
ATOM 3090 O O . GLY A 1 392 ? -41.497 -11.574 -0.746 1.00 31.75 392 GLY A O 1
ATOM 3091 N N . TRP A 1 393 ? -42.153 -12.161 1.344 1.00 30.48 393 TRP A N 1
ATOM 3092 C CA . TRP A 1 393 ? -43.127 -13.198 1.085 1.00 30.48 393 TRP A CA 1
ATOM 3093 C C . TRP A 1 393 ? -43.953 -12.821 -0.143 1.00 30.48 393 TRP A C 1
ATOM 3095 O O . TRP A 1 393 ? -44.809 -11.938 -0.090 1.00 30.48 393 TRP A O 1
ATOM 3105 N N . LEU A 1 394 ? -43.670 -13.477 -1.267 1.00 31.72 394 LEU A N 1
ATOM 3106 C CA . LEU A 1 394 ? -44.668 -13.609 -2.308 1.00 31.72 394 LEU A CA 1
ATOM 3107 C C . LEU A 1 394 ? -45.721 -14.533 -1.711 1.00 31.72 394 LEU A C 1
ATOM 3109 O O . LEU A 1 394 ? -45.552 -15.751 -1.682 1.00 31.72 394 LEU A O 1
ATOM 3113 N N . GLU A 1 395 ? -46.760 -13.917 -1.155 1.00 33.28 395 GLU A N 1
ATOM 3114 C CA . GLU A 1 395 ? -48.052 -14.557 -0.998 1.00 33.28 395 GLU A CA 1
ATOM 3115 C C . GLU A 1 395 ? -48.406 -15.175 -2.355 1.00 33.28 395 GLU A C 1
ATOM 3117 O O . GLU A 1 395 ? -48.520 -14.479 -3.371 1.00 33.28 395 GLU A O 1
ATOM 3122 N N . GLU A 1 396 ? -48.510 -16.503 -2.371 1.00 39.25 396 GLU A N 1
ATOM 3123 C CA . GLU A 1 396 ? -49.255 -17.228 -3.388 1.00 39.25 396 GLU A CA 1
ATOM 3124 C C . GLU A 1 396 ? -50.652 -16.600 -3.439 1.00 39.25 396 GLU A C 1
ATOM 3126 O O . GLU A 1 396 ? -51.485 -16.843 -2.571 1.00 39.25 396 GLU A O 1
ATOM 3131 N N . SER A 1 397 ? -50.878 -15.732 -4.422 1.00 34.66 397 SER A N 1
ATOM 3132 C CA . SER A 1 397 ? -52.207 -15.246 -4.769 1.00 34.66 397 SER A CA 1
ATOM 3133 C C . SER A 1 397 ? -52.693 -16.066 -5.955 1.00 34.66 397 SER A C 1
ATOM 3135 O O . SER A 1 397 ? -52.256 -15.888 -7.089 1.00 34.66 397 SER A O 1
ATOM 3137 N N . ASP A 1 398 ? -53.531 -17.043 -5.622 1.00 36.66 398 ASP A N 1
ATOM 3138 C CA . ASP A 1 398 ? -54.743 -17.428 -6.340 1.00 36.66 398 ASP A CA 1
ATOM 3139 C C . ASP A 1 398 ? -54.672 -17.356 -7.874 1.00 36.66 398 ASP A C 1
ATOM 3141 O O . ASP A 1 398 ? -55.079 -16.389 -8.522 1.00 36.66 398 ASP A O 1
ATOM 3145 N N . LEU A 1 399 ? -54.206 -18.459 -8.466 1.00 35.59 399 LEU A N 1
ATOM 3146 C CA . LEU A 1 399 ? -54.512 -18.823 -9.847 1.00 35.59 399 LEU A CA 1
ATOM 3147 C C . LEU A 1 399 ? -55.973 -19.288 -9.932 1.00 35.59 399 LEU A C 1
ATOM 3149 O O . LEU A 1 399 ? -56.233 -20.487 -9.993 1.00 35.59 399 LEU A O 1
ATOM 3153 N N . ASP A 1 400 ? -56.901 -18.333 -9.969 1.00 37.91 400 ASP A N 1
ATOM 3154 C CA . ASP A 1 400 ? -58.287 -18.573 -10.372 1.00 37.91 400 ASP A CA 1
ATOM 3155 C C . ASP A 1 400 ? -58.532 -18.080 -11.811 1.00 37.91 400 ASP A C 1
ATOM 3157 O O . ASP A 1 400 ? -58.413 -16.901 -12.145 1.00 37.91 400 ASP A O 1
ATOM 3161 N N . ASP A 1 401 ? -58.882 -19.053 -12.653 1.00 43.72 401 ASP A N 1
ATOM 3162 C CA . ASP A 1 401 ? -59.895 -19.009 -13.709 1.00 43.72 401 ASP A CA 1
ATOM 3163 C C . ASP A 1 401 ? -59.931 -17.841 -14.716 1.00 43.72 401 ASP A C 1
ATOM 3165 O O . ASP A 1 401 ? -60.577 -16.806 -14.526 1.00 43.72 401 ASP A O 1
ATOM 3169 N N . GLN A 1 402 ? -59.458 -18.135 -15.935 1.00 32.88 402 GLN A N 1
ATOM 3170 C CA . GLN A 1 402 ? -60.146 -17.706 -17.160 1.00 32.88 402 GLN A CA 1
ATOM 3171 C C . GLN A 1 402 ? -60.205 -18.873 -18.169 1.00 32.88 402 GLN A C 1
ATOM 3173 O O . GLN A 1 402 ? -59.180 -19.512 -18.426 1.00 32.88 402 GLN A O 1
ATOM 3178 N N . PRO A 1 403 ? -61.384 -19.172 -18.747 1.00 43.94 403 PRO A N 1
ATOM 3179 C CA . PRO A 1 403 ? -61.597 -20.334 -19.595 1.00 43.94 403 PRO A CA 1
ATOM 3180 C C . PRO A 1 403 ? -61.213 -20.077 -21.056 1.00 43.94 403 PRO A C 1
ATOM 3182 O O . PRO A 1 403 ? -61.172 -18.948 -21.540 1.00 43.94 403 PRO A O 1
ATOM 3185 N N . PHE A 1 404 ? -60.992 -21.186 -21.756 1.00 40.16 404 PHE A N 1
ATOM 3186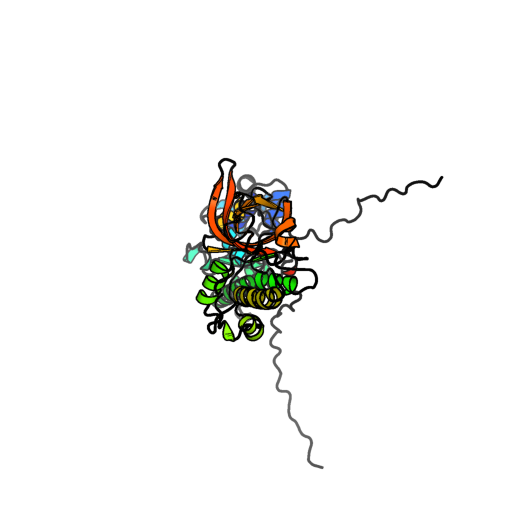 C CA . PHE A 1 404 ? -60.835 -21.293 -23.202 1.00 40.16 404 PHE A CA 1
ATOM 3187 C C . PHE A 1 404 ? -61.892 -20.507 -23.998 1.00 40.16 404 PHE A C 1
ATOM 3189 O O . PHE A 1 404 ? -63.094 -20.653 -23.757 1.00 40.16 404 PHE A O 1
ATOM 3196 N N . GLY A 1 405 ? -61.420 -19.776 -25.012 1.00 35.75 405 GLY A N 1
ATOM 3197 C CA . GLY A 1 405 ? -62.196 -19.170 -26.095 1.00 35.75 405 GLY A CA 1
ATOM 3198 C C . GLY A 1 405 ? -61.297 -18.815 -27.266 1.00 35.75 405 GLY A C 1
ATOM 3199 O O . GLY A 1 405 ? -60.496 -17.873 -27.093 1.00 35.75 405 GLY A O 1
#

Foldseek 3Di:
DDDDDDPPPPPPDDPDPPPLVQDCDPQLLQLLLLWDWNVLSVVCVVVVHGLVNLLVDDPVVVVVSVDDPVSSCSSPVVPQDGQDSLLSLQLCLLLVVAFLAQSAPVATKGKDFLPDCVPPVDSHNQRIGIHGPVLNVLQVDDDPPDDRCHSVVRSVSSVVSSVVSLLLLLVLVLVLCPDPPWDWFFFPQVVLVVLLVVLVNQLCPFPLQVLLVVVVQADPSNHGDDADQQALARLPDPSLVSVRSSSVSSVNSSSNRGGEAECLSNQAQVSCLSNDDAFHKYKYWFKKAWAFPDPDRTGWDRKIWIWDDDPLEIEIEIDTLNRTSDPCSSVPVNHGIDGKMWIWGFHDWDADPVRGIYTYTYTGTMIHGGPPSSDPPSSNDPDPRPPVPPPPPPDPPDPDDDDDD

InterPro domains:
  IPR003615 HNH nuclease [cd00085] (87-140)

pLDDT: mean 83.04, std 19.88, range [24.28, 98.12]

Radius of gyration: 26.83 Å; chains: 1; bounding box: 92×75×71 Å

Sequence (405 aa):
MGKSGDFQANEVGEEYMVLSHARLNRTVAAMMQRGIDIVTAKRLQGEGLTLAALKESDDDTLVKHGLSTTIIEALRRGGRSPIPSANLAQVLWRNRFTCCVCRDPALAIILHHIEPWAESHDHSVENLAVLCLEHHARAHRRGTLEQNLASKHLREFKENWEREVSYLDPKAILDASRVEGYHWWWFNHVRLFELAASIATEFQSVPYFYAARRTGKIADDGLLSEFSRDSNYMYEGGDGTALYLYVRNVLESVLCQTAVYNISDDLDPGFLGRVISPNDMIFVQGRHFFEQKSSTQCGPGQVSAVRRQANGVRVKFTIDRWEAVANSTWATWLVGTQSAASIVRVRSVERDSDGKLLLNCTGLAVGSGLQGLATRDYTSPDMPVHRYADDGWLEESDLDDQPFG

Organism: Sphingobium yanoikuyae (NCBI:txid13690)

Secondary structure (DSSP, 8-state):
--------S----SS----------HHHHHHHTTT--HHHHHHHHHTT--HHHHHHS-HHHHHHTT--HHHHHHHHH--SPPPPHHHHHHHHHHTTTS-TTT--TTS-EEEEESS-HHHH----SSSEEEEEHHHHHHHH---SSS----HHHHHHHHHHHHHHHHHHHHHHHHHHHHSTT--EEEE-HHHHHHHHHHTT--GGGSTTHHHHHHTTSB-TTS-B----SSSSSTT-STTHHHHHHHHHHHHHHHHHHS-EEE-SS---HHHHHHH--TT-EEEEEEEEEEEE-----SSS--EEEEEEEETTEEEEEEEEGGGBSSHHIIIIITSEEEEEEEEEEEEEEEE-TTS-EEEEEEEEEEEEPPTT-SSSGGGS--SPP--------------------